Protein AF-A0A8K9VDL7-F1 (afdb_monomer_lite)

Structure (mmCIF, N/CA/C/O backbone):
data_AF-A0A8K9VDL7-F1
#
_entry.id   AF-A0A8K9VDL7-F1
#
loop_
_atom_site.group_PDB
_atom_site.id
_atom_site.type_symbol
_atom_site.label_atom_id
_atom_site.label_alt_id
_atom_site.label_comp_id
_atom_site.label_asym_id
_atom_site.label_entity_id
_atom_site.label_seq_id
_atom_site.pdbx_PDB_ins_code
_atom_site.Cartn_x
_atom_site.Cartn_y
_atom_site.Cartn_z
_atom_site.occupancy
_atom_site.B_iso_or_equiv
_atom_site.auth_seq_id
_atom_site.auth_comp_id
_atom_site.auth_asym_id
_atom_site.auth_atom_id
_atom_site.pdbx_PDB_model_num
ATOM 1 N N . MET A 1 1 ? -10.601 -31.334 68.165 1.00 35.31 1 MET A N 1
ATOM 2 C CA . MET A 1 1 ? -10.504 -31.748 66.748 1.00 35.31 1 MET A CA 1
ATOM 3 C C . MET A 1 1 ? -11.841 -31.488 66.079 1.00 35.31 1 MET A C 1
ATOM 5 O O . MET A 1 1 ? -12.853 -32.011 66.522 1.00 35.31 1 MET A O 1
ATOM 9 N N . ALA A 1 2 ? -11.844 -30.576 65.110 1.00 28.94 2 ALA A N 1
ATOM 10 C CA . ALA A 1 2 ? -13.032 -30.062 64.445 1.00 28.94 2 ALA A CA 1
ATOM 11 C C . ALA A 1 2 ? -13.560 -31.034 63.379 1.00 28.94 2 ALA A C 1
ATOM 13 O O . ALA A 1 2 ? -12.791 -31.589 62.601 1.00 28.94 2 ALA A O 1
ATOM 14 N N . SER A 1 3 ? -14.883 -31.164 63.301 1.00 28.08 3 SER A N 1
ATOM 15 C CA . SER A 1 3 ? -15.603 -31.732 62.159 1.00 28.08 3 SER A CA 1
ATOM 16 C C . SER A 1 3 ? -16.891 -30.924 61.968 1.00 28.08 3 SER A C 1
ATOM 18 O O . SER A 1 3 ? -17.983 -31.345 62.348 1.00 28.08 3 SER A O 1
ATOM 20 N N . LEU A 1 4 ? -16.765 -29.727 61.394 1.00 25.14 4 LEU A N 1
ATOM 21 C CA . LEU A 1 4 ? -17.905 -28.954 60.901 1.00 25.14 4 LEU A CA 1
ATOM 22 C C . LEU A 1 4 ? -18.059 -29.229 59.403 1.00 25.14 4 LEU A C 1
ATOM 24 O O . LEU A 1 4 ? -17.442 -28.581 58.561 1.00 25.14 4 LEU A O 1
ATOM 28 N N . ARG A 1 5 ? -18.898 -30.218 59.070 1.00 26.23 5 ARG A N 1
ATOM 29 C CA . ARG A 1 5 ? -19.457 -30.382 57.721 1.00 26.23 5 ARG A CA 1
ATOM 30 C C . ARG A 1 5 ? -20.366 -29.191 57.429 1.00 26.23 5 ARG A C 1
ATOM 32 O O . ARG A 1 5 ? -21.538 -29.194 57.799 1.00 26.23 5 ARG A O 1
ATOM 39 N N . VAL A 1 6 ? -19.849 -28.191 56.727 1.00 26.09 6 VAL A N 1
ATOM 40 C CA . VAL A 1 6 ? -20.674 -27.137 56.130 1.00 26.09 6 VAL A CA 1
ATOM 41 C C . VAL A 1 6 ? -21.150 -27.639 54.766 1.00 26.09 6 VAL A C 1
ATOM 43 O O . VAL A 1 6 ? -20.385 -27.685 53.806 1.00 26.09 6 VAL A O 1
ATOM 46 N N . ARG A 1 7 ? -22.417 -28.065 54.675 1.00 22.73 7 ARG A N 1
ATOM 47 C CA . ARG A 1 7 ? -23.083 -28.281 53.379 1.00 22.73 7 ARG A CA 1
ATOM 48 C C . ARG A 1 7 ? -23.329 -26.912 52.721 1.00 22.73 7 ARG A C 1
ATOM 50 O O . ARG A 1 7 ? -23.839 -26.024 53.407 1.00 22.73 7 ARG A O 1
ATOM 57 N N . PRO A 1 8 ? -23.041 -26.716 51.423 1.00 26.83 8 PRO A N 1
ATOM 58 C CA . PRO A 1 8 ? -23.346 -25.459 50.753 1.00 26.83 8 PRO A CA 1
ATOM 59 C C . PRO A 1 8 ? -24.863 -25.341 50.546 1.00 26.83 8 PRO A C 1
ATOM 61 O O . PRO A 1 8 ? -25.478 -26.151 49.850 1.00 26.83 8 PRO A O 1
ATOM 64 N N . LYS A 1 9 ? -25.481 -24.331 51.169 1.00 23.38 9 LYS A N 1
ATOM 65 C CA . LYS A 1 9 ? -26.851 -23.912 50.854 1.00 23.38 9 LYS A CA 1
ATOM 66 C C . LYS A 1 9 ? -26.832 -23.172 49.516 1.00 23.38 9 LYS A C 1
ATOM 68 O O . LYS A 1 9 ? -26.337 -22.052 49.426 1.00 23.38 9 LYS A O 1
ATOM 73 N N . TRP A 1 10 ? -27.380 -23.805 48.484 1.00 26.56 10 TRP A N 1
ATOM 74 C CA . TRP A 1 10 ? -27.717 -23.156 47.221 1.00 26.56 10 TRP A CA 1
ATOM 75 C C . TRP A 1 10 ? -28.886 -22.197 47.464 1.00 26.56 10 TRP A C 1
ATOM 77 O O . TRP A 1 10 ? -30.035 -22.622 47.556 1.00 26.56 10 TRP A O 1
ATOM 87 N N . HIS A 1 11 ? -28.605 -20.904 47.613 1.00 25.98 11 HIS A N 1
ATOM 88 C CA . HIS A 1 11 ? -29.648 -19.882 47.680 1.00 25.98 11 HIS A CA 1
ATOM 89 C C . HIS A 1 11 ? -30.057 -19.464 46.260 1.00 25.98 11 HIS A C 1
ATOM 91 O O . HIS A 1 11 ? -29.475 -18.557 45.673 1.00 25.98 11 HIS A O 1
ATOM 97 N N . LEU A 1 12 ? -31.071 -20.143 45.714 1.00 38.31 12 LEU A N 1
ATOM 98 C CA . LEU A 1 12 ? -31.943 -19.595 44.671 1.00 38.31 12 LEU A CA 1
ATOM 99 C C . LEU A 1 12 ? -32.964 -18.660 45.335 1.00 38.31 12 LEU A C 1
ATOM 101 O O . LEU A 1 12 ? -33.855 -19.155 46.017 1.00 38.31 12 LEU A O 1
ATOM 105 N N . ILE A 1 13 ? -32.872 -17.341 45.138 1.00 33.12 13 ILE A N 1
ATOM 106 C CA . ILE A 1 13 ? -33.943 -16.378 45.476 1.00 33.12 13 ILE A CA 1
ATOM 107 C C . ILE A 1 13 ? -33.793 -15.128 44.566 1.00 33.12 13 ILE A C 1
ATOM 109 O O . ILE A 1 13 ? -32.660 -14.780 44.242 1.00 33.12 13 ILE A O 1
ATOM 113 N N . PRO A 1 14 ? -34.857 -14.378 44.206 1.00 40.97 14 PRO A N 1
ATOM 114 C CA . PRO A 1 14 ? -35.963 -14.750 43.323 1.00 40.97 14 PRO A CA 1
ATOM 115 C C . PRO A 1 14 ? -36.131 -13.762 42.139 1.00 40.97 14 PRO A C 1
ATOM 117 O O . PRO A 1 14 ? -35.506 -12.705 42.060 1.00 40.97 14 PRO A O 1
ATOM 120 N N . PHE A 1 15 ? -37.042 -14.117 41.232 1.00 36.31 15 PHE A N 1
ATOM 121 C CA . PHE A 1 15 ? -37.687 -13.255 40.234 1.00 36.31 15 PHE A CA 1
ATOM 122 C C . PHE A 1 15 ? -37.855 -11.786 40.683 1.00 36.31 15 PHE A C 1
ATOM 124 O O . PHE A 1 15 ? -38.530 -11.504 41.671 1.00 36.31 15 PHE A O 1
ATOM 131 N N . ILE A 1 16 ? -37.309 -10.840 39.911 1.00 37.03 16 ILE A N 1
ATOM 132 C CA . ILE A 1 16 ? -37.623 -9.409 40.043 1.00 37.03 16 ILE A CA 1
ATOM 133 C C . ILE A 1 16 ? -38.795 -9.100 39.105 1.00 37.03 16 ILE A C 1
ATOM 135 O O . ILE A 1 16 ? -38.641 -9.137 37.883 1.00 37.03 16 ILE A O 1
ATOM 139 N N . GLU A 1 17 ? -39.965 -8.791 39.669 1.00 27.09 17 GLU A N 1
ATOM 140 C CA . GLU A 1 17 ? -41.149 -8.379 38.908 1.00 27.09 17 GLU A CA 1
ATOM 141 C C . GLU A 1 17 ? -40.928 -7.064 38.120 1.00 27.09 17 GLU A C 1
ATOM 143 O O . GLU A 1 17 ? -40.254 -6.147 38.607 1.00 27.09 17 GLU A O 1
ATOM 148 N N . PRO A 1 18 ? -41.528 -6.893 36.920 1.00 34.75 18 PRO A N 1
ATOM 149 C CA . PRO A 1 18 ? -41.184 -5.786 36.017 1.00 34.75 18 PRO A CA 1
ATOM 150 C C . PRO A 1 18 ? -41.666 -4.386 36.449 1.00 34.75 18 PRO A C 1
ATOM 152 O O . PRO A 1 18 ? -41.206 -3.389 35.888 1.00 34.75 18 PRO A O 1
ATOM 155 N N . TRP A 1 19 ? -42.587 -4.268 37.413 1.00 29.39 19 TRP A N 1
ATOM 156 C CA . TRP A 1 19 ? -43.355 -3.029 37.625 1.00 29.39 19 TRP A CA 1
ATOM 157 C C . TRP A 1 19 ? -42.826 -2.118 38.752 1.00 29.39 19 TRP A C 1
ATOM 159 O O . TRP A 1 19 ? -43.081 -0.914 38.738 1.00 29.39 19 TRP A O 1
ATOM 169 N N . ALA A 1 20 ? -41.988 -2.617 39.668 1.00 30.41 20 ALA A N 1
ATOM 170 C CA . ALA A 1 20 ? -41.536 -1.850 40.843 1.00 30.41 20 ALA A CA 1
ATOM 171 C C . ALA A 1 20 ? -40.337 -0.900 40.598 1.00 30.41 20 ALA A C 1
ATOM 173 O O . ALA A 1 20 ? -39.925 -0.140 41.476 1.00 30.41 20 ALA A O 1
ATOM 174 N N . LEU A 1 21 ? -39.744 -0.890 39.402 1.00 47.03 21 LEU A N 1
ATOM 175 C CA . LEU A 1 21 ? -38.435 -0.262 39.177 1.00 47.03 21 LEU A CA 1
ATOM 176 C C . LEU A 1 21 ? -38.479 1.189 38.660 1.00 47.03 21 LEU A C 1
ATOM 178 O O . LEU A 1 21 ? -37.427 1.787 38.427 1.00 47.03 21 LEU A O 1
ATOM 182 N N . VAL A 1 22 ? -39.648 1.812 38.500 1.00 41.66 22 VAL A N 1
ATOM 183 C CA . VAL A 1 22 ? -39.815 3.077 37.748 1.00 41.66 22 VAL A CA 1
ATOM 184 C C . VAL A 1 22 ? -39.088 4.303 38.355 1.00 41.66 22 VAL A C 1
ATOM 186 O O . VAL A 1 22 ? -38.769 5.235 37.619 1.00 41.66 22 VAL A O 1
ATOM 189 N N . ARG A 1 23 ? -38.712 4.324 39.648 1.00 41.44 23 ARG A N 1
ATOM 190 C CA . ARG A 1 23 ? -38.213 5.560 40.312 1.00 41.44 23 ARG A CA 1
ATOM 191 C C . ARG A 1 23 ? -36.702 5.706 40.570 1.00 41.44 23 ARG A C 1
ATOM 193 O O . ARG A 1 23 ? -36.255 6.827 40.812 1.00 41.44 23 ARG A O 1
ATOM 200 N N . ARG A 1 24 ? -35.868 4.660 40.496 1.00 52.28 24 ARG A N 1
ATOM 201 C CA . ARG A 1 24 ? -34.428 4.803 40.840 1.00 52.28 24 ARG A CA 1
ATOM 202 C C . ARG A 1 24 ? -33.588 5.405 39.700 1.00 52.28 24 ARG A C 1
ATOM 204 O O . ARG A 1 24 ? -33.511 4.861 38.602 1.00 52.28 24 ARG A O 1
ATOM 211 N N . ARG A 1 25 ? -32.919 6.543 39.939 1.00 59.47 25 ARG A N 1
ATOM 212 C CA . ARG A 1 25 ? -32.091 7.234 38.919 1.00 59.47 25 ARG A CA 1
ATOM 213 C C . ARG A 1 25 ? -30.841 6.436 38.507 1.00 59.47 25 ARG A C 1
ATOM 215 O O . ARG A 1 25 ? -30.402 6.574 37.361 1.00 59.47 25 ARG A O 1
ATOM 222 N N . ALA A 1 26 ? -30.301 5.615 39.405 1.00 62.06 26 ALA A N 1
ATOM 223 C CA . ALA A 1 26 ? -29.184 4.703 39.172 1.00 62.06 26 ALA A CA 1
ATOM 224 C C . ALA A 1 26 ? -29.476 3.332 39.804 1.00 62.06 26 ALA A C 1
ATOM 226 O O . ALA A 1 26 ? -30.195 3.262 40.801 1.00 62.06 26 ALA A O 1
ATOM 227 N N . LEU A 1 27 ? -28.945 2.269 39.201 1.00 67.00 27 LEU A N 1
ATOM 228 C CA . LEU A 1 27 ? -29.062 0.888 39.674 1.00 67.00 27 LEU A CA 1
ATOM 229 C C . LEU A 1 27 ? -27.664 0.302 39.861 1.00 67.00 27 LEU A C 1
ATOM 231 O O . LEU A 1 27 ? -26.813 0.476 38.987 1.00 67.00 27 LEU A O 1
ATOM 235 N N . TYR A 1 28 ? -27.468 -0.369 40.992 1.00 65.31 28 TYR A N 1
ATOM 236 C CA . TYR A 1 28 ? -26.228 -1.027 41.386 1.00 65.31 28 TYR A CA 1
ATOM 237 C C . TYR A 1 28 ? -26.555 -2.474 41.754 1.00 65.31 28 TYR A C 1
ATOM 239 O O . TYR A 1 28 ? -27.450 -2.690 42.570 1.00 65.31 28 TYR A O 1
ATOM 247 N N . SER A 1 29 ? -25.852 -3.431 41.156 1.00 66.81 29 SER A N 1
ATOM 248 C CA . SER A 1 29 ? -25.889 -4.847 41.535 1.00 66.81 29 SER A CA 1
ATOM 249 C C . SER A 1 29 ? -24.461 -5.336 41.772 1.00 66.81 29 SER A C 1
ATOM 251 O O . SER A 1 29 ? -23.594 -5.136 40.915 1.00 66.81 29 SER A O 1
ATOM 253 N N . VAL A 1 30 ? -24.221 -5.949 42.932 1.00 61.97 30 VAL A N 1
ATOM 254 C CA . VAL A 1 30 ? -22.937 -6.562 43.298 1.00 61.97 30 VAL A CA 1
ATOM 255 C C . VAL A 1 30 ? -23.219 -7.973 43.788 1.00 61.97 30 VAL A C 1
ATOM 257 O O . VAL A 1 30 ? -23.744 -8.137 44.884 1.00 61.97 30 VAL A O 1
ATOM 260 N N . GLU A 1 31 ? -22.922 -8.980 42.969 1.00 66.00 31 GLU A N 1
ATOM 261 C CA . GLU A 1 31 ? -23.288 -10.374 43.257 1.00 66.00 31 GLU A CA 1
ATOM 262 C C . GLU A 1 31 ? -22.201 -11.355 42.793 1.00 66.00 31 GLU A C 1
ATOM 264 O O . GLU A 1 31 ? -21.462 -11.095 41.843 1.00 66.00 31 GLU A O 1
ATOM 269 N N . ILE A 1 32 ? -22.088 -12.504 43.468 1.00 56.69 32 ILE A N 1
ATOM 270 C CA . ILE A 1 32 ? -21.133 -13.563 43.093 1.00 56.69 32 ILE A CA 1
ATOM 271 C C . ILE A 1 32 ? -21.619 -14.289 41.827 1.00 56.69 32 ILE A C 1
ATOM 273 O O . ILE A 1 32 ? -20.841 -14.470 40.889 1.00 56.69 32 ILE A O 1
ATOM 277 N N . TYR A 1 33 ? -22.908 -14.639 41.778 1.00 58.03 33 TYR A N 1
ATOM 278 C CA . TYR A 1 33 ? -23.587 -15.241 40.631 1.00 58.03 33 TYR A CA 1
ATOM 279 C C . TYR A 1 33 ? -24.871 -14.477 40.352 1.00 58.03 33 TYR A C 1
ATOM 281 O O . TYR A 1 33 ? -25.661 -14.277 41.267 1.00 58.03 33 TYR A O 1
ATOM 289 N N . HIS A 1 34 ? -25.107 -14.117 39.095 1.00 66.25 34 HIS A N 1
ATOM 290 C CA . HIS A 1 34 ? -26.336 -13.443 38.702 1.00 66.25 34 HIS A CA 1
ATOM 291 C C . HIS A 1 34 ? -26.844 -14.010 37.374 1.00 66.25 34 HIS A C 1
ATOM 293 O O . HIS A 1 34 ? -26.178 -13.904 36.339 1.00 66.25 34 HIS A O 1
ATOM 299 N N . LEU A 1 35 ? -28.051 -14.582 37.409 1.00 70.31 35 LEU A N 1
ATOM 300 C CA . LEU A 1 35 ? -28.768 -15.106 36.246 1.00 70.31 35 LEU A CA 1
ATOM 301 C C . LEU A 1 35 ? -30.006 -14.249 35.977 1.00 70.31 35 LEU A C 1
ATOM 303 O O . LEU A 1 35 ? -30.884 -14.144 36.828 1.00 70.31 35 LEU A O 1
ATOM 307 N N . LEU A 1 36 ? -30.092 -13.642 34.795 1.00 69.00 36 LEU A N 1
ATOM 308 C CA . LEU A 1 36 ? -31.263 -12.873 34.368 1.00 69.00 36 LEU A CA 1
ATOM 309 C C . LEU A 1 36 ? -31.686 -13.271 32.961 1.00 69.00 36 LEU A C 1
ATOM 311 O O . LEU A 1 36 ? -30.904 -13.202 32.011 1.00 69.00 36 LEU A O 1
ATOM 315 N N . TYR A 1 37 ? -32.963 -13.613 32.818 1.00 70.56 37 TYR A N 1
ATOM 316 C CA . TYR A 1 37 ? -33.530 -13.972 31.523 1.00 70.56 37 TYR A CA 1
ATOM 317 C C . TYR A 1 37 ? -33.913 -12.745 30.693 1.00 70.56 37 TYR A C 1
ATOM 319 O O . TYR A 1 37 ? -33.455 -12.601 29.561 1.00 70.56 37 TYR A O 1
ATOM 327 N N . HIS A 1 38 ? -34.705 -11.823 31.243 1.00 72.06 38 HIS A N 1
ATOM 328 C CA . HIS A 1 38 ? -35.146 -10.643 30.504 1.00 72.06 38 HIS A CA 1
ATOM 329 C C . HIS A 1 38 ? -35.212 -9.411 31.404 1.00 72.06 38 HIS A C 1
ATOM 331 O O . HIS A 1 38 ? -35.872 -9.420 32.440 1.00 72.06 38 HIS A O 1
ATOM 337 N N . LEU A 1 39 ? -34.559 -8.325 30.989 1.00 77.00 39 LEU A N 1
ATOM 338 C CA . LEU A 1 39 ? -34.608 -7.041 31.679 1.00 77.00 39 LEU A CA 1
ATOM 339 C C . LEU A 1 39 ? -34.751 -5.898 30.669 1.00 77.00 39 LEU A C 1
ATOM 341 O O . LEU A 1 39 ? -33.925 -5.716 29.772 1.00 77.00 39 LEU A O 1
ATOM 345 N N . SER A 1 40 ? -35.793 -5.088 30.840 1.00 77.88 40 SER A N 1
ATOM 346 C CA . SER A 1 40 ? -36.034 -3.885 30.042 1.00 77.88 40 SER A CA 1
ATOM 347 C C . SER A 1 40 ? -36.094 -2.654 30.935 1.00 77.88 40 SER A C 1
ATOM 349 O O . SER A 1 40 ? -36.932 -2.578 31.831 1.00 77.88 40 SER A O 1
ATOM 351 N N . LEU A 1 41 ? -35.229 -1.666 30.691 1.00 76.50 41 LEU A N 1
ATOM 352 C CA . LEU A 1 41 ? -35.211 -0.425 31.469 1.00 76.50 41 LEU A CA 1
ATOM 353 C C . LEU A 1 41 ? -35.289 0.805 30.565 1.00 76.50 41 LEU A C 1
ATOM 355 O O . LEU A 1 41 ? -34.595 0.935 29.553 1.00 76.50 41 LEU A O 1
ATOM 359 N N . VAL A 1 42 ? -36.099 1.769 30.994 1.00 75.81 42 VAL A N 1
ATOM 360 C CA . VAL A 1 42 ? -36.323 3.032 30.291 1.00 75.81 42 VAL A CA 1
ATOM 361 C C . VAL A 1 42 ? -35.864 4.193 31.174 1.00 75.81 42 VAL A C 1
ATOM 363 O O . VAL A 1 42 ? -36.151 4.227 32.365 1.00 75.81 42 VAL A O 1
ATOM 366 N N . ARG A 1 43 ? -35.148 5.160 30.582 1.00 72.69 43 ARG A N 1
ATOM 367 C CA . ARG A 1 43 ? -34.658 6.399 31.224 1.00 72.69 43 ARG A CA 1
ATOM 368 C C . ARG A 1 43 ? -33.834 6.152 32.495 1.00 72.69 43 ARG A C 1
ATOM 370 O O . ARG A 1 43 ? -34.229 6.533 33.593 1.00 72.69 43 ARG A O 1
ATOM 377 N N . ARG A 1 44 ? -32.621 5.618 32.335 1.00 70.19 44 ARG A N 1
ATOM 378 C CA . ARG A 1 44 ? -31.655 5.469 33.441 1.00 70.19 44 ARG A CA 1
ATOM 379 C C . ARG A 1 44 ? -30.475 6.419 33.307 1.00 70.19 44 ARG A C 1
ATOM 381 O O . ARG A 1 44 ? -29.965 6.660 32.210 1.00 70.19 44 ARG A O 1
ATOM 388 N N . ARG A 1 45 ? -30.006 6.956 34.436 1.00 71.31 45 ARG A N 1
ATOM 389 C CA . ARG A 1 45 ? -28.777 7.758 34.457 1.00 71.31 45 ARG A CA 1
ATOM 390 C C . ARG A 1 45 ? -27.553 6.847 34.419 1.00 71.31 45 ARG A C 1
ATOM 392 O O . ARG A 1 45 ? -26.657 7.099 33.618 1.00 71.31 45 ARG A O 1
ATOM 399 N N . ALA A 1 46 ? -27.531 5.801 35.237 1.00 70.69 46 ALA A N 1
ATOM 400 C CA . ALA A 1 46 ? -26.441 4.839 35.247 1.00 70.69 46 ALA A CA 1
ATOM 401 C C . ALA A 1 46 ? -26.909 3.442 35.672 1.00 70.69 46 ALA A C 1
ATOM 403 O O . ALA A 1 46 ? -27.822 3.319 36.491 1.00 70.69 46 ALA A O 1
ATOM 404 N N . LEU A 1 47 ? -26.274 2.421 35.106 1.00 73.50 47 LEU A N 1
ATOM 405 C CA . LEU A 1 47 ? -26.362 1.024 35.521 1.00 73.50 47 LEU A CA 1
ATOM 406 C C . LEU A 1 47 ? -24.949 0.535 35.810 1.00 73.50 47 LEU A C 1
ATOM 408 O O . LEU A 1 47 ? -24.086 0.669 34.942 1.00 73.50 47 LEU A O 1
ATOM 412 N N . TYR A 1 48 ? -24.745 0.008 37.011 1.00 72.62 48 TYR A N 1
ATOM 413 C CA . TYR A 1 48 ? -23.496 -0.591 37.456 1.00 72.62 48 TYR A CA 1
ATOM 414 C C . TYR A 1 48 ? -23.764 -2.045 37.831 1.00 72.62 48 TYR A C 1
ATOM 416 O O . TYR A 1 48 ? -24.529 -2.302 38.760 1.00 72.62 48 TYR A O 1
ATOM 424 N N . SER A 1 49 ? -23.143 -2.975 37.112 1.00 72.25 49 SER A N 1
ATOM 425 C CA . SER A 1 49 ? -23.158 -4.399 37.443 1.00 72.25 49 SER A CA 1
ATOM 426 C C . SER A 1 49 ? -21.731 -4.881 37.671 1.00 72.25 49 SER A C 1
ATOM 428 O O . SER A 1 49 ? -20.897 -4.800 36.764 1.00 72.25 49 SER A O 1
ATOM 430 N N . MET A 1 50 ? -21.462 -5.355 38.885 1.00 66.31 50 MET A N 1
ATOM 431 C CA . MET A 1 50 ? -20.185 -5.936 39.283 1.00 66.31 50 MET A CA 1
ATOM 432 C C . MET A 1 50 ? -20.432 -7.365 39.765 1.00 66.31 50 MET A C 1
ATOM 434 O O . MET A 1 50 ? -21.265 -7.572 40.643 1.00 66.31 50 MET A O 1
ATOM 438 N N . GLY A 1 51 ? -19.705 -8.345 39.238 1.00 65.25 51 GLY A N 1
ATOM 439 C CA . GLY A 1 51 ? -19.857 -9.719 39.716 1.00 65.25 51 GLY A CA 1
ATOM 440 C C . GLY A 1 51 ? -18.809 -10.689 39.195 1.00 65.25 51 GLY A C 1
ATOM 441 O O . GLY A 1 51 ? -18.052 -10.370 38.278 1.00 65.25 51 GLY A O 1
ATOM 442 N N . ILE A 1 52 ? -18.745 -11.880 39.795 1.00 59.50 52 ILE A N 1
ATOM 443 C CA . ILE A 1 52 ? -17.797 -12.924 39.375 1.00 59.50 52 ILE A CA 1
ATOM 444 C C . ILE A 1 52 ? -18.359 -13.676 38.163 1.00 59.50 52 ILE A C 1
ATOM 446 O O . ILE A 1 52 ? -17.652 -13.781 37.162 1.00 59.50 52 ILE A O 1
ATOM 450 N N . TYR A 1 53 ? -19.628 -14.101 38.216 1.00 62.31 53 TYR A N 1
ATOM 451 C CA . TYR A 1 53 ? -20.345 -14.747 37.111 1.00 62.31 53 TYR A CA 1
ATOM 452 C C . TYR A 1 53 ? -21.654 -14.022 36.784 1.00 62.31 53 TYR A C 1
ATOM 454 O O . TYR A 1 53 ? -22.609 -14.046 37.561 1.00 62.31 53 TYR A O 1
ATOM 462 N N . HIS A 1 54 ? -21.725 -13.427 35.596 1.00 69.69 54 HIS A N 1
ATOM 463 C CA . HIS A 1 54 ? -22.942 -12.820 35.061 1.00 69.69 54 HIS A CA 1
ATOM 464 C C . HIS A 1 54 ? -23.421 -13.577 33.823 1.00 69.69 54 HIS A C 1
ATOM 466 O O . HIS A 1 54 ? -22.701 -13.640 32.826 1.00 69.69 54 HIS A O 1
ATOM 472 N N . LEU A 1 55 ? -24.656 -14.088 33.870 1.00 72.31 55 LEU A N 1
ATOM 473 C CA . LEU A 1 55 ? -25.359 -14.641 32.715 1.00 72.31 55 LEU A CA 1
ATOM 474 C C . LEU A 1 55 ? -26.649 -13.851 32.462 1.00 72.31 55 LEU A C 1
ATOM 476 O O . LEU A 1 55 ? -27.605 -13.918 33.236 1.00 72.31 55 LEU A O 1
ATOM 480 N N . LEU A 1 56 ? -26.673 -13.097 31.365 1.00 74.25 56 LEU A N 1
ATOM 481 C CA . LEU A 1 56 ? -27.809 -12.271 30.950 1.00 74.25 56 LEU A CA 1
ATOM 482 C C . LEU A 1 56 ? -28.268 -12.669 29.547 1.00 74.25 56 LEU A C 1
ATOM 484 O O . LEU A 1 56 ? -27.527 -12.512 28.576 1.00 74.25 56 LEU A O 1
ATOM 488 N N . TYR A 1 57 ? -29.508 -13.137 29.414 1.00 76.06 57 TYR A N 1
ATOM 489 C CA . TYR A 1 57 ? -30.042 -13.511 28.103 1.00 76.06 57 TYR A CA 1
ATOM 490 C C . TYR A 1 57 ? -30.470 -12.284 27.293 1.00 76.06 57 TYR A C 1
ATOM 492 O O . TYR A 1 57 ? -29.909 -12.027 26.229 1.00 76.06 57 TYR A O 1
ATOM 500 N N . HIS A 1 58 ? -31.402 -11.478 27.807 1.00 75.88 58 HIS A N 1
ATOM 501 C CA . HIS A 1 58 ? -31.889 -10.277 27.129 1.00 75.88 58 HIS A CA 1
ATOM 502 C C . HIS A 1 58 ? -31.832 -9.040 28.024 1.00 75.88 58 HIS A C 1
ATOM 504 O O . HIS A 1 58 ? -32.516 -8.951 29.043 1.00 75.88 58 HIS A O 1
ATOM 510 N N . LEU A 1 59 ? -31.069 -8.035 27.588 1.00 80.25 59 LEU A N 1
ATOM 511 C CA . LEU A 1 59 ? -31.035 -6.711 28.201 1.00 80.25 59 LEU A CA 1
ATOM 512 C C . LEU A 1 59 ? -31.381 -5.638 27.165 1.00 80.25 59 LEU A C 1
ATOM 514 O O . LEU A 1 59 ? -30.695 -5.476 26.152 1.00 80.25 59 LEU A O 1
ATOM 518 N N . SER A 1 60 ? -32.432 -4.864 27.433 1.00 81.50 60 SER A N 1
ATOM 519 C CA . SER A 1 60 ? -32.825 -3.717 26.611 1.00 81.50 60 SER A CA 1
ATOM 520 C C . SER A 1 60 ? -32.812 -2.423 27.420 1.00 81.50 60 SER A C 1
ATOM 522 O O . SER A 1 60 ? -33.472 -2.303 28.452 1.00 81.50 60 SER A O 1
ATOM 524 N N . LEU A 1 61 ? -32.051 -1.423 26.958 1.00 78.75 61 LEU A N 1
ATOM 525 C CA . LEU A 1 61 ? -31.995 -0.103 27.592 1.00 78.75 61 LEU A CA 1
ATOM 526 C C . LEU A 1 61 ? -32.345 1.008 26.612 1.00 78.75 61 LEU A C 1
ATOM 528 O O . LEU A 1 61 ? -31.700 1.199 25.576 1.00 78.75 61 LEU A O 1
ATOM 532 N N . VAL A 1 62 ? -33.319 1.826 27.004 1.00 79.75 62 VAL A N 1
ATOM 533 C CA . VAL A 1 62 ? -33.748 2.999 26.241 1.00 79.75 62 VAL A CA 1
ATOM 534 C C . VAL A 1 62 ? -33.427 4.267 27.023 1.00 79.75 62 VAL A C 1
ATOM 536 O O . VAL A 1 62 ? -33.912 4.470 28.133 1.00 79.75 62 VAL A O 1
ATOM 539 N N . ARG A 1 63 ? -32.646 5.171 26.416 1.00 79.19 63 ARG A N 1
ATOM 540 C CA . ARG A 1 63 ? -32.153 6.423 27.022 1.00 79.19 63 ARG A CA 1
ATOM 541 C C . ARG A 1 63 ? -31.346 6.169 28.301 1.00 79.19 63 ARG A C 1
ATOM 543 O O . ARG A 1 63 ? -31.725 6.623 29.380 1.00 79.19 63 ARG A O 1
ATOM 550 N N . CYS A 1 64 ? -30.217 5.480 28.161 1.00 75.75 64 CYS A N 1
ATOM 551 C CA . CYS A 1 64 ? -29.252 5.311 29.244 1.00 75.75 64 CYS A CA 1
ATOM 552 C C . CYS A 1 64 ? -28.095 6.317 29.115 1.00 75.75 64 CYS A C 1
ATOM 554 O O . CYS A 1 64 ? -27.549 6.517 28.028 1.00 75.75 64 CYS A O 1
ATOM 556 N N . ARG A 1 65 ? -27.681 6.978 30.201 1.00 80.94 65 ARG A N 1
ATOM 557 C CA . ARG A 1 65 ? -26.482 7.834 30.142 1.00 80.94 65 ARG A CA 1
ATOM 558 C C . ARG A 1 65 ? -25.193 7.012 30.261 1.00 80.94 65 ARG A C 1
ATOM 560 O O . ARG A 1 65 ? -24.274 7.282 29.489 1.00 80.94 65 ARG A O 1
ATOM 567 N N . ALA A 1 66 ? -25.123 6.013 31.131 1.00 79.19 66 ALA A N 1
ATOM 568 C CA . ALA A 1 66 ? -23.967 5.125 31.201 1.00 79.19 66 ALA A CA 1
ATOM 569 C C . ALA A 1 66 ? -24.351 3.703 31.625 1.00 79.19 66 ALA A C 1
ATOM 571 O O . ALA A 1 66 ? -25.155 3.533 32.537 1.00 79.19 66 ALA A O 1
ATOM 572 N N . LEU A 1 67 ? -23.755 2.704 30.981 1.00 79.56 67 LEU A N 1
ATOM 573 C CA . LEU A 1 67 ? -23.735 1.330 31.476 1.00 79.56 67 LEU A CA 1
ATOM 574 C C . LEU A 1 67 ? -22.288 0.945 31.771 1.00 79.56 67 LEU A C 1
ATOM 576 O O . LEU A 1 67 ? -21.436 1.108 30.898 1.00 79.56 67 LEU A O 1
ATOM 580 N N . TYR A 1 68 ? -22.053 0.467 32.985 1.00 78.38 68 TYR A N 1
ATOM 581 C CA . TYR A 1 68 ? -20.795 -0.087 33.451 1.00 78.38 68 TYR A CA 1
ATOM 582 C C . TYR A 1 68 ? -21.042 -1.538 33.851 1.00 78.38 68 TYR A C 1
ATOM 584 O O . TYR A 1 68 ? -21.766 -1.789 34.813 1.00 78.38 68 TYR A O 1
ATOM 592 N N . SER A 1 69 ? -20.462 -2.473 33.106 1.00 75.19 69 SER A N 1
ATOM 593 C CA . SER A 1 69 ? -20.441 -3.886 33.470 1.00 75.19 69 SER A CA 1
ATOM 594 C C . SER A 1 69 ? -18.997 -4.338 33.629 1.00 75.19 69 SER A C 1
ATOM 596 O O . SER A 1 69 ? -18.201 -4.230 32.694 1.00 75.19 69 SER A O 1
ATOM 598 N N . MET A 1 70 ? -18.655 -4.813 34.825 1.00 71.81 70 MET A N 1
ATOM 599 C CA . MET A 1 70 ? -17.352 -5.411 35.089 1.00 71.81 70 MET A CA 1
ATOM 600 C C . MET A 1 70 ? -17.533 -6.774 35.740 1.00 71.81 70 MET A C 1
ATOM 602 O O . MET A 1 70 ? -18.338 -6.931 36.655 1.00 71.81 70 MET A O 1
ATOM 606 N N . GLY A 1 71 ? -16.758 -7.754 35.299 1.00 67.75 71 GLY A N 1
ATOM 607 C CA . GLY A 1 71 ? -16.750 -9.055 35.950 1.00 67.75 71 GLY A CA 1
ATOM 608 C C . GLY A 1 71 ? -15.622 -9.955 35.488 1.00 67.75 71 GLY A C 1
ATOM 609 O O . GLY A 1 71 ? -14.898 -9.628 34.548 1.00 67.75 71 GLY A O 1
ATOM 610 N N . ILE A 1 72 ? -15.461 -11.090 36.165 1.00 64.88 72 ILE A N 1
ATOM 611 C CA . ILE A 1 72 ? -14.463 -12.096 35.784 1.00 64.88 72 ILE A CA 1
ATOM 612 C C . ILE A 1 72 ? -15.003 -12.917 34.607 1.00 64.88 72 ILE A C 1
ATOM 614 O O . ILE A 1 72 ? -14.355 -12.954 33.565 1.00 64.88 72 ILE A O 1
ATOM 618 N N . TYR A 1 73 ? -16.217 -13.460 34.733 1.00 66.88 73 TYR A N 1
ATOM 619 C CA . TYR A 1 73 ? -16.959 -14.157 33.682 1.00 66.88 73 TYR A CA 1
ATOM 620 C C . TYR A 1 73 ? -18.274 -13.436 33.406 1.00 66.88 73 TYR A C 1
ATOM 622 O O . TYR A 1 73 ? -19.159 -13.368 34.260 1.00 66.88 73 TYR A O 1
ATOM 630 N N . HIS A 1 74 ? -18.422 -12.891 32.205 1.00 70.44 74 HIS A N 1
ATOM 631 C CA . HIS A 1 74 ? -19.616 -12.139 31.843 1.00 70.44 74 HIS A CA 1
ATOM 632 C C . HIS A 1 74 ? -20.110 -12.574 30.469 1.00 70.44 74 HIS A C 1
ATOM 634 O O . HIS A 1 74 ? -19.504 -12.231 29.457 1.00 70.44 74 HIS A O 1
ATOM 640 N N . LEU A 1 75 ? -21.232 -13.292 30.433 1.00 73.88 75 LEU A N 1
ATOM 641 C CA . LEU A 1 75 ? -21.878 -13.761 29.213 1.00 73.88 75 LEU A CA 1
ATOM 642 C C . LEU A 1 75 ? -23.211 -13.035 29.022 1.00 73.88 75 LEU A C 1
ATOM 644 O O . LEU A 1 75 ? -24.126 -13.147 29.840 1.00 73.88 75 LEU A O 1
ATOM 648 N N . LEU A 1 76 ? -23.325 -12.286 27.927 1.00 74.81 76 LEU A N 1
ATOM 649 C CA . LEU A 1 76 ? -24.550 -11.590 27.553 1.00 74.81 76 LEU A CA 1
ATOM 650 C C . LEU A 1 76 ? -24.974 -12.011 26.144 1.00 74.81 76 LEU A C 1
ATOM 652 O O . LEU A 1 76 ? -24.269 -11.738 25.173 1.00 74.81 76 LEU A O 1
ATOM 656 N N . TYR A 1 77 ? -26.135 -12.650 26.010 1.00 78.56 77 TYR A N 1
ATOM 657 C CA . TYR A 1 77 ? -26.603 -13.107 24.701 1.00 78.56 77 TYR A CA 1
ATOM 658 C C . TYR A 1 77 ? -27.071 -11.947 23.816 1.00 78.56 77 TYR A C 1
ATOM 660 O O . TYR A 1 77 ? -26.512 -11.722 22.744 1.00 78.56 77 TYR A O 1
ATOM 668 N N . HIS A 1 78 ? -28.045 -11.159 24.271 1.00 79.75 78 HIS A N 1
ATOM 669 C CA . HIS A 1 78 ? -28.606 -10.042 23.514 1.00 79.75 78 HIS A CA 1
ATOM 670 C C . HIS A 1 78 ? -28.639 -8.743 24.319 1.00 79.75 78 HIS A C 1
ATOM 672 O O . HIS A 1 78 ? -29.431 -8.575 25.247 1.00 79.75 78 HIS A O 1
ATOM 678 N N . LEU A 1 79 ? -27.829 -7.772 23.893 1.00 81.19 79 LEU A N 1
ATOM 679 C CA . LEU A 1 79 ? -27.831 -6.414 24.425 1.00 81.19 79 LEU A CA 1
ATOM 680 C C . LEU A 1 79 ? -28.350 -5.439 23.368 1.00 81.19 79 LEU A C 1
ATOM 682 O O . LEU A 1 79 ? -27.755 -5.276 22.302 1.00 81.19 79 LEU A O 1
ATOM 686 N N . SER A 1 80 ? -29.442 -4.743 23.677 1.00 83.69 80 SER A N 1
ATOM 687 C CA . SER A 1 80 ? -29.988 -3.677 22.836 1.00 83.69 80 SER A CA 1
ATOM 688 C C . SER A 1 80 ? -29.974 -2.335 23.557 1.00 83.69 80 SER A C 1
ATOM 690 O O . SER A 1 80 ? -30.464 -2.185 24.674 1.00 83.69 80 SER A O 1
ATOM 692 N N . LEU A 1 81 ? -29.382 -1.330 22.915 1.00 79.81 81 LEU A N 1
ATOM 693 C CA . LEU A 1 81 ? -29.180 -0.009 23.501 1.00 79.81 81 LEU A CA 1
ATOM 694 C C . LEU A 1 81 ? -29.616 1.082 22.535 1.00 79.81 81 LEU A C 1
ATOM 696 O O . LEU A 1 81 ? -29.027 1.286 21.467 1.00 79.81 81 LEU A O 1
ATOM 700 N N . VAL A 1 82 ? -30.612 1.855 22.955 1.00 82.31 82 VAL A N 1
ATOM 701 C CA . VAL A 1 82 ? -31.161 2.963 22.176 1.00 82.31 82 VAL A CA 1
ATOM 702 C C . VAL A 1 82 ? -30.884 4.277 22.896 1.00 82.31 82 VAL A C 1
ATOM 704 O O . VAL A 1 82 ? -31.362 4.513 24.003 1.00 82.31 82 VAL A O 1
ATOM 707 N N . ARG A 1 83 ? -30.163 5.190 22.232 1.00 81.44 83 ARG A N 1
ATOM 708 C CA . ARG A 1 83 ? -29.737 6.497 22.769 1.00 81.44 83 ARG A CA 1
ATOM 709 C C . ARG A 1 83 ? -28.884 6.374 24.040 1.00 81.44 83 ARG A C 1
ATOM 711 O O . ARG A 1 83 ? -29.230 6.952 25.070 1.00 81.44 83 ARG A O 1
ATOM 718 N N . CYS A 1 84 ? -27.755 5.673 23.944 1.00 77.50 84 CYS A N 1
ATOM 719 C CA . CYS A 1 84 ? -26.823 5.515 25.064 1.00 77.50 84 CYS A CA 1
ATOM 720 C C . CYS A 1 84 ? -25.625 6.467 24.985 1.00 77.50 84 CYS A C 1
ATOM 722 O O . CYS A 1 84 ? -24.950 6.539 23.962 1.00 77.50 84 CYS A O 1
ATOM 724 N N . ARG A 1 85 ? -25.309 7.219 26.045 1.00 82.56 85 ARG A N 1
ATOM 725 C CA . ARG A 1 85 ? -24.140 8.121 25.976 1.00 82.56 85 ARG A CA 1
ATOM 726 C C . ARG A 1 85 ? -22.824 7.343 26.080 1.00 82.56 85 ARG A C 1
ATOM 728 O O . ARG A 1 85 ? -21.941 7.588 25.260 1.00 82.56 85 ARG A O 1
ATOM 735 N N . ALA A 1 86 ? -22.698 6.409 27.009 1.00 81.62 86 ALA A N 1
ATOM 736 C CA . ALA A 1 86 ? -21.520 5.558 27.098 1.00 81.62 86 ALA A CA 1
ATOM 737 C C . ALA A 1 86 ? -21.886 4.130 27.502 1.00 81.62 86 ALA A C 1
ATOM 739 O O . ALA A 1 86 ? -22.819 3.929 28.278 1.00 81.62 86 ALA A O 1
ATOM 740 N N . LEU A 1 87 ? -21.140 3.167 26.971 1.00 80.19 87 LEU A N 1
ATOM 741 C CA . LEU A 1 87 ? -21.085 1.809 27.491 1.00 80.19 87 LEU A CA 1
ATOM 742 C C . LEU A 1 87 ? -19.628 1.454 27.763 1.00 80.19 87 LEU A C 1
ATOM 744 O O . LEU A 1 87 ? -18.781 1.680 26.897 1.00 80.19 87 LEU A O 1
ATOM 748 N N . TYR A 1 88 ? -19.393 0.921 28.953 1.00 79.38 88 TYR A N 1
ATOM 749 C CA . TYR A 1 88 ? -18.134 0.376 29.426 1.00 79.38 88 TYR A CA 1
ATOM 750 C C . TYR A 1 88 ? -18.404 -1.057 29.878 1.00 79.38 88 TYR A C 1
ATOM 752 O O . TYR A 1 88 ? -19.079 -1.256 30.884 1.00 79.38 88 TYR A O 1
ATOM 760 N N . SER A 1 89 ? -17.929 -2.037 29.115 1.00 76.00 89 SER A N 1
ATOM 761 C CA . SER A 1 89 ? -18.077 -3.453 29.451 1.00 76.00 89 SER A CA 1
ATOM 762 C C . SER A 1 89 ? -16.729 -4.157 29.383 1.00 76.00 89 SER A C 1
ATOM 764 O O . SER A 1 89 ? -16.203 -4.393 28.292 1.00 76.00 89 SER A O 1
ATOM 766 N N . MET A 1 90 ? -16.155 -4.469 30.539 1.00 72.44 90 MET A N 1
ATOM 767 C CA . MET A 1 90 ? -14.837 -5.094 30.617 1.00 72.44 90 MET A CA 1
ATOM 768 C C . MET A 1 90 ? -14.899 -6.336 31.496 1.00 72.44 90 MET A C 1
ATOM 770 O O . MET A 1 90 ? -15.667 -6.415 32.447 1.00 72.44 90 MET A O 1
ATOM 774 N N . GLY A 1 91 ? -14.049 -7.303 31.199 1.00 68.06 91 GLY A N 1
ATOM 775 C CA . GLY A 1 91 ? -13.876 -8.475 32.038 1.00 68.06 91 GLY A CA 1
ATOM 776 C C . GLY A 1 91 ? -12.726 -9.328 31.541 1.00 68.06 91 GLY A C 1
ATOM 777 O O . GLY A 1 91 ? -12.181 -9.054 30.470 1.00 68.06 91 GLY A O 1
ATOM 778 N N . ILE A 1 92 ? -12.359 -10.332 32.334 1.00 64.50 92 ILE A N 1
ATOM 779 C CA . ILE A 1 92 ? -11.287 -11.274 31.985 1.00 64.50 92 ILE A CA 1
ATOM 780 C C . ILE A 1 92 ? -11.796 -12.228 30.893 1.00 64.50 92 ILE A C 1
ATOM 782 O O . ILE A 1 92 ? -11.196 -12.318 29.827 1.00 64.50 92 ILE A O 1
ATOM 786 N N . TYR A 1 93 ? -12.968 -12.829 31.114 1.00 65.94 93 TYR A N 1
ATOM 787 C CA . TYR A 1 93 ? -13.720 -13.640 30.157 1.00 65.94 93 TYR A CA 1
ATOM 788 C C . TYR A 1 93 ? -15.070 -12.977 29.882 1.00 65.94 93 TYR A C 1
ATOM 790 O O . TYR A 1 93 ? -16.113 -13.346 30.428 1.00 65.94 93 TYR A O 1
ATOM 798 N N . HIS A 1 94 ? -15.032 -11.923 29.073 1.00 68.69 94 HIS A N 1
ATOM 799 C CA . HIS A 1 94 ? -16.211 -11.140 28.732 1.00 68.69 94 HIS A CA 1
ATOM 800 C C . HIS A 1 94 ? -16.677 -11.461 27.318 1.00 68.69 94 HIS A C 1
ATOM 802 O O . HIS A 1 94 ? -15.892 -11.380 26.373 1.00 68.69 94 HIS A O 1
ATOM 808 N N . LEU A 1 95 ? -17.964 -11.772 27.176 1.00 72.25 95 LEU A N 1
ATOM 809 C CA . LEU A 1 95 ? -18.557 -12.102 25.901 1.00 72.25 95 LEU A CA 1
ATOM 810 C C . LEU A 1 95 ? -19.967 -11.536 25.734 1.00 72.25 95 LEU A C 1
ATOM 812 O O . LEU A 1 95 ? -20.884 -11.861 26.488 1.00 72.25 95 LEU A O 1
ATOM 816 N N . ILE A 1 96 ? -20.151 -10.731 24.688 1.00 74.38 96 ILE A N 1
ATOM 817 C CA . ILE A 1 96 ? -21.472 -10.337 24.192 1.00 74.38 96 ILE A CA 1
ATOM 818 C C . ILE A 1 96 ? -21.707 -11.012 22.843 1.00 74.38 96 ILE A C 1
ATOM 820 O O . ILE A 1 96 ? -21.004 -10.705 21.877 1.00 74.38 96 ILE A O 1
ATOM 824 N N . TYR A 1 97 ? -22.713 -11.882 22.744 1.00 72.94 97 TYR A N 1
ATOM 825 C CA . TYR A 1 97 ? -23.035 -12.536 21.474 1.00 72.94 97 TYR A CA 1
ATOM 826 C C . TYR A 1 97 ? -23.589 -11.540 20.463 1.00 72.94 97 TYR A C 1
ATOM 828 O O . TYR A 1 97 ? -22.996 -11.365 19.406 1.00 72.94 97 TYR A O 1
ATOM 836 N N . HIS A 1 98 ? -24.673 -10.839 20.794 1.00 76.69 98 HIS A N 1
ATOM 837 C CA . HIS A 1 98 ? -25.315 -9.859 19.924 1.00 76.69 98 HIS A CA 1
ATOM 838 C C . HIS A 1 98 ? -25.479 -8.513 20.623 1.00 76.69 98 HIS A C 1
ATOM 840 O O . HIS A 1 98 ? -26.323 -8.332 21.501 1.00 76.69 98 HIS A O 1
ATOM 846 N N . LEU A 1 99 ? -24.721 -7.522 20.158 1.00 77.44 99 LEU A N 1
ATOM 847 C CA . LEU A 1 99 ? -24.855 -6.132 20.573 1.00 77.44 99 LEU A CA 1
ATOM 848 C C . LEU A 1 99 ? -25.514 -5.309 19.461 1.00 77.44 99 LEU A C 1
ATOM 850 O O . LEU A 1 99 ? -24.989 -5.195 18.352 1.00 77.44 99 LEU A O 1
ATOM 854 N N . SER A 1 100 ? -26.654 -4.691 19.766 1.00 81.88 100 SER A N 1
ATOM 855 C CA . SER A 1 100 ? -27.316 -3.713 18.900 1.00 81.88 100 SER A CA 1
ATOM 856 C C . SER A 1 100 ? -27.296 -2.322 19.531 1.00 81.88 100 SER A C 1
ATOM 858 O O . SER A 1 100 ? -27.758 -2.090 20.649 1.00 81.88 100 SER A O 1
ATOM 860 N N . LEU A 1 101 ? -26.721 -1.363 18.808 1.00 76.06 101 LEU A N 1
ATOM 861 C CA . LEU A 1 101 ? -26.507 0.002 19.282 1.00 76.06 101 LEU A CA 1
ATOM 862 C C . LEU A 1 101 ? -27.120 1.009 18.310 1.00 76.06 101 LEU A C 1
ATOM 864 O O . LEU A 1 101 ? -26.640 1.186 17.188 1.00 76.06 101 LEU A O 1
ATOM 868 N N . VAL A 1 102 ? -28.118 1.761 18.769 1.00 78.62 102 VAL A N 1
ATOM 869 C CA . VAL A 1 102 ? -28.733 2.849 17.999 1.00 78.62 102 VAL A CA 1
ATOM 870 C C . VAL A 1 102 ? -28.466 4.178 18.695 1.00 78.62 102 VAL A C 1
ATOM 872 O O . VAL A 1 102 ? -28.953 4.430 19.795 1.00 78.62 102 VAL A O 1
ATOM 875 N N . ARG A 1 103 ? -27.735 5.087 18.035 1.00 78.44 103 ARG A N 1
ATOM 876 C CA . ARG A 1 103 ? -27.380 6.418 18.571 1.00 78.44 103 ARG A CA 1
ATOM 877 C C . ARG A 1 103 ? -26.611 6.352 19.887 1.00 78.44 103 ARG A C 1
ATOM 879 O O . ARG A 1 103 ? -27.028 6.971 20.865 1.00 78.44 103 ARG A O 1
ATOM 886 N N . CYS A 1 104 ? -25.477 5.661 19.909 1.00 74.19 104 CYS A N 1
ATOM 887 C CA . CYS A 1 104 ? -24.571 5.756 21.050 1.00 74.19 104 CYS A CA 1
ATOM 888 C C . CYS A 1 104 ? -23.548 6.905 20.878 1.00 74.19 104 CYS A C 1
ATOM 890 O O . CYS A 1 104 ? -23.401 7.458 19.782 1.00 74.19 104 CYS A O 1
ATOM 892 N N . ARG A 1 105 ? -22.868 7.365 21.933 1.00 79.25 105 ARG A N 1
ATOM 893 C CA . ARG A 1 105 ? -21.744 8.316 21.782 1.00 79.25 105 ARG A CA 1
ATOM 894 C C . ARG A 1 105 ? -20.398 7.603 21.880 1.00 79.25 105 ARG A C 1
ATOM 896 O O . ARG A 1 105 ? -19.597 7.790 20.963 1.00 79.25 105 ARG A O 1
ATOM 903 N N . ALA A 1 106 ? -20.174 6.776 22.891 1.00 78.31 106 ALA A N 1
ATOM 904 C CA . ALA A 1 106 ? -18.954 5.986 23.023 1.00 78.31 106 ALA A CA 1
ATOM 905 C C . ALA A 1 106 ? -19.255 4.544 23.451 1.00 78.31 106 ALA A C 1
ATOM 907 O O . ALA A 1 106 ? -20.151 4.312 24.261 1.00 78.31 106 ALA A O 1
ATOM 908 N N . LEU A 1 107 ? -18.498 3.608 22.881 1.00 76.81 107 LEU A N 1
ATOM 909 C CA . LEU A 1 107 ? -18.475 2.197 23.248 1.00 76.81 107 LEU A CA 1
ATOM 910 C C . LEU A 1 107 ? -17.038 1.846 23.627 1.00 76.81 107 LEU A C 1
ATOM 912 O O . LEU A 1 107 ? -16.145 2.086 22.810 1.00 76.81 107 LEU A O 1
ATOM 916 N N . TYR A 1 108 ? -16.866 1.298 24.824 1.00 76.50 108 TYR A N 1
ATOM 917 C CA . TYR A 1 108 ? -15.644 0.685 25.323 1.00 76.50 108 TYR A CA 1
ATOM 918 C C . TYR A 1 108 ? -16.001 -0.727 25.768 1.00 76.50 108 TYR A C 1
ATOM 920 O O . TYR A 1 108 ? -16.766 -0.894 26.718 1.00 76.50 108 TYR A O 1
ATOM 928 N N . SER A 1 109 ? -15.530 -1.728 25.037 1.00 73.19 109 SER A N 1
ATOM 929 C CA . SER A 1 109 ? -15.941 -3.110 25.273 1.00 73.19 109 SER A CA 1
ATOM 930 C C . SER A 1 109 ? -14.867 -4.104 24.863 1.00 73.19 109 SER A C 1
ATOM 932 O O . SER A 1 109 ? -14.245 -3.913 23.816 1.00 73.19 109 SER A O 1
ATOM 934 N N . MET A 1 110 ? -14.741 -5.181 25.638 1.00 70.31 110 MET A N 1
ATOM 935 C CA . MET A 1 110 ? -13.965 -6.377 25.293 1.00 70.31 110 MET A CA 1
ATOM 936 C C . MET A 1 110 ? -14.909 -7.503 24.845 1.00 70.31 110 MET A C 1
ATOM 938 O O . MET A 1 110 ? -16.001 -7.629 25.398 1.00 70.31 110 MET A O 1
ATOM 942 N N . GLY A 1 111 ? -14.488 -8.326 23.881 1.00 66.38 111 GLY A N 1
ATOM 943 C CA . GLY A 1 111 ? -15.145 -9.598 23.548 1.00 66.38 111 GLY A CA 1
ATOM 944 C C . GLY A 1 111 ? -16.595 -9.459 23.075 1.00 66.38 111 GLY A C 1
ATOM 945 O O . GLY A 1 111 ? -17.541 -9.765 23.799 1.00 66.38 111 GLY A O 1
ATOM 946 N N . ILE A 1 112 ? -16.787 -8.994 21.839 1.00 69.06 112 ILE A N 1
ATOM 947 C CA . ILE A 1 112 ? -18.101 -8.989 21.180 1.00 69.06 112 ILE A CA 1
ATOM 948 C C . ILE A 1 112 ? -18.038 -9.906 19.964 1.00 69.06 112 ILE A C 1
ATOM 950 O O . ILE A 1 112 ? -17.162 -9.721 19.129 1.00 69.06 112 ILE A O 1
ATOM 954 N N . TYR A 1 113 ? -18.993 -10.823 19.804 1.00 65.31 113 TYR A N 1
ATOM 955 C CA . TYR A 1 113 ? -19.053 -11.683 18.617 1.00 65.31 113 TYR A CA 1
ATOM 956 C C . TYR A 1 113 ? -19.770 -11.019 17.434 1.00 65.31 113 TYR A C 1
ATOM 958 O O . TYR A 1 113 ? -19.197 -10.890 16.348 1.00 65.31 113 TYR A O 1
ATOM 966 N N . HIS A 1 114 ? -20.998 -10.541 17.639 1.00 67.38 114 HIS A N 1
ATOM 967 C CA . HIS A 1 114 ? -21.778 -9.817 16.639 1.00 67.38 114 HIS A CA 1
ATOM 968 C C . HIS A 1 114 ? -22.140 -8.420 17.124 1.00 67.38 114 HIS A C 1
ATOM 970 O O . HIS A 1 114 ? -22.814 -8.232 18.138 1.00 67.38 114 HIS A O 1
ATOM 976 N N . LEU A 1 115 ? -21.763 -7.415 16.335 1.00 72.12 115 LEU A N 1
ATOM 977 C CA . LEU A 1 115 ? -22.067 -6.021 16.624 1.00 72.12 115 LEU A CA 1
ATOM 978 C C . LEU A 1 115 ? -22.791 -5.369 15.443 1.00 72.12 115 LEU A C 1
ATOM 980 O O . LEU A 1 115 ? -22.267 -5.241 14.336 1.00 72.12 115 LEU A O 1
ATOM 984 N N . SER A 1 116 ? -24.005 -4.897 15.702 1.00 75.12 116 SER A N 1
ATOM 985 C CA . SER A 1 116 ? -24.785 -4.073 14.781 1.00 75.12 116 SER A CA 1
ATOM 986 C C . SER A 1 116 ? -24.906 -2.665 15.342 1.00 75.12 116 SER A C 1
ATOM 988 O O . SER A 1 116 ? -25.270 -2.447 16.502 1.00 75.12 116 SER A O 1
ATOM 990 N N . LEU A 1 117 ? -24.535 -1.667 14.542 1.00 69.69 117 LEU A N 1
ATOM 991 C CA . LEU A 1 117 ? -24.385 -0.327 15.082 1.00 69.69 117 LEU A CA 1
ATOM 992 C C . LEU A 1 117 ? -24.819 0.757 14.092 1.00 69.69 117 LEU A C 1
ATOM 994 O O . LEU A 1 117 ? -24.221 1.001 13.041 1.00 69.69 117 LEU A O 1
ATOM 998 N N . VAL A 1 118 ? -25.848 1.498 14.496 1.00 68.81 118 VAL A N 1
ATOM 999 C CA . VAL A 1 118 ? -26.453 2.586 13.731 1.00 68.81 118 VAL A CA 1
ATOM 1000 C C . VAL A 1 118 ? -26.173 3.913 14.428 1.00 68.81 118 VAL A C 1
ATOM 1002 O O . VAL A 1 118 ? -26.795 4.262 15.431 1.00 68.81 118 VAL A O 1
ATOM 1005 N N . ARG A 1 119 ? -25.261 4.703 13.848 1.00 68.19 119 ARG A N 1
ATOM 1006 C CA . ARG A 1 119 ? -24.786 6.000 14.359 1.00 68.19 119 ARG A CA 1
ATOM 1007 C C . ARG A 1 119 ? -24.207 5.918 15.780 1.00 68.19 119 ARG A C 1
ATOM 1009 O O . ARG A 1 119 ? -24.930 6.150 16.737 1.00 68.19 119 ARG A O 1
ATOM 1016 N N . CYS A 1 120 ? -22.891 5.805 15.940 1.00 67.56 120 CYS A N 1
ATOM 1017 C CA . CYS A 1 120 ? -22.257 6.366 17.146 1.00 67.56 120 CYS A CA 1
ATOM 1018 C C . CYS A 1 120 ? -21.106 7.320 16.810 1.00 67.56 120 CYS A C 1
ATOM 1020 O O . CYS A 1 120 ? -20.777 7.555 15.642 1.00 67.56 120 CYS A O 1
ATOM 1022 N N . ARG A 1 121 ? -20.489 7.921 17.827 1.00 69.50 121 ARG A N 1
ATOM 1023 C CA . ARG A 1 121 ? -19.393 8.875 17.615 1.00 69.50 121 ARG A CA 1
ATOM 1024 C C . ARG A 1 121 ? -18.020 8.207 17.654 1.00 69.50 121 ARG A C 1
ATOM 1026 O O . ARG A 1 121 ? -17.291 8.364 16.678 1.00 69.50 121 ARG A O 1
ATOM 1033 N N . ALA A 1 122 ? -17.736 7.429 18.692 1.00 68.06 122 ALA A N 1
ATOM 1034 C CA . ALA A 1 122 ? -16.503 6.660 18.855 1.00 68.06 122 ALA A CA 1
ATOM 1035 C C . ALA A 1 122 ? -16.811 5.182 19.150 1.00 68.06 122 ALA A C 1
ATOM 1037 O O . ALA A 1 122 ? -17.933 4.856 19.551 1.00 68.06 122 ALA A O 1
ATOM 1038 N N . LEU A 1 123 ? -15.860 4.307 18.852 1.00 70.88 123 LEU A N 1
ATOM 1039 C CA . LEU A 1 123 ? -15.819 2.907 19.260 1.00 70.88 123 LEU A CA 1
ATOM 1040 C C . LEU A 1 123 ? -14.357 2.595 19.549 1.00 70.88 123 LEU A C 1
ATOM 1042 O O . LEU A 1 123 ? -13.508 2.901 18.707 1.00 70.88 123 LEU A O 1
ATOM 1046 N N . TYR A 1 124 ? -14.117 2.045 20.730 1.00 68.69 124 TYR A N 1
ATOM 1047 C CA . TYR A 1 124 ? -12.830 1.554 21.178 1.00 68.69 124 TYR A CA 1
ATOM 1048 C C . TYR A 1 124 ? -13.036 0.103 21.603 1.00 68.69 124 TYR A C 1
ATOM 1050 O O . TYR A 1 124 ? -13.668 -0.156 22.627 1.00 68.69 124 TYR A O 1
ATOM 1058 N N . SER A 1 125 ? -12.550 -0.826 20.786 1.00 63.75 125 SER A N 1
ATOM 1059 C CA . SER A 1 125 ? -12.384 -2.221 21.185 1.00 63.75 125 SER A CA 1
ATOM 1060 C C . SER A 1 125 ? -10.889 -2.505 21.273 1.00 63.75 125 SER A C 1
ATOM 1062 O O . SER A 1 125 ? -10.138 -2.293 20.317 1.00 63.75 125 SER A O 1
ATOM 1064 N N . VAL A 1 126 ? -10.457 -2.908 22.462 1.00 57.72 126 VAL A N 1
ATOM 1065 C CA . VAL A 1 126 ? -9.143 -3.505 22.696 1.00 57.72 126 VAL A CA 1
ATOM 1066 C C . VAL A 1 126 ? -9.442 -4.991 22.821 1.00 57.72 126 VAL A C 1
ATOM 1068 O O . VAL A 1 126 ? -10.399 -5.350 23.487 1.00 57.72 126 VAL A O 1
ATOM 1071 N N . GLU A 1 127 ? -8.734 -5.868 22.129 1.00 54.69 127 GLU A N 1
ATOM 1072 C CA . GLU A 1 127 ? -8.994 -7.308 22.218 1.00 54.69 127 GLU A CA 1
ATOM 1073 C C . GLU A 1 127 ? -7.643 -8.008 22.330 1.00 54.69 127 GLU A C 1
ATOM 1075 O O . GLU A 1 127 ? -6.718 -7.668 21.598 1.00 54.69 127 GLU A O 1
ATOM 1080 N N . ILE A 1 128 ? -7.517 -8.913 23.307 1.00 39.28 128 ILE A N 1
ATOM 1081 C CA . ILE A 1 128 ? -6.310 -9.727 23.524 1.00 39.28 128 ILE A CA 1
ATOM 1082 C C . ILE A 1 128 ? -6.550 -11.160 23.007 1.00 39.28 128 ILE A C 1
ATOM 1084 O O . ILE A 1 128 ? -5.641 -11.744 22.431 1.00 39.28 128 ILE A O 1
ATOM 1088 N N . TYR A 1 129 ? -7.778 -11.701 23.125 1.00 35.16 129 TYR A N 1
ATOM 1089 C CA . TYR A 1 129 ? -8.057 -13.124 22.841 1.00 35.16 129 TYR A CA 1
ATOM 1090 C C . TYR A 1 129 ? -9.384 -13.460 22.138 1.00 35.16 129 TYR A C 1
ATOM 1092 O O . TYR A 1 129 ? -9.708 -14.638 22.017 1.00 35.16 129 TYR A O 1
ATOM 1100 N N . HIS A 1 130 ? -10.154 -12.492 21.632 1.00 38.88 130 HIS A N 1
ATOM 1101 C CA . HIS A 1 130 ? -11.413 -12.814 20.949 1.00 38.88 130 HIS A CA 1
ATOM 1102 C C . HIS A 1 130 ? -11.504 -12.263 19.531 1.00 38.88 130 HIS A C 1
ATOM 1104 O O . HIS A 1 130 ? -10.841 -11.303 19.161 1.00 38.88 130 HIS A O 1
ATOM 1110 N N . LEU A 1 131 ? -12.287 -12.984 18.731 1.00 48.81 131 LEU A N 1
ATOM 1111 C CA . LEU A 1 131 ? -12.615 -12.690 17.350 1.00 48.81 131 LEU A CA 1
ATOM 1112 C C . LEU A 1 131 ? -13.950 -11.955 17.315 1.00 48.81 131 LEU A C 1
ATOM 1114 O O . LEU A 1 131 ? -14.995 -12.582 17.497 1.00 48.81 131 LEU A O 1
ATOM 1118 N N . LEU A 1 132 ? -13.956 -10.668 16.983 1.00 52.59 132 LEU A N 1
ATOM 1119 C CA . LEU A 1 132 ? -15.191 -10.063 16.501 1.00 52.59 132 LEU A CA 1
ATOM 1120 C C . LEU A 1 132 ? -15.512 -10.644 15.116 1.00 52.59 132 LEU A C 1
ATOM 1122 O O . LEU A 1 132 ? -14.843 -10.331 14.127 1.00 52.59 132 LEU A O 1
ATOM 1126 N N . TYR A 1 133 ? -16.541 -11.492 15.039 1.00 52.53 133 TYR A N 1
ATOM 1127 C CA . TYR A 1 133 ? -16.887 -12.220 13.818 1.00 52.53 133 TYR A CA 1
ATOM 1128 C C . TYR A 1 133 ? -17.549 -11.329 12.781 1.00 52.53 133 TYR A C 1
ATOM 1130 O O . TYR A 1 133 ? -17.116 -11.335 11.635 1.00 52.53 133 TYR A O 1
ATOM 1138 N N . HIS A 1 134 ? -18.570 -10.551 13.155 1.00 54.91 134 HIS A N 1
ATOM 1139 C CA . HIS A 1 134 ? -19.276 -9.711 12.188 1.00 54.91 134 HIS A CA 1
ATOM 1140 C C . HIS A 1 134 ? -19.710 -8.367 12.773 1.00 54.91 134 HIS A C 1
ATOM 1142 O O . HIS A 1 134 ? -20.554 -8.283 13.671 1.00 54.91 134 HIS A O 1
ATOM 1148 N N . LEU A 1 135 ? -19.193 -7.292 12.179 1.00 63.38 135 LEU A N 1
ATOM 1149 C CA . LEU A 1 135 ? -19.559 -5.916 12.495 1.00 63.38 135 LEU A CA 1
ATOM 1150 C C . LEU A 1 135 ? -20.232 -5.251 11.294 1.00 63.38 135 LEU A C 1
ATOM 1152 O O . LEU A 1 135 ? -19.647 -5.155 10.215 1.00 63.38 135 LEU A O 1
ATOM 1156 N N . SER A 1 136 ? -21.450 -4.746 11.497 1.00 59.44 136 SER A N 1
ATOM 1157 C CA . SER A 1 136 ? -22.154 -3.900 10.526 1.00 59.44 136 SER A CA 1
ATOM 1158 C C . SER A 1 136 ? -22.394 -2.501 11.088 1.00 59.44 136 SER A C 1
ATOM 1160 O O . SER A 1 136 ? -22.877 -2.316 12.209 1.00 59.44 136 SER A O 1
ATOM 1162 N N . LEU A 1 137 ? -22.010 -1.481 10.319 1.00 61.12 137 LEU A N 1
ATOM 1163 C CA . LEU A 1 137 ? -21.932 -0.108 10.816 1.00 61.12 137 LEU A CA 1
ATOM 1164 C C . LEU A 1 137 ? -22.472 0.915 9.822 1.00 61.12 137 LEU A C 1
ATOM 1166 O O . LEU A 1 137 ? -22.013 1.004 8.686 1.00 61.12 137 LEU A O 1
ATOM 1170 N N . VAL A 1 138 ? -23.368 1.788 10.292 1.00 59.25 138 VAL A N 1
ATOM 1171 C CA . VAL A 1 138 ? -23.934 2.878 9.483 1.00 59.25 138 VAL A CA 1
ATOM 1172 C C . VAL A 1 138 ? -23.649 4.243 10.117 1.00 59.25 138 VAL A C 1
ATOM 1174 O O . VAL A 1 138 ? -24.190 4.595 11.167 1.00 59.25 138 VAL A O 1
ATOM 1177 N N . ARG A 1 139 ? -22.855 5.058 9.408 1.00 57.28 139 ARG A N 1
ATOM 1178 C CA . ARG A 1 139 ? -22.538 6.479 9.654 1.00 57.28 139 ARG A CA 1
ATOM 1179 C C . ARG A 1 139 ? -21.701 6.750 10.913 1.00 57.28 139 ARG A C 1
ATOM 1181 O O . ARG A 1 139 ? -22.243 6.879 12.011 1.00 57.28 139 ARG A O 1
ATOM 1188 N N . ARG A 1 140 ? -20.388 6.967 10.740 1.00 63.16 140 ARG A N 1
ATOM 1189 C CA . ARG A 1 140 ? -19.420 7.179 11.839 1.00 63.16 140 ARG A CA 1
ATOM 1190 C C . ARG A 1 140 ? -18.395 8.297 11.623 1.00 63.16 140 ARG A C 1
ATOM 1192 O O . ARG A 1 140 ? -18.103 8.686 10.491 1.00 63.16 140 ARG A O 1
ATOM 1199 N N . ARG A 1 141 ? -17.835 8.788 12.745 1.00 58.22 141 ARG A N 1
ATOM 1200 C CA . ARG A 1 141 ? -16.723 9.760 12.783 1.00 58.22 141 ARG A CA 1
ATOM 1201 C C . ARG A 1 141 ? -15.340 9.108 12.940 1.00 58.22 141 ARG A C 1
ATOM 1203 O O . ARG A 1 141 ? -14.467 9.468 12.161 1.00 58.22 141 ARG A O 1
ATOM 1210 N N . ALA A 1 142 ? -15.145 8.193 13.889 1.00 62.03 142 ALA A N 1
ATOM 1211 C CA . ALA A 1 142 ? -13.872 7.492 14.089 1.00 62.03 142 ALA A CA 1
ATOM 1212 C C . ALA A 1 142 ? -14.098 6.086 14.676 1.00 62.03 142 ALA A C 1
ATOM 1214 O O . ALA A 1 142 ? -15.030 5.913 15.472 1.00 62.03 142 ALA A O 1
ATOM 1215 N N . LEU A 1 143 ? -13.273 5.118 14.273 1.00 68.62 143 LEU A N 1
ATOM 1216 C CA . LEU A 1 143 ? -13.219 3.759 14.819 1.00 68.62 143 LEU A CA 1
ATOM 1217 C C . LEU A 1 143 ? -11.758 3.370 15.059 1.00 68.62 143 LEU A C 1
ATOM 1219 O O . LEU A 1 143 ? -10.942 3.537 14.151 1.00 68.62 143 LEU A O 1
ATOM 1223 N N . TYR A 1 144 ? -11.483 2.870 16.261 1.00 67.56 144 TYR A N 1
ATOM 1224 C CA . TYR A 1 144 ? -10.226 2.237 16.644 1.00 67.56 144 TYR A CA 1
ATOM 1225 C C . TYR A 1 144 ? -10.541 0.788 17.002 1.00 67.56 144 TYR A C 1
ATOM 1227 O O . TYR A 1 144 ? -11.371 0.551 17.882 1.00 67.56 144 TYR A O 1
ATOM 1235 N N . SER A 1 145 ? -9.937 -0.155 16.288 1.00 64.12 145 SER A N 1
ATOM 1236 C CA . SER A 1 145 ? -10.163 -1.582 16.522 1.00 64.12 145 SER A CA 1
ATOM 1237 C C . SER A 1 145 ? -8.889 -2.390 16.369 1.00 64.12 145 SER A C 1
ATOM 1239 O O . SER A 1 145 ? -8.140 -2.179 15.410 1.00 64.12 145 SER A O 1
ATOM 1241 N N . MET A 1 146 ? -8.737 -3.371 17.252 1.00 60.72 146 MET A N 1
ATOM 1242 C CA . MET A 1 146 ? -7.747 -4.442 17.185 1.00 60.72 146 MET A CA 1
ATOM 1243 C C . MET A 1 146 ? -8.509 -5.753 16.899 1.00 60.72 146 MET A C 1
ATOM 1245 O O . MET A 1 146 ? -9.474 -6.021 17.601 1.00 60.72 146 MET A O 1
ATOM 1249 N N . GLY A 1 147 ? -8.137 -6.522 15.866 1.00 58.81 147 GLY A N 1
ATOM 1250 C CA . GLY A 1 147 ? -8.622 -7.905 15.651 1.00 58.81 147 GLY A CA 1
ATOM 1251 C C . GLY A 1 147 ? -10.095 -8.099 15.262 1.00 58.81 147 GLY A C 1
ATOM 1252 O O . GLY A 1 147 ? -10.902 -8.499 16.084 1.00 58.81 147 GLY A O 1
ATOM 1253 N N . ILE A 1 148 ? -10.458 -7.914 13.983 1.00 63.34 148 ILE A N 1
ATOM 1254 C CA . ILE A 1 148 ? -11.829 -8.177 13.486 1.00 63.34 148 ILE A CA 1
ATOM 1255 C C . ILE A 1 148 ? -11.791 -9.153 12.310 1.00 63.34 148 ILE A C 1
ATOM 1257 O O . ILE A 1 148 ? -11.065 -8.902 11.358 1.00 63.34 148 ILE A O 1
ATOM 1261 N N . TYR A 1 149 ? -12.626 -10.192 12.298 1.00 61.69 149 TYR A N 1
ATOM 1262 C CA . TYR A 1 149 ? -12.690 -11.140 11.178 1.00 61.69 149 TYR A CA 1
ATOM 1263 C C . TYR A 1 149 ? -13.477 -10.590 9.981 1.00 61.69 149 TYR A C 1
ATOM 1265 O O . TYR A 1 149 ? -12.895 -10.420 8.907 1.00 61.69 149 TYR A O 1
ATOM 1273 N N . HIS A 1 150 ? -14.759 -10.237 10.152 1.00 66.50 150 HIS A N 1
ATOM 1274 C CA . HIS A 1 150 ? -15.546 -9.542 9.125 1.00 66.50 150 HIS A CA 1
ATOM 1275 C C . HIS A 1 150 ? -16.039 -8.172 9.590 1.00 66.50 150 HIS A C 1
ATOM 1277 O O . HIS A 1 150 ? -16.746 -8.017 10.589 1.00 66.50 150 HIS A O 1
ATOM 1283 N N . LEU A 1 151 ? -15.731 -7.154 8.788 1.00 72.12 151 LEU A N 1
ATOM 1284 C CA . LEU A 1 151 ? -16.144 -5.779 9.020 1.00 72.12 151 LEU A CA 1
ATOM 1285 C C . LEU A 1 151 ? -16.823 -5.198 7.780 1.00 72.12 151 LEU A C 1
ATOM 1287 O O . LEU A 1 151 ? -16.237 -5.137 6.702 1.00 72.12 151 LEU A O 1
ATOM 1291 N N . SER A 1 152 ? -18.044 -4.695 7.950 1.00 75.25 152 SER A N 1
ATOM 1292 C CA . SER A 1 152 ? -18.780 -3.938 6.937 1.00 75.25 152 SER A CA 1
ATOM 1293 C C . SER A 1 152 ? -19.134 -2.538 7.454 1.00 75.25 152 SER A C 1
ATOM 1295 O O . SER A 1 152 ? -19.856 -2.375 8.440 1.00 75.25 152 SER A O 1
ATOM 1297 N N . LEU A 1 153 ? -18.623 -1.484 6.802 1.00 73.44 153 LEU A N 1
ATOM 1298 C CA . LEU A 1 153 ? -18.975 -0.096 7.143 1.00 73.44 153 LEU A CA 1
ATOM 1299 C C . LEU A 1 153 ? -19.602 0.651 5.972 1.00 73.44 153 LEU A C 1
ATOM 1301 O O . LEU A 1 153 ? -19.078 0.690 4.859 1.00 73.44 153 LEU A O 1
ATOM 1305 N N . VAL A 1 154 ? -20.641 1.418 6.285 1.00 73.12 154 VAL A N 1
ATOM 1306 C CA . VAL A 1 154 ? -21.251 2.404 5.399 1.00 73.12 154 VAL A CA 1
ATOM 1307 C C . VAL A 1 154 ? -21.073 3.798 5.999 1.00 73.12 154 VAL A C 1
ATOM 1309 O O . VAL A 1 154 ? -21.562 4.101 7.087 1.00 73.12 154 VAL A O 1
ATOM 1312 N N . ARG A 1 155 ? -20.422 4.697 5.253 1.00 75.19 155 ARG A N 1
ATOM 1313 C CA . ARG A 1 155 ? -20.098 6.088 5.623 1.00 75.19 155 ARG A CA 1
ATOM 1314 C C . ARG A 1 155 ? -19.209 6.185 6.866 1.00 75.19 155 ARG A C 1
ATOM 1316 O O . ARG A 1 155 ? -19.672 6.549 7.950 1.00 75.19 155 ARG A O 1
ATOM 1323 N N . CYS A 1 156 ? -17.915 5.955 6.677 1.00 73.00 156 CYS A N 1
ATOM 1324 C CA . CYS A 1 156 ? -16.895 6.160 7.702 1.00 73.00 156 CYS A CA 1
ATOM 1325 C C . CYS A 1 156 ? -16.057 7.414 7.404 1.00 73.00 156 CYS A C 1
ATOM 1327 O O . CYS A 1 156 ? -15.648 7.647 6.264 1.00 73.00 156 CYS A O 1
ATOM 1329 N N . ARG A 1 157 ? -15.797 8.254 8.413 1.00 78.31 157 ARG A N 1
ATOM 1330 C CA . ARG A 1 157 ? -14.870 9.389 8.259 1.00 78.31 157 ARG A CA 1
ATOM 1331 C C . ARG A 1 157 ? -13.414 8.970 8.483 1.00 78.31 157 ARG A C 1
ATOM 1333 O O . ARG A 1 157 ? -12.574 9.382 7.690 1.00 78.31 157 ARG A O 1
ATOM 1340 N N . ALA A 1 158 ? -13.125 8.185 9.512 1.00 77.44 158 ALA A N 1
ATOM 1341 C CA . ALA A 1 158 ? -11.788 7.668 9.774 1.00 77.44 158 ALA A CA 1
ATOM 1342 C C . ALA A 1 158 ? -11.870 6.275 10.407 1.00 77.44 158 ALA A C 1
ATOM 1344 O O . ALA A 1 158 ? -12.666 6.072 11.327 1.00 77.44 158 ALA A O 1
ATOM 1345 N N . LEU A 1 159 ? -11.057 5.344 9.917 1.00 76.44 159 LEU A N 1
ATOM 1346 C CA . LEU A 1 159 ? -10.816 4.048 10.545 1.00 76.44 159 LEU A CA 1
ATOM 1347 C C . LEU A 1 159 ? -9.323 3.899 10.810 1.00 76.44 159 LEU A C 1
ATOM 1349 O O . LEU A 1 159 ? -8.528 4.136 9.902 1.00 76.44 159 LEU A O 1
ATOM 1353 N N . TYR A 1 160 ? -8.989 3.502 12.032 1.00 73.94 160 TYR A N 1
ATOM 1354 C CA . TYR A 1 160 ? -7.648 3.148 12.462 1.00 73.94 160 TYR A CA 1
ATOM 1355 C C . TYR A 1 160 ? -7.677 1.698 12.944 1.00 73.94 160 TYR A C 1
ATOM 1357 O O . TYR A 1 160 ? -8.310 1.393 13.954 1.00 73.94 160 TYR A O 1
ATOM 1365 N N . SER A 1 161 ? -7.017 0.809 12.208 1.00 71.12 161 SER A N 1
ATOM 1366 C CA . SER A 1 161 ? -6.762 -0.564 12.640 1.00 71.12 161 SER A CA 1
ATOM 1367 C C . SER A 1 161 ? -5.258 -0.755 12.785 1.00 71.12 161 SER A C 1
ATOM 1369 O O . SER A 1 161 ? -4.513 -0.738 11.804 1.00 71.12 161 SER A O 1
ATOM 1371 N N . ILE A 1 162 ? -4.810 -0.877 14.026 1.00 62.25 162 ILE A N 1
ATOM 1372 C CA . ILE A 1 162 ? -3.411 -1.113 14.379 1.00 62.25 162 ILE A CA 1
ATOM 1373 C C . ILE A 1 162 ? -3.389 -2.505 15.009 1.00 62.25 162 ILE A C 1
ATOM 1375 O O . ILE A 1 162 ? -4.346 -2.893 15.660 1.00 62.25 162 ILE A O 1
ATOM 1379 N N . GLY A 1 163 ? -2.371 -3.312 14.759 1.00 53.66 163 GLY A N 1
ATOM 1380 C CA . GLY A 1 163 ? -2.313 -4.665 15.300 1.00 53.66 163 GLY A CA 1
ATOM 1381 C C . GLY A 1 163 ? -1.034 -5.341 14.854 1.00 53.66 163 GLY A C 1
ATOM 1382 O O . GLY A 1 163 ? -0.728 -5.332 13.668 1.00 53.66 163 GLY A O 1
ATOM 1383 N N . ILE A 1 164 ? -0.279 -5.875 15.813 1.00 41.28 164 ILE A N 1
ATOM 1384 C CA . ILE A 1 164 ? 0.994 -6.563 15.554 1.00 41.28 164 ILE A CA 1
ATOM 1385 C C . ILE A 1 164 ? 0.725 -8.006 15.077 1.00 41.28 164 ILE A C 1
ATOM 1387 O O . ILE A 1 164 ? 1.419 -8.484 14.190 1.00 41.28 164 ILE A O 1
ATOM 1391 N N . TYR A 1 165 ? -0.350 -8.641 15.571 1.00 41.69 165 TYR A N 1
ATOM 1392 C CA . TYR A 1 165 ? -0.767 -10.015 15.220 1.00 41.69 165 TYR A CA 1
ATOM 1393 C C . TYR A 1 165 ? -2.224 -10.135 14.749 1.00 41.69 165 TYR A C 1
ATOM 1395 O O . TYR A 1 165 ? -2.742 -11.231 14.552 1.00 41.69 165 TYR A O 1
ATOM 1403 N N . HIS A 1 166 ? -2.914 -9.010 14.573 1.00 51.03 166 HIS A N 1
ATOM 1404 C CA . HIS A 1 166 ? -4.339 -9.013 14.270 1.00 51.03 166 HIS A CA 1
ATOM 1405 C C . HIS A 1 166 ? -4.595 -8.755 12.794 1.00 51.03 166 HIS A C 1
ATOM 1407 O O . HIS A 1 166 ? -4.421 -7.645 12.296 1.00 51.03 166 HIS A O 1
ATOM 1413 N N . LEU A 1 167 ? -5.048 -9.804 12.119 1.00 57.28 167 LEU A N 1
ATOM 1414 C CA . LEU A 1 167 ? -5.430 -9.783 10.720 1.00 57.28 167 LEU A CA 1
ATOM 1415 C C . LEU A 1 167 ? -6.913 -9.418 10.606 1.00 57.28 167 LEU A C 1
ATOM 1417 O O . LEU A 1 167 ? -7.756 -10.092 11.200 1.00 57.28 167 LEU A O 1
ATOM 1421 N N . ILE A 1 168 ? -7.249 -8.389 9.821 1.00 65.38 168 ILE A N 1
ATOM 1422 C CA . ILE A 1 168 ? -8.628 -8.272 9.336 1.00 65.38 168 ILE A CA 1
ATOM 1423 C C . ILE A 1 168 ? -8.787 -9.184 8.129 1.00 65.38 168 ILE A C 1
ATOM 1425 O O . ILE A 1 168 ? -8.182 -8.921 7.088 1.00 65.38 168 ILE A O 1
ATOM 1429 N N . TYR A 1 169 ? -9.596 -10.237 8.249 1.00 67.88 169 TYR A N 1
ATOM 1430 C CA . TYR A 1 169 ? -9.794 -11.182 7.150 1.00 67.88 169 TYR A CA 1
ATOM 1431 C C . TYR A 1 169 ? -10.585 -10.552 6.010 1.00 67.88 169 TYR A C 1
ATOM 1433 O O . TYR A 1 169 ? -10.110 -10.537 4.879 1.00 67.88 169 TYR A O 1
ATOM 1441 N N . HIS A 1 170 ? -11.740 -9.955 6.303 1.00 72.06 170 HIS A N 1
ATOM 1442 C CA . HIS A 1 170 ? -12.586 -9.311 5.304 1.00 72.06 170 HIS A CA 1
ATOM 1443 C C . HIS A 1 170 ? -13.080 -7.945 5.772 1.00 72.06 170 HIS A C 1
ATOM 1445 O O . HIS A 1 170 ? -13.890 -7.815 6.689 1.00 72.06 170 HIS A O 1
ATOM 1451 N N . LEU A 1 171 ? -12.653 -6.905 5.061 1.00 77.94 171 LEU A N 1
ATOM 1452 C CA . LEU A 1 171 ? -13.106 -5.537 5.258 1.00 77.94 171 LEU A CA 1
ATOM 1453 C C . LEU A 1 171 ? -13.859 -5.046 4.022 1.00 77.94 171 LEU A C 1
ATOM 1455 O O . LEU A 1 171 ? -13.297 -4.970 2.931 1.00 77.94 171 LEU A O 1
ATOM 1459 N N . SER A 1 172 ? -15.122 -4.665 4.192 1.00 81.69 172 SER A N 1
ATOM 1460 C CA . SER A 1 172 ? -15.948 -4.032 3.164 1.00 81.69 172 SER A CA 1
ATOM 1461 C C . SER A 1 172 ? -16.374 -2.631 3.592 1.00 81.69 172 SER A C 1
ATOM 1463 O O . SER A 1 172 ? -16.899 -2.402 4.681 1.00 81.69 172 SER A O 1
ATOM 1465 N N . LEU A 1 173 ? -16.106 -1.640 2.744 1.00 80.44 173 LEU A N 1
ATOM 1466 C CA . LEU A 1 173 ? -16.282 -0.233 3.093 1.00 80.44 173 LEU A CA 1
ATOM 1467 C C . LEU A 1 173 ? -16.940 0.556 1.969 1.00 80.44 173 LEU A C 1
ATOM 1469 O O . LEU A 1 173 ? -16.397 0.689 0.875 1.00 80.44 173 LEU A O 1
ATOM 1473 N N . VAL A 1 174 ? -18.068 1.193 2.271 1.00 82.00 174 VAL A N 1
ATOM 1474 C CA . VAL A 1 174 ? -18.787 2.073 1.347 1.00 82.00 174 VAL A CA 1
ATOM 1475 C C . VAL A 1 174 ? -18.713 3.511 1.849 1.00 82.00 174 VAL A C 1
ATOM 1477 O O . VAL A 1 174 ? -19.312 3.861 2.861 1.00 82.00 174 VAL A O 1
ATOM 1480 N N . ARG A 1 175 ? -18.040 4.387 1.097 1.00 81.50 175 ARG A N 1
ATOM 1481 C CA . ARG A 1 175 ? -17.751 5.795 1.422 1.00 81.50 175 ARG A CA 1
ATOM 1482 C C . ARG A 1 175 ? -16.888 5.941 2.677 1.00 81.50 175 ARG A C 1
ATOM 1484 O O . ARG A 1 175 ? -17.396 6.233 3.759 1.00 81.50 175 ARG A O 1
ATOM 1491 N N . CYS A 1 176 ? -15.578 5.828 2.497 1.00 81.56 176 CYS A N 1
ATOM 1492 C CA . CYS A 1 176 ? -14.589 6.131 3.526 1.00 81.56 176 CYS A CA 1
ATOM 1493 C C . CYS A 1 176 ? -13.834 7.430 3.196 1.00 81.56 176 CYS A C 1
ATOM 1495 O O . CYS A 1 176 ? -13.457 7.660 2.042 1.00 81.56 176 CYS A O 1
ATOM 1497 N N . ARG A 1 177 ? -13.611 8.312 4.180 1.00 86.06 177 ARG A N 1
ATOM 1498 C CA . ARG A 1 177 ? -12.738 9.484 3.973 1.00 86.06 177 ARG A CA 1
ATOM 1499 C C . ARG A 1 177 ? -11.266 9.136 4.202 1.00 86.06 177 ARG A C 1
ATOM 1501 O O . ARG A 1 177 ? -10.456 9.521 3.363 1.00 86.06 177 ARG A O 1
ATOM 1508 N N . ALA A 1 178 ? -10.934 8.437 5.279 1.00 85.38 178 ALA A N 1
ATOM 1509 C CA . ALA A 1 178 ? -9.573 7.996 5.558 1.00 85.38 178 ALA A CA 1
ATOM 1510 C C . ALA A 1 178 ? -9.575 6.607 6.205 1.00 85.38 178 ALA A C 1
ATOM 1512 O O . ALA A 1 178 ? -10.370 6.353 7.110 1.00 85.38 178 ALA A O 1
ATOM 1513 N N . LEU A 1 179 ? -8.687 5.731 5.748 1.00 85.12 179 LEU A N 1
ATOM 1514 C CA . LEU A 1 179 ? -8.414 4.443 6.374 1.00 85.12 179 LEU A CA 1
ATOM 1515 C C . LEU A 1 179 ? -6.917 4.323 6.633 1.00 85.12 179 LEU A C 1
ATOM 1517 O O . LEU A 1 179 ? -6.133 4.543 5.713 1.00 85.12 179 LEU A O 1
ATOM 1521 N N . TYR A 1 180 ? -6.567 3.978 7.864 1.00 83.00 180 TYR A N 1
ATOM 1522 C CA . TYR A 1 180 ? -5.223 3.653 8.311 1.00 83.00 180 TYR A CA 1
ATOM 1523 C C . TYR A 1 180 ? -5.249 2.220 8.818 1.00 83.00 180 TYR A C 1
ATOM 1525 O O . TYR A 1 180 ? -5.976 1.929 9.768 1.00 83.00 180 TYR A O 1
ATOM 1533 N N . SER A 1 181 ? -4.508 1.331 8.164 1.00 78.19 181 SER A N 1
ATOM 1534 C CA . SER A 1 181 ? -4.523 -0.085 8.516 1.00 78.19 181 SER A CA 1
ATOM 1535 C C . SER A 1 181 ? -3.151 -0.736 8.479 1.00 78.19 181 SER A C 1
ATOM 1537 O O . SER A 1 181 ? -2.423 -0.601 7.495 1.00 78.19 181 SER A O 1
ATOM 1539 N N . MET A 1 182 ? -2.872 -1.535 9.498 1.00 77.38 182 MET A N 1
ATOM 1540 C CA . MET A 1 182 ? -1.779 -2.501 9.532 1.00 77.38 182 MET A CA 1
ATOM 1541 C C . MET A 1 182 ? -2.391 -3.903 9.400 1.00 77.38 182 MET A C 1
ATOM 1543 O O . MET A 1 182 ? -3.235 -4.249 10.219 1.00 77.38 182 MET A O 1
ATOM 1547 N N . GLY A 1 183 ? -2.029 -4.672 8.369 1.00 72.75 183 GLY A N 1
ATOM 1548 C CA . GLY A 1 183 ? -2.408 -6.086 8.226 1.00 72.75 183 GLY A CA 1
ATOM 1549 C C . GLY A 1 183 ? -3.878 -6.356 7.864 1.00 72.75 183 GLY A C 1
ATOM 1550 O O . GLY A 1 183 ? -4.704 -6.643 8.728 1.00 72.75 183 GLY A O 1
ATOM 1551 N N . ILE A 1 184 ? -4.215 -6.339 6.569 1.00 74.62 184 ILE A N 1
ATOM 1552 C CA . ILE A 1 184 ? -5.535 -6.774 6.065 1.00 74.62 184 ILE A CA 1
ATOM 1553 C C . ILE A 1 184 ? -5.364 -7.885 5.029 1.00 74.62 184 ILE A C 1
ATOM 1555 O O . ILE A 1 184 ? -4.587 -7.747 4.086 1.00 74.62 184 ILE A O 1
ATOM 1559 N N . TYR A 1 185 ? -6.140 -8.959 5.144 1.00 76.88 185 TYR A N 1
ATOM 1560 C CA . TYR A 1 185 ? -6.132 -10.029 4.155 1.00 76.88 185 TYR A CA 1
ATOM 1561 C C . TYR A 1 185 ? -6.953 -9.655 2.915 1.00 76.88 185 TYR A C 1
ATOM 1563 O O . TYR A 1 185 ? -6.377 -9.431 1.853 1.00 76.88 185 TYR A O 1
ATOM 1571 N N . HIS A 1 186 ? -8.269 -9.457 3.051 1.00 80.94 186 HIS A N 1
ATOM 1572 C CA . HIS A 1 186 ? -9.141 -8.967 1.981 1.00 80.94 186 HIS A CA 1
ATOM 1573 C C . HIS A 1 186 ? -9.744 -7.602 2.305 1.00 80.94 186 HIS A C 1
ATOM 1575 O O . HIS A 1 186 ? -10.500 -7.429 3.261 1.00 80.94 186 HIS A O 1
ATOM 1581 N N . LEU A 1 187 ? -9.490 -6.631 1.429 1.00 84.88 187 LEU A N 1
ATOM 1582 C CA . LEU A 1 187 ? -10.083 -5.302 1.486 1.00 84.88 187 LEU A CA 1
ATOM 1583 C C . LEU A 1 187 ? -10.901 -5.002 0.228 1.00 84.88 187 LEU A C 1
ATOM 1585 O O . LEU A 1 187 ? -10.388 -5.025 -0.890 1.00 84.88 187 LEU A O 1
ATOM 1589 N N . SER A 1 188 ? -12.166 -4.639 0.421 1.00 87.75 188 SER A N 1
ATOM 1590 C CA . SER A 1 188 ? -13.054 -4.100 -0.607 1.00 87.75 188 SER A CA 1
ATOM 1591 C C . SER A 1 188 ? -13.534 -2.696 -0.228 1.00 87.75 188 SER A C 1
ATOM 1593 O O . SER A 1 188 ? -14.094 -2.455 0.842 1.00 87.75 188 SER A O 1
ATOM 1595 N N . LEU A 1 189 ? -13.290 -1.721 -1.105 1.00 86.00 189 LEU A N 1
ATOM 1596 C CA . LEU A 1 189 ? -13.577 -0.310 -0.841 1.00 86.00 189 LEU A CA 1
ATOM 1597 C C . LEU A 1 189 ? -14.297 0.355 -2.013 1.00 86.00 189 LEU A C 1
ATOM 1599 O O . LEU A 1 189 ? -13.780 0.451 -3.124 1.00 86.00 189 LEU A O 1
ATOM 1603 N N . VAL A 1 190 ? -15.463 0.934 -1.740 1.00 87.19 190 VAL A N 1
ATOM 1604 C CA . VAL A 1 190 ? -16.247 1.715 -2.700 1.00 87.19 190 VAL A CA 1
ATOM 1605 C C . VAL A 1 190 ? -16.281 3.171 -2.256 1.00 87.19 190 VAL A C 1
ATOM 1607 O O . VAL A 1 190 ? -16.954 3.530 -1.294 1.00 87.19 190 VAL A O 1
ATOM 1610 N N . ARG A 1 191 ? -15.615 4.043 -3.016 1.00 87.12 191 ARG A N 1
ATOM 1611 C CA . ARG A 1 191 ? -15.373 5.467 -2.735 1.00 87.12 191 ARG A CA 1
ATOM 1612 C C . ARG A 1 191 ? -14.515 5.676 -1.489 1.00 87.12 191 ARG A C 1
ATOM 1614 O O . ARG A 1 191 ? -15.035 5.838 -0.386 1.00 87.12 191 ARG A O 1
ATOM 1621 N N . CYS A 1 192 ? -13.210 5.782 -1.701 1.00 86.94 192 CYS A N 1
ATOM 1622 C CA . CYS A 1 192 ? -12.255 6.191 -0.679 1.00 86.94 192 CYS A CA 1
ATOM 1623 C C . CYS A 1 192 ? -11.598 7.525 -1.054 1.00 86.94 192 CYS A C 1
ATOM 1625 O O . CYS A 1 192 ? -11.263 7.753 -2.221 1.00 86.94 192 CYS A O 1
ATOM 1627 N N . ARG A 1 193 ? -11.405 8.430 -0.087 1.00 89.94 193 ARG A N 1
ATOM 1628 C CA . ARG A 1 193 ? -10.572 9.622 -0.320 1.00 89.94 193 ARG A CA 1
ATOM 1629 C C . ARG A 1 193 ? -9.095 9.312 -0.085 1.00 89.94 193 ARG A C 1
ATOM 1631 O O . ARG A 1 193 ? -8.309 9.619 -0.973 1.00 89.94 193 ARG A O 1
ATOM 1638 N N . ALA A 1 194 ? -8.730 8.713 1.039 1.00 89.38 194 ALA A N 1
ATOM 1639 C CA . ALA A 1 194 ? -7.351 8.331 1.313 1.00 89.38 194 ALA A CA 1
ATOM 1640 C C . ALA A 1 194 ? -7.285 6.964 1.996 1.00 89.38 194 ALA A C 1
ATOM 1642 O O . ALA A 1 194 ? -8.046 6.701 2.928 1.00 89.38 194 ALA A O 1
ATOM 1643 N N . LEU A 1 195 ? -6.372 6.117 1.534 1.00 88.88 195 LEU A N 1
ATOM 1644 C CA . LEU A 1 195 ? -6.034 4.854 2.174 1.00 88.88 195 LEU A CA 1
ATOM 1645 C C . LEU A 1 195 ? -4.538 4.825 2.461 1.00 88.88 195 LEU A C 1
ATOM 1647 O O . LEU A 1 195 ? -3.752 5.038 1.544 1.00 88.88 195 LEU A O 1
ATOM 1651 N N . TYR A 1 196 ? -4.185 4.551 3.708 1.00 86.88 196 TYR A N 1
ATOM 1652 C CA . TYR A 1 196 ? -2.828 4.351 4.189 1.00 86.88 196 TYR A CA 1
ATOM 1653 C C . TYR A 1 196 ? -2.749 2.941 4.749 1.00 86.88 196 TYR A C 1
ATOM 1655 O O . TYR A 1 196 ? -3.484 2.608 5.680 1.00 86.88 196 TYR A O 1
ATOM 1663 N N . SER A 1 197 ? -1.901 2.104 4.166 1.00 83.56 197 SER A N 1
ATOM 1664 C CA . SER A 1 197 ? -1.830 0.711 4.590 1.00 83.56 197 SER A CA 1
ATOM 1665 C C . SER A 1 197 ? -0.433 0.132 4.573 1.00 83.56 197 SER A C 1
ATOM 1667 O O . SER A 1 197 ? 0.330 0.378 3.636 1.00 83.56 197 SER A O 1
ATOM 1669 N N . ILE A 1 198 ? -0.174 -0.734 5.547 1.00 78.56 198 ILE A N 1
ATOM 1670 C CA . ILE A 1 198 ? 1.021 -1.568 5.640 1.00 78.56 198 ILE A CA 1
ATOM 1671 C C . ILE A 1 198 ? 0.543 -3.023 5.677 1.00 78.56 198 ILE A C 1
ATOM 1673 O O . ILE A 1 198 ? -0.219 -3.386 6.567 1.00 78.56 198 ILE A O 1
ATOM 1677 N N . GLY A 1 199 ? 0.917 -3.829 4.676 1.00 75.44 199 GLY A N 1
ATOM 1678 C CA . GLY A 1 199 ? 0.498 -5.235 4.562 1.00 75.44 199 GLY A CA 1
ATOM 1679 C C . GLY A 1 199 ? -0.973 -5.431 4.163 1.00 75.44 199 GLY A C 1
ATOM 1680 O O . GLY A 1 199 ? -1.845 -5.543 5.021 1.00 75.44 199 GLY A O 1
ATOM 1681 N N . ILE A 1 200 ? -1.248 -5.498 2.852 1.00 79.19 200 ILE A N 1
ATOM 1682 C CA . ILE A 1 200 ? -2.544 -5.944 2.309 1.00 79.19 200 ILE A CA 1
ATOM 1683 C C . ILE A 1 200 ? -2.318 -7.024 1.251 1.00 79.19 200 ILE A C 1
ATOM 1685 O O . ILE A 1 200 ? -1.616 -6.753 0.270 1.00 79.19 200 ILE A O 1
ATOM 1689 N N . TYR A 1 201 ? -2.969 -8.180 1.416 1.00 82.75 201 TYR A N 1
ATOM 1690 C CA . TYR A 1 201 ? -2.845 -9.330 0.510 1.00 82.75 201 TYR A CA 1
ATOM 1691 C C . TYR A 1 201 ? -3.746 -9.213 -0.726 1.00 82.75 201 TYR A C 1
ATOM 1693 O O . TYR A 1 201 ? -3.270 -9.336 -1.856 1.00 82.75 201 TYR A O 1
ATOM 1701 N N . HIS A 1 202 ? -5.029 -8.905 -0.534 1.00 84.50 202 HIS A N 1
ATOM 1702 C CA . HIS A 1 202 ? -6.011 -8.712 -1.597 1.00 84.50 202 HIS A CA 1
ATOM 1703 C C . HIS A 1 202 ? -6.736 -7.379 -1.433 1.00 84.50 202 HIS A C 1
ATOM 1705 O O . HIS A 1 202 ? -7.351 -7.098 -0.403 1.00 84.50 202 HIS A O 1
ATOM 1711 N N . LEU A 1 203 ? -6.723 -6.564 -2.484 1.00 88.56 203 LEU A N 1
ATOM 1712 C CA . LEU A 1 203 ? -7.352 -5.252 -2.482 1.00 88.56 203 LEU A CA 1
ATOM 1713 C C . LEU A 1 203 ? -8.178 -5.027 -3.748 1.00 88.56 203 LEU A C 1
ATOM 1715 O O . LEU A 1 203 ? -7.654 -4.994 -4.859 1.00 88.56 203 LEU A O 1
ATOM 1719 N N . SER A 1 204 ? -9.466 -4.759 -3.558 1.00 91.62 204 SER A N 1
ATOM 1720 C CA . SER A 1 204 ? -10.365 -4.240 -4.585 1.00 91.62 204 SER A CA 1
ATOM 1721 C C . SER A 1 204 ? -10.847 -2.841 -4.200 1.00 91.62 204 SER A C 1
ATOM 1723 O O . SER A 1 204 ? -11.382 -2.614 -3.113 1.00 91.62 204 SER A O 1
ATOM 1725 N N . LEU A 1 205 ? -10.644 -1.856 -5.076 1.00 90.19 205 LEU A N 1
ATOM 1726 C CA . LEU A 1 205 ? -11.032 -0.478 -4.785 1.00 90.19 205 LEU A CA 1
ATOM 1727 C C . LEU A 1 205 ? -11.663 0.212 -5.992 1.00 90.19 205 LEU A C 1
ATOM 1729 O O . LEU A 1 205 ? -11.064 0.371 -7.056 1.00 90.19 205 LEU A O 1
ATOM 1733 N N . VAL A 1 206 ? -12.878 0.712 -5.790 1.00 90.75 206 VAL A N 1
ATOM 1734 C CA . VAL A 1 206 ? -13.638 1.480 -6.773 1.00 90.75 206 VAL A CA 1
ATOM 1735 C C . VAL A 1 206 ? -13.705 2.941 -6.341 1.00 90.75 206 VAL A C 1
ATOM 1737 O O . VAL A 1 206 ? -14.331 3.278 -5.340 1.00 90.75 206 VAL A O 1
ATOM 1740 N N . ARG A 1 207 ? -13.128 3.836 -7.145 1.00 89.75 207 ARG A N 1
ATOM 1741 C CA . ARG A 1 207 ? -12.991 5.284 -6.912 1.00 89.75 207 ARG A CA 1
ATOM 1742 C C . ARG A 1 207 ? -12.135 5.611 -5.682 1.00 89.75 207 ARG A C 1
ATOM 1744 O O . ARG A 1 207 ? -12.675 5.886 -4.610 1.00 89.75 207 ARG A O 1
ATOM 1751 N N . CYS A 1 208 ? -10.818 5.684 -5.871 1.00 89.44 208 CYS A N 1
ATOM 1752 C CA . CYS A 1 208 ? -9.896 6.259 -4.884 1.00 89.44 208 CYS A CA 1
ATOM 1753 C C . CYS A 1 208 ? -9.401 7.633 -5.327 1.00 89.44 208 CYS A C 1
ATOM 1755 O O . CYS A 1 208 ? -9.097 7.821 -6.510 1.00 89.44 208 CYS A O 1
ATOM 1757 N N . ARG A 1 209 ? -9.221 8.574 -4.392 1.00 91.56 209 ARG A N 1
ATOM 1758 C CA . ARG A 1 209 ? -8.378 9.746 -4.685 1.00 91.56 209 ARG A CA 1
ATOM 1759 C C . ARG A 1 209 ? -6.897 9.441 -4.467 1.00 91.56 209 ARG A C 1
ATOM 1761 O O . ARG A 1 209 ? -6.117 9.732 -5.365 1.00 91.56 209 ARG A O 1
ATOM 1768 N N . ALA A 1 210 ? -6.521 8.865 -3.332 1.00 90.44 210 ALA A N 1
ATOM 1769 C CA . ALA A 1 210 ? -5.129 8.544 -3.048 1.00 90.44 210 ALA A CA 1
ATOM 1770 C C . ALA A 1 210 ? -5.004 7.236 -2.265 1.00 90.44 210 ALA A C 1
ATOM 1772 O O . ALA A 1 210 ? -5.759 6.997 -1.321 1.00 90.44 210 ALA A O 1
ATOM 1773 N N . LEU A 1 211 ? -4.047 6.409 -2.667 1.00 90.06 211 LEU A N 1
ATOM 1774 C CA . LEU A 1 211 ? -3.664 5.190 -1.975 1.00 90.06 211 LEU A CA 1
ATOM 1775 C C . LEU A 1 211 ? -2.164 5.235 -1.695 1.00 90.06 211 LEU A C 1
ATOM 1777 O O . LEU A 1 211 ? -1.387 5.395 -2.630 1.00 90.06 211 LEU A O 1
ATOM 1781 N N . TYR A 1 212 ? -1.796 5.101 -0.427 1.00 88.75 212 TYR A N 1
ATOM 1782 C CA . TYR A 1 212 ? -0.428 5.112 0.069 1.00 88.75 212 TYR A CA 1
ATOM 1783 C C . TYR A 1 212 ? -0.125 3.768 0.721 1.00 88.75 212 TYR A C 1
ATOM 1785 O O . TYR A 1 212 ? -0.812 3.348 1.656 1.00 88.75 212 TYR A O 1
ATOM 1793 N N . ARG A 1 213 ? 0.910 3.098 0.225 1.00 85.19 213 ARG A N 1
ATOM 1794 C CA . ARG A 1 213 ? 1.425 1.850 0.781 1.00 85.19 213 ARG A CA 1
ATOM 1795 C C . ARG A 1 213 ? 2.877 2.033 1.153 1.00 85.19 213 ARG A C 1
ATOM 1797 O O . ARG A 1 213 ? 3.672 2.394 0.294 1.00 85.19 213 ARG A O 1
ATOM 1804 N N . MET A 1 214 ? 3.185 1.787 2.419 1.00 82.19 214 MET A N 1
ATOM 1805 C CA . MET A 1 214 ? 4.517 1.972 2.991 1.00 82.19 214 MET A CA 1
ATOM 1806 C C . MET A 1 214 ? 4.878 0.740 3.810 1.00 82.19 214 MET A C 1
ATOM 1808 O O . MET A 1 214 ? 3.990 0.135 4.400 1.00 82.19 214 MET A O 1
ATOM 1812 N N . GLY A 1 215 ? 6.140 0.317 3.820 1.00 75.00 215 GLY A N 1
ATOM 1813 C CA . GLY A 1 215 ? 6.584 -0.823 4.634 1.00 75.00 215 GLY A CA 1
ATOM 1814 C C . GLY A 1 215 ? 7.826 -1.518 4.085 1.00 75.00 215 GLY A C 1
ATOM 1815 O O . GLY A 1 215 ? 8.173 -1.342 2.922 1.00 75.00 215 GLY A O 1
ATOM 1816 N N . ILE A 1 216 ? 8.490 -2.295 4.938 1.00 75.88 216 ILE A N 1
ATOM 1817 C CA . ILE A 1 216 ? 9.747 -2.982 4.609 1.00 75.88 216 ILE A CA 1
ATOM 1818 C C . ILE A 1 216 ? 9.482 -4.138 3.639 1.00 75.88 216 ILE A C 1
ATOM 1820 O O . ILE A 1 216 ? 10.094 -4.188 2.575 1.00 75.88 216 ILE A O 1
ATOM 1824 N N . TYR A 1 217 ? 8.515 -4.997 3.971 1.00 70.75 217 TYR A N 1
ATOM 1825 C CA . TYR A 1 217 ? 8.079 -6.123 3.148 1.00 70.75 217 TYR A CA 1
ATOM 1826 C C . TYR A 1 217 ? 6.617 -5.945 2.742 1.00 70.75 217 TYR A C 1
ATOM 1828 O O . TYR A 1 217 ? 5.733 -5.829 3.594 1.00 70.75 217 TYR A O 1
ATOM 1836 N N . HIS A 1 218 ? 6.350 -5.946 1.437 1.00 72.38 218 HIS A N 1
ATOM 1837 C CA . HIS A 1 218 ? 4.995 -6.004 0.895 1.00 72.38 218 HIS A CA 1
ATOM 1838 C C . HIS A 1 218 ? 4.833 -7.223 0.018 1.00 72.38 218 HIS A C 1
ATOM 1840 O O . HIS A 1 218 ? 5.431 -7.305 -1.052 1.00 72.38 218 HIS A O 1
ATOM 1846 N N . LEU A 1 219 ? 3.927 -8.102 0.430 1.00 78.50 219 LEU A N 1
ATOM 1847 C CA . LEU A 1 219 ? 3.348 -9.101 -0.447 1.00 78.50 219 LEU A CA 1
ATOM 1848 C C . LEU A 1 219 ? 1.914 -8.689 -0.763 1.00 78.50 219 LEU A C 1
ATOM 1850 O O . LEU A 1 219 ? 1.103 -8.453 0.133 1.00 78.50 219 LEU A O 1
ATOM 1854 N N . LEU A 1 220 ? 1.612 -8.559 -2.049 1.00 81.38 220 LEU A N 1
ATOM 1855 C CA . LEU A 1 220 ? 0.251 -8.428 -2.537 1.00 81.38 220 LEU A CA 1
ATOM 1856 C C . LEU A 1 220 ? 0.007 -9.473 -3.619 1.00 81.38 220 LEU A C 1
ATOM 1858 O O . LEU A 1 220 ? 0.732 -9.562 -4.609 1.00 81.38 220 LEU A O 1
ATOM 1862 N N . TYR A 1 221 ? -1.072 -10.219 -3.444 1.00 85.19 221 TYR A N 1
ATOM 1863 C CA . TYR A 1 221 ? -1.480 -11.229 -4.396 1.00 85.19 221 TYR A CA 1
ATOM 1864 C C . TYR A 1 221 ? -2.359 -10.621 -5.499 1.00 85.19 221 TYR A C 1
ATOM 1866 O O . TYR A 1 221 ? -1.995 -10.646 -6.674 1.00 85.19 221 TYR A O 1
ATOM 1874 N N . HIS A 1 222 ? -3.459 -9.950 -5.134 1.00 87.62 222 HIS A N 1
ATOM 1875 C CA . HIS A 1 222 ? -4.328 -9.269 -6.105 1.00 87.62 222 HIS A CA 1
ATOM 1876 C C . HIS A 1 222 ? -4.629 -7.819 -5.729 1.00 87.62 222 HIS A C 1
ATOM 1878 O O . HIS A 1 222 ? -5.095 -7.519 -4.631 1.00 87.62 222 HIS A O 1
ATOM 1884 N N . LEU A 1 223 ? -4.442 -6.917 -6.694 1.00 89.06 223 LEU A N 1
ATOM 1885 C CA . LEU A 1 223 ? -4.813 -5.510 -6.607 1.00 89.06 223 LEU A CA 1
ATOM 1886 C C . LEU A 1 223 ? -5.645 -5.132 -7.826 1.00 89.06 223 LEU A C 1
ATOM 1888 O O . LEU A 1 223 ? -5.149 -5.129 -8.951 1.00 89.06 223 LEU A O 1
ATOM 1892 N N . ALA A 1 224 ? -6.899 -4.761 -7.594 1.00 92.62 224 ALA A N 1
ATOM 1893 C CA . ALA A 1 224 ? -7.803 -4.256 -8.614 1.00 92.62 224 ALA A CA 1
ATOM 1894 C C . ALA A 1 224 ? -8.267 -2.843 -8.256 1.00 92.62 224 ALA A C 1
ATOM 1896 O O . ALA A 1 224 ? -8.984 -2.640 -7.274 1.00 92.62 224 ALA A O 1
ATOM 1897 N N . LEU A 1 225 ? -7.877 -1.847 -9.058 1.00 90.88 225 LEU A N 1
ATOM 1898 C CA . LEU A 1 225 ? -8.285 -0.454 -8.857 1.00 90.88 225 LEU A CA 1
ATOM 1899 C C . LEU A 1 225 ? -9.049 0.081 -10.063 1.00 90.88 225 LEU A C 1
ATOM 1901 O O . LEU A 1 225 ? -8.550 0.117 -11.187 1.00 90.88 225 LEU A O 1
ATOM 1905 N N . VAL A 1 226 ? -10.241 0.612 -9.806 1.00 92.06 226 VAL A N 1
ATOM 1906 C CA . VAL A 1 226 ? -11.075 1.269 -10.814 1.00 92.06 226 VAL A CA 1
ATOM 1907 C C . VAL A 1 226 ? -11.223 2.742 -10.462 1.00 92.06 226 VAL A C 1
ATOM 1909 O O . VAL A 1 226 ? -11.744 3.085 -9.405 1.00 92.06 226 VAL A O 1
ATOM 1912 N N . ARG A 1 227 ? -10.840 3.640 -11.375 1.00 91.94 227 ARG A N 1
ATOM 1913 C CA . ARG A 1 227 ? -10.872 5.103 -11.199 1.00 91.94 227 ARG A CA 1
ATOM 1914 C C . ARG A 1 227 ? -10.045 5.561 -9.991 1.00 91.94 227 ARG A C 1
ATOM 1916 O O . ARG A 1 227 ? -10.586 6.152 -9.055 1.00 91.94 227 ARG A O 1
ATOM 1923 N N . CYS A 1 228 ? -8.741 5.309 -10.019 1.00 90.12 228 CYS A N 1
ATOM 1924 C CA . CYS A 1 228 ? -7.812 5.839 -9.022 1.00 90.12 228 CYS A CA 1
ATOM 1925 C C . CYS A 1 228 ? -7.145 7.127 -9.526 1.00 90.12 228 CYS A C 1
ATOM 1927 O O . CYS A 1 228 ? -6.682 7.195 -10.667 1.00 90.12 228 CYS A O 1
ATOM 1929 N N . ARG A 1 229 ? -7.080 8.173 -8.695 1.00 92.19 229 ARG A N 1
ATOM 1930 C CA . ARG A 1 229 ? -6.334 9.386 -9.064 1.00 92.19 229 ARG A CA 1
ATOM 1931 C C . ARG A 1 229 ? -4.832 9.227 -8.814 1.00 92.19 229 ARG A C 1
ATOM 1933 O O . ARG A 1 229 ? -4.066 9.617 -9.689 1.00 92.19 229 ARG A O 1
ATOM 1940 N N . ALA A 1 230 ? -4.416 8.662 -7.688 1.00 90.75 230 ALA A N 1
ATOM 1941 C CA . ALA A 1 230 ? -3.005 8.422 -7.414 1.00 90.75 230 ALA A CA 1
ATOM 1942 C C . ALA A 1 230 ? -2.796 7.166 -6.561 1.00 90.75 230 ALA A C 1
ATOM 1944 O O . ALA A 1 230 ? -3.509 6.959 -5.576 1.00 90.75 230 ALA A O 1
ATOM 1945 N N . LEU A 1 231 ? -1.806 6.365 -6.945 1.00 90.00 231 LEU A N 1
ATOM 1946 C CA . LEU A 1 231 ? -1.253 5.283 -6.141 1.00 90.00 231 LEU A CA 1
ATOM 1947 C C . LEU A 1 231 ? 0.218 5.577 -5.870 1.00 90.00 231 LEU A C 1
ATOM 1949 O O . LEU A 1 231 ? 0.957 5.846 -6.812 1.00 90.00 231 LEU A O 1
ATOM 1953 N N . TYR A 1 232 ? 0.604 5.490 -4.605 1.00 89.50 232 TYR A N 1
ATOM 1954 C CA . TYR A 1 232 ? 1.975 5.578 -4.133 1.00 89.50 232 TYR A CA 1
ATOM 1955 C C . TYR A 1 232 ? 2.282 4.304 -3.353 1.00 89.50 232 TYR A C 1
ATOM 1957 O O . TYR A 1 232 ? 1.625 4.024 -2.349 1.00 89.50 232 TYR A O 1
ATOM 1965 N N . SER A 1 233 ? 3.250 3.527 -3.818 1.00 86.56 233 SER A N 1
ATOM 1966 C CA . SER A 1 233 ? 3.780 2.375 -3.096 1.00 86.56 233 SER A CA 1
ATOM 1967 C C . SER A 1 233 ? 5.283 2.527 -2.933 1.00 86.56 233 SER A C 1
ATOM 1969 O O . SER A 1 233 ? 6.001 2.663 -3.922 1.00 86.56 233 SER A O 1
ATOM 1971 N N . VAL A 1 234 ? 5.743 2.517 -1.687 1.00 85.38 234 VAL A N 1
ATOM 1972 C CA . VAL A 1 234 ? 7.161 2.592 -1.343 1.00 85.38 234 VAL A CA 1
ATOM 1973 C C . VAL A 1 234 ? 7.483 1.474 -0.364 1.00 85.38 234 VAL A C 1
ATOM 1975 O O . VAL A 1 234 ? 6.794 1.299 0.644 1.00 85.38 234 VAL A O 1
ATOM 1978 N N . GLY A 1 235 ? 8.532 0.716 -0.652 1.00 82.12 235 GLY A N 1
ATOM 1979 C CA . GLY A 1 235 ? 9.024 -0.306 0.262 1.00 82.12 235 GLY A CA 1
ATOM 1980 C C . GLY A 1 235 ? 10.390 -0.835 -0.130 1.00 82.12 235 GLY A C 1
ATOM 1981 O O . GLY A 1 235 ? 10.874 -0.551 -1.220 1.00 82.12 235 GLY A O 1
ATOM 1982 N N . ILE A 1 236 ? 11.023 -1.591 0.762 1.00 83.12 236 ILE A N 1
ATOM 1983 C CA . ILE A 1 236 ? 12.335 -2.186 0.480 1.00 83.12 236 ILE A CA 1
ATOM 1984 C C . ILE A 1 236 ? 12.146 -3.391 -0.445 1.00 83.12 236 ILE A C 1
ATOM 1986 O O . ILE A 1 236 ? 12.728 -3.422 -1.527 1.00 83.12 236 ILE A O 1
ATOM 1990 N N . TYR A 1 237 ? 11.259 -4.310 -0.061 1.00 81.12 237 TYR A N 1
ATOM 1991 C CA . TYR A 1 237 ? 10.874 -5.485 -0.835 1.00 81.12 237 TYR A CA 1
ATOM 1992 C C . TYR A 1 237 ? 9.401 -5.402 -1.212 1.00 81.12 237 TYR A C 1
ATOM 1994 O O . TYR A 1 237 ? 8.519 -5.385 -0.348 1.00 81.12 237 TYR A O 1
ATOM 2002 N N . HIS A 1 238 ? 9.126 -5.360 -2.510 1.00 81.00 238 HIS A N 1
ATOM 2003 C CA . HIS A 1 238 ? 7.775 -5.259 -3.028 1.00 81.00 238 HIS A CA 1
ATOM 2004 C C . HIS A 1 238 ? 7.498 -6.387 -4.020 1.00 81.00 238 HIS A C 1
ATOM 2006 O O . HIS A 1 238 ? 8.072 -6.425 -5.105 1.00 81.00 238 HIS A O 1
ATOM 2012 N N . LEU A 1 239 ? 6.568 -7.271 -3.660 1.00 84.94 239 LEU A N 1
ATOM 2013 C CA . LEU A 1 239 ? 6.086 -8.356 -4.505 1.00 84.94 239 LEU A CA 1
ATOM 2014 C C . LEU A 1 239 ? 4.608 -8.150 -4.833 1.00 84.94 239 LEU A C 1
ATOM 2016 O O . LEU A 1 239 ? 3.764 -8.074 -3.936 1.00 84.94 239 LEU A O 1
ATOM 2020 N N . ILE A 1 240 ? 4.289 -8.056 -6.122 1.00 87.31 240 ILE A N 1
ATOM 2021 C CA . ILE A 1 240 ? 2.914 -7.999 -6.621 1.00 87.31 240 ILE A CA 1
ATOM 2022 C C . ILE A 1 240 ? 2.705 -9.106 -7.650 1.00 87.31 240 ILE A C 1
ATOM 2024 O O . ILE A 1 240 ? 3.312 -9.086 -8.719 1.00 87.31 240 ILE A O 1
ATOM 2028 N N . TYR A 1 241 ? 1.786 -10.029 -7.374 1.00 88.56 241 TYR A N 1
ATOM 2029 C CA . TYR A 1 241 ? 1.428 -11.057 -8.352 1.00 88.56 241 TYR A CA 1
ATOM 2030 C C . TYR A 1 241 ? 0.562 -10.483 -9.473 1.00 88.56 241 TYR A C 1
ATOM 2032 O O . TYR A 1 241 ? 0.954 -10.485 -10.636 1.00 88.56 241 TYR A O 1
ATOM 2040 N N . HIS A 1 242 ? -0.588 -9.905 -9.132 1.00 89.94 242 HIS A N 1
ATOM 2041 C CA . HIS A 1 242 ? -1.507 -9.362 -10.126 1.00 89.94 242 HIS A CA 1
ATOM 2042 C C . HIS A 1 242 ? -1.951 -7.947 -9.779 1.00 89.94 242 HIS A C 1
ATOM 2044 O O . HIS A 1 242 ? -2.612 -7.695 -8.767 1.00 89.94 242 HIS A O 1
ATOM 2050 N N . LEU A 1 243 ? -1.660 -7.026 -10.691 1.00 90.56 243 LEU A N 1
ATOM 2051 C CA . LEU A 1 243 ? -2.070 -5.635 -10.636 1.00 90.56 243 LEU A CA 1
ATOM 2052 C C . LEU A 1 243 ? -2.947 -5.305 -11.842 1.00 90.56 243 LEU A C 1
ATOM 2054 O O . LEU A 1 243 ? -2.502 -5.356 -12.987 1.00 90.56 243 LEU A O 1
ATOM 2058 N N . SER A 1 244 ? -4.197 -4.928 -11.585 1.00 93.19 244 SER A N 1
ATOM 2059 C CA . SER A 1 244 ? -5.138 -4.459 -12.601 1.00 93.19 244 SER A CA 1
ATOM 2060 C C . SER A 1 244 ? -5.619 -3.047 -12.287 1.00 93.19 244 SER A C 1
ATOM 2062 O O . SER A 1 244 ? -6.177 -2.764 -11.225 1.00 93.19 244 SER A O 1
ATOM 2064 N N . LEU A 1 245 ? -5.388 -2.125 -13.221 1.00 91.00 245 LEU A N 1
ATOM 2065 C CA . LEU A 1 245 ? -5.756 -0.721 -13.072 1.00 91.00 245 LEU A CA 1
ATOM 2066 C C . LEU A 1 245 ? -6.606 -0.252 -14.245 1.00 91.00 245 LEU A C 1
ATOM 2068 O O . LEU A 1 245 ? -6.179 -0.269 -15.399 1.00 91.00 245 LEU A O 1
ATOM 2072 N N . VAL A 1 246 ? -7.789 0.273 -13.941 1.00 92.44 246 VAL A N 1
ATOM 2073 C CA . VAL A 1 246 ? -8.706 0.834 -14.934 1.00 92.44 246 VAL A CA 1
ATOM 2074 C C . VAL A 1 246 ? -8.944 2.305 -14.631 1.00 92.44 246 VAL A C 1
ATOM 2076 O O . VAL A 1 246 ? -9.490 2.658 -13.588 1.00 92.44 246 VAL A O 1
ATOM 2079 N N . ARG A 1 247 ? -8.618 3.185 -15.582 1.00 92.19 247 ARG A N 1
ATOM 2080 C CA . ARG A 1 247 ? -8.719 4.649 -15.456 1.00 92.19 247 ARG A CA 1
ATOM 2081 C C . ARG A 1 247 ? -7.901 5.190 -14.280 1.00 92.19 247 ARG A C 1
ATOM 2083 O O . ARG A 1 247 ? -8.454 5.829 -13.383 1.00 92.19 247 ARG A O 1
ATOM 2090 N N . CYS A 1 248 ? -6.592 4.964 -14.306 1.00 90.00 248 CYS A N 1
ATOM 2091 C CA . CYS A 1 248 ? -5.670 5.536 -13.328 1.00 90.00 248 CYS A CA 1
ATOM 2092 C C . CYS A 1 248 ? -4.989 6.798 -13.852 1.00 90.00 248 CYS A C 1
ATOM 2094 O O . CYS A 1 248 ? -4.513 6.844 -14.987 1.00 90.00 248 CYS A O 1
ATOM 2096 N N . ARG A 1 249 ? -4.933 7.851 -13.032 1.00 91.88 249 ARG A N 1
ATOM 2097 C CA . ARG A 1 249 ? -4.233 9.079 -13.434 1.00 91.88 249 ARG A CA 1
ATOM 2098 C C . ARG A 1 249 ? -2.727 8.977 -13.184 1.00 91.88 249 ARG A C 1
ATOM 2100 O O . ARG A 1 249 ? -1.973 9.349 -14.075 1.00 91.88 249 ARG A O 1
ATOM 2107 N N . ALA A 1 250 ? -2.301 8.477 -12.033 1.00 89.56 250 ALA A N 1
ATOM 2108 C CA . ALA A 1 250 ? -0.888 8.275 -11.749 1.00 89.56 250 ALA A CA 1
ATOM 2109 C C . ALA A 1 250 ? -0.664 7.039 -10.873 1.00 89.56 250 ALA A C 1
ATOM 2111 O O . ALA A 1 250 ? -1.437 6.796 -9.941 1.00 89.56 250 ALA A O 1
ATOM 2112 N N . LEU A 1 251 ? 0.393 6.295 -11.178 1.00 89.12 251 LEU A N 1
ATOM 2113 C CA . LEU A 1 251 ? 0.961 5.264 -10.321 1.00 89.12 251 LEU A CA 1
ATOM 2114 C C . LEU A 1 251 ? 2.441 5.566 -10.113 1.00 89.12 251 LEU A C 1
ATOM 2116 O O . LEU A 1 251 ? 3.149 5.802 -11.089 1.00 89.12 251 LEU A O 1
ATOM 2120 N N . TYR A 1 252 ? 2.864 5.531 -8.858 1.00 89.00 252 TYR A N 1
ATOM 2121 C CA . TYR A 1 252 ? 4.246 5.638 -8.428 1.00 89.00 252 TYR A CA 1
ATOM 2122 C C . TYR A 1 252 ? 4.558 4.428 -7.559 1.00 89.00 252 TYR A C 1
ATOM 2124 O O . TYR A 1 252 ? 3.978 4.283 -6.482 1.00 89.00 252 TYR A O 1
ATOM 2132 N N . SER A 1 253 ? 5.443 3.563 -8.035 1.00 86.06 253 SER A N 1
ATOM 2133 C CA . SER A 1 253 ? 5.953 2.429 -7.278 1.00 86.06 253 SER A CA 1
ATOM 2134 C C . SER A 1 253 ? 7.472 2.494 -7.223 1.00 86.06 253 SER A C 1
ATOM 2136 O O . SER A 1 253 ? 8.134 2.477 -8.259 1.00 86.06 253 SER A O 1
ATOM 2138 N N . MET A 1 254 ? 8.004 2.602 -6.010 1.00 83.50 254 MET A N 1
ATOM 2139 C CA . MET A 1 254 ? 9.435 2.708 -5.749 1.00 83.50 254 MET A CA 1
ATOM 2140 C C . MET A 1 254 ? 9.840 1.627 -4.754 1.00 83.50 254 MET A C 1
ATOM 2142 O O . MET A 1 254 ? 9.165 1.432 -3.741 1.00 83.50 254 MET A O 1
ATOM 2146 N N . GLY A 1 255 ? 10.952 0.952 -5.006 1.00 81.38 255 GLY A N 1
ATOM 2147 C CA . GLY A 1 255 ? 11.548 0.077 -4.007 1.00 81.38 255 GLY A CA 1
ATOM 2148 C C . GLY A 1 255 ? 12.954 -0.365 -4.353 1.00 81.38 255 GLY A C 1
ATOM 2149 O O . GLY A 1 255 ? 13.423 -0.121 -5.458 1.00 81.38 255 GLY A O 1
ATOM 2150 N N . ILE A 1 256 ? 13.644 -0.996 -3.408 1.00 82.62 256 ILE A N 1
ATOM 2151 C CA . ILE A 1 256 ? 14.983 -1.537 -3.671 1.00 82.62 256 ILE A CA 1
ATOM 2152 C C . ILE A 1 256 ? 14.840 -2.795 -4.531 1.00 82.62 256 ILE A C 1
ATOM 2154 O O . ILE A 1 256 ? 15.390 -2.846 -5.629 1.00 82.62 256 ILE A O 1
ATOM 2158 N N . TYR A 1 257 ? 14.010 -3.739 -4.083 1.00 81.94 257 TYR A N 1
ATOM 2159 C CA . TYR A 1 257 ? 13.623 -4.943 -4.811 1.00 81.94 257 TYR A CA 1
ATOM 2160 C C . TYR A 1 257 ? 12.142 -4.871 -5.159 1.00 81.94 257 TYR A C 1
ATOM 2162 O O . TYR A 1 257 ? 11.282 -4.858 -4.275 1.00 81.94 257 TYR A O 1
ATOM 2170 N N . HIS A 1 258 ? 11.830 -4.808 -6.448 1.00 81.75 258 HIS A N 1
ATOM 2171 C CA . HIS A 1 258 ? 10.470 -4.598 -6.916 1.00 81.75 258 HIS A CA 1
ATOM 2172 C C .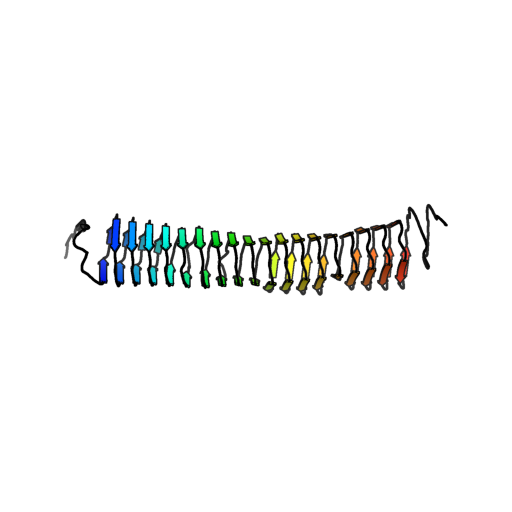 HIS A 1 258 ? 10.112 -5.585 -8.025 1.00 81.75 258 HIS A C 1
ATOM 2174 O O . HIS A 1 258 ? 10.572 -5.460 -9.159 1.00 81.75 258 HIS A O 1
ATOM 2180 N N . LEU A 1 259 ? 9.256 -6.550 -7.696 1.00 85.31 259 LEU A N 1
ATOM 2181 C CA . LEU A 1 259 ? 8.807 -7.596 -8.603 1.00 85.31 259 LEU A CA 1
ATOM 2182 C C . LEU A 1 259 ? 7.299 -7.485 -8.853 1.00 85.31 259 LEU A C 1
ATOM 2184 O O . LEU A 1 259 ? 6.493 -7.567 -7.922 1.00 85.31 259 LEU A O 1
ATOM 2188 N N . ILE A 1 260 ? 6.915 -7.330 -10.123 1.00 88.06 260 ILE A N 1
ATOM 2189 C CA . ILE A 1 260 ? 5.524 -7.456 -10.574 1.00 88.06 260 ILE A CA 1
ATOM 2190 C C . ILE A 1 260 ? 5.417 -8.599 -11.587 1.00 88.06 260 ILE A C 1
ATOM 2192 O O . ILE A 1 260 ? 6.011 -8.530 -12.663 1.00 88.06 260 ILE A O 1
ATOM 2196 N N . TYR A 1 261 ? 4.595 -9.609 -11.298 1.00 88.50 261 TYR A N 1
ATOM 2197 C CA . TYR A 1 261 ? 4.353 -10.697 -12.250 1.00 88.50 261 TYR A CA 1
ATOM 2198 C C . TYR A 1 261 ? 3.439 -10.260 -13.396 1.00 88.50 261 TYR A C 1
ATOM 2200 O O . TYR A 1 261 ? 3.839 -10.274 -14.557 1.00 88.50 261 TYR A O 1
ATOM 2208 N N . HIS A 1 262 ? 2.226 -9.806 -13.088 1.00 90.00 262 HIS A N 1
ATOM 2209 C CA . HIS A 1 262 ? 1.256 -9.386 -14.094 1.00 90.00 262 HIS A CA 1
ATOM 2210 C C . HIS A 1 262 ? 0.749 -7.975 -13.825 1.00 90.00 262 HIS A C 1
ATOM 2212 O O . HIS A 1 262 ? 0.086 -7.705 -12.821 1.00 90.00 262 HIS A O 1
ATOM 2218 N N . LEU A 1 263 ? 0.995 -7.080 -14.778 1.00 90.50 263 LEU A N 1
ATOM 2219 C CA . LEU A 1 263 ? 0.511 -5.710 -14.778 1.00 90.50 263 LEU A CA 1
ATOM 2220 C C . LEU A 1 263 ? -0.424 -5.474 -15.966 1.00 90.50 263 LEU A C 1
ATOM 2222 O O . LEU A 1 263 ? 0.004 -5.460 -17.117 1.00 90.50 263 LEU A O 1
ATOM 2226 N N . SER A 1 264 ? -1.702 -5.231 -15.679 1.00 92.56 264 SER A N 1
ATOM 2227 C CA . SER A 1 264 ? -2.716 -4.865 -16.669 1.00 92.56 264 SER A CA 1
ATOM 2228 C C . SER A 1 264 ? -3.226 -3.442 -16.440 1.00 92.56 264 SER A C 1
ATOM 2230 O O . SER A 1 264 ? -3.676 -3.073 -15.353 1.00 92.56 264 SER A O 1
ATOM 2232 N N . LEU A 1 265 ? -3.142 -2.603 -17.472 1.00 90.00 265 LEU A N 1
ATOM 2233 C CA . LEU A 1 265 ? -3.420 -1.170 -17.374 1.00 90.00 265 LEU A CA 1
ATOM 2234 C C . LEU A 1 265 ? -4.341 -0.711 -18.500 1.00 90.00 265 LEU A C 1
ATOM 2236 O O . LEU A 1 265 ? -3.994 -0.787 -19.676 1.00 90.00 265 LEU A O 1
ATOM 2240 N N . VAL A 1 266 ? -5.496 -0.146 -18.155 1.00 91.62 266 VAL A N 1
ATOM 2241 C CA . VAL A 1 266 ? -6.459 0.382 -19.128 1.00 91.62 266 VAL A CA 1
ATOM 2242 C C . VAL A 1 266 ? -6.714 1.856 -18.857 1.00 91.62 266 VAL A C 1
ATOM 2244 O O . VAL A 1 266 ? -7.251 2.222 -17.813 1.00 91.62 266 VAL A O 1
ATOM 2247 N N . ARG A 1 267 ? -6.423 2.720 -19.838 1.00 91.31 267 ARG A N 1
ATOM 2248 C CA . ARG A 1 267 ? -6.567 4.185 -19.734 1.00 91.31 267 ARG A CA 1
ATOM 2249 C C . ARG A 1 267 ? -5.762 4.762 -18.567 1.00 91.31 267 ARG A C 1
ATOM 2251 O O . ARG A 1 267 ? -6.331 5.360 -17.652 1.00 91.31 267 ARG A O 1
ATOM 2258 N N . CYS A 1 268 ? -4.446 4.612 -18.629 1.00 88.19 268 CYS A N 1
ATOM 2259 C CA . CYS A 1 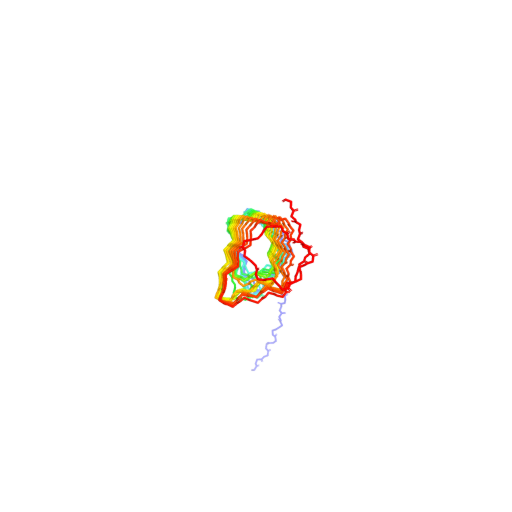268 ? -3.532 5.206 -17.657 1.00 88.19 268 CYS A CA 1
ATOM 2260 C C . CYS A 1 268 ? -2.925 6.505 -18.194 1.00 88.19 268 CYS A C 1
ATOM 2262 O O . CYS A 1 268 ? -2.599 6.611 -19.374 1.00 88.19 268 CYS A O 1
ATOM 2264 N N . ARG A 1 269 ? -2.788 7.535 -17.355 1.00 90.88 269 ARG A N 1
ATOM 2265 C CA . ARG A 1 269 ? -2.114 8.774 -17.785 1.00 90.88 269 ARG A CA 1
ATOM 2266 C C . ARG A 1 269 ? -0.609 8.710 -17.539 1.00 90.88 269 ARG A C 1
ATOM 2268 O O . ARG A 1 269 ? 0.136 9.066 -18.444 1.00 90.88 269 ARG A O 1
ATOM 2275 N N . ALA A 1 270 ? -0.179 8.273 -16.365 1.00 88.44 270 ALA A N 1
ATOM 2276 C CA . ALA A 1 270 ? 1.234 8.117 -16.058 1.00 88.44 270 ALA A CA 1
ATOM 2277 C C . ALA A 1 270 ? 1.464 6.899 -15.163 1.00 88.44 270 ALA A C 1
ATOM 2279 O O . ALA A 1 270 ? 0.668 6.640 -14.255 1.00 88.44 270 ALA A O 1
ATOM 2280 N N . LEU A 1 271 ? 2.553 6.186 -15.423 1.00 87.81 271 LEU A N 1
ATOM 2281 C CA . LEU A 1 271 ? 3.086 5.148 -14.555 1.00 87.81 271 LEU A CA 1
ATOM 2282 C C . LEU A 1 271 ? 4.583 5.369 -14.383 1.00 87.81 271 LEU A C 1
ATOM 2284 O O . LEU A 1 271 ? 5.278 5.565 -15.376 1.00 87.81 271 LEU A O 1
ATOM 2288 N N . TYR A 1 272 ? 5.032 5.307 -13.138 1.00 87.69 272 TYR A N 1
ATOM 2289 C CA . TYR A 1 272 ? 6.428 5.338 -12.737 1.00 87.69 272 TYR A CA 1
ATOM 2290 C C . TYR A 1 272 ? 6.676 4.132 -11.839 1.00 87.69 272 TYR A C 1
ATOM 2292 O O . TYR A 1 272 ? 6.134 4.079 -10.735 1.00 87.69 272 TYR A O 1
ATOM 2300 N N . SER A 1 273 ? 7.445 3.164 -12.325 1.00 85.31 273 SER A N 1
ATOM 2301 C CA . SER A 1 273 ? 7.838 1.980 -11.565 1.00 85.31 273 SER A CA 1
ATOM 2302 C C . SER A 1 273 ? 9.352 1.822 -11.598 1.00 85.31 273 SER A C 1
ATOM 2304 O O . SER A 1 273 ? 9.913 1.391 -12.607 1.00 85.31 273 SER A O 1
ATOM 2306 N N . MET A 1 274 ? 10.012 2.202 -10.509 1.00 80.56 274 MET A N 1
ATOM 2307 C CA . MET A 1 274 ? 11.468 2.188 -10.425 1.00 80.56 274 MET A CA 1
ATOM 2308 C C . MET A 1 274 ? 11.918 1.350 -9.238 1.00 80.56 274 MET A C 1
ATOM 2310 O O . MET A 1 274 ? 11.276 1.315 -8.188 1.00 80.56 274 MET A O 1
ATOM 2314 N N . GLY A 1 275 ? 13.064 0.714 -9.404 1.00 78.12 275 GLY A N 1
ATOM 2315 C CA . GLY A 1 275 ? 13.799 0.117 -8.310 1.00 78.12 275 GLY A CA 1
ATOM 2316 C C . GLY A 1 275 ? 15.225 -0.183 -8.716 1.00 78.12 275 GLY A C 1
ATOM 2317 O O . GLY A 1 275 ? 15.549 -0.097 -9.901 1.00 78.12 275 GLY A O 1
ATOM 2318 N N . ILE A 1 276 ? 16.059 -0.503 -7.730 1.00 76.50 276 ILE A N 1
ATOM 2319 C CA . ILE A 1 276 ? 17.448 -0.911 -7.978 1.00 76.50 276 ILE A CA 1
ATOM 2320 C C . ILE A 1 276 ? 17.429 -2.258 -8.708 1.00 76.50 276 ILE A C 1
ATOM 2322 O O . ILE A 1 276 ? 17.985 -2.393 -9.794 1.00 76.50 276 ILE A O 1
ATOM 2326 N N . TYR A 1 277 ? 16.665 -3.205 -8.164 1.00 76.06 277 TYR A N 1
ATOM 2327 C CA . TYR A 1 277 ? 16.350 -4.488 -8.775 1.00 76.06 277 TYR A CA 1
ATOM 2328 C C . TYR A 1 277 ? 14.863 -4.524 -9.096 1.00 76.06 277 TYR A C 1
ATOM 2330 O O . TYR A 1 277 ? 14.029 -4.875 -8.259 1.00 76.06 277 TYR A O 1
ATOM 2338 N N . HIS A 1 278 ? 14.517 -4.100 -10.307 1.00 77.06 278 HIS A N 1
ATOM 2339 C CA . HIS A 1 278 ? 13.135 -4.064 -10.759 1.00 77.06 278 HIS A CA 1
ATOM 2340 C C . HIS A 1 278 ? 12.910 -5.077 -11.873 1.00 77.06 278 HIS A C 1
ATOM 2342 O O . HIS A 1 278 ? 13.619 -5.066 -12.880 1.00 77.06 278 HIS A O 1
ATOM 2348 N N . LEU A 1 279 ? 11.882 -5.905 -11.711 1.00 8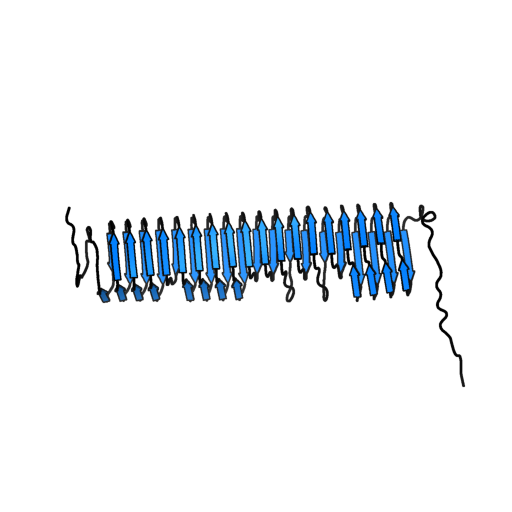1.56 279 LEU A N 1
ATOM 2349 C CA . LEU A 1 279 ? 11.498 -6.895 -12.699 1.00 81.56 279 LEU A CA 1
ATOM 2350 C C . LEU A 1 279 ? 9.984 -6.898 -12.900 1.00 81.56 279 LEU A C 1
ATOM 2352 O O . LEU A 1 279 ? 9.198 -6.972 -11.953 1.00 81.56 279 LEU A O 1
ATOM 2356 N N . LEU A 1 280 ? 9.578 -6.801 -14.161 1.00 85.25 280 LEU A N 1
ATOM 2357 C CA . LEU A 1 280 ? 8.193 -6.886 -14.589 1.00 85.25 280 LEU A CA 1
ATOM 2358 C C . LEU A 1 280 ? 8.061 -8.005 -15.622 1.00 85.25 280 LEU A C 1
ATOM 2360 O O . LEU A 1 280 ? 8.526 -7.860 -16.754 1.00 85.25 280 LEU A O 1
ATOM 2364 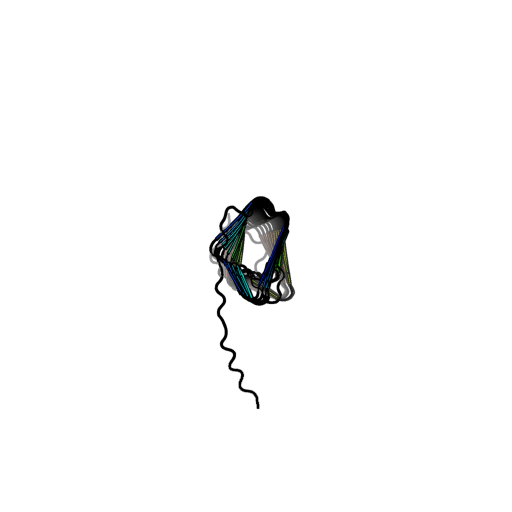N N . TYR A 1 281 ? 7.398 -9.101 -15.247 1.00 85.88 281 TYR A N 1
ATOM 2365 C CA . TYR A 1 281 ? 7.251 -10.258 -16.132 1.00 85.88 281 TYR A CA 1
ATOM 2366 C C . TYR A 1 281 ? 6.308 -9.981 -17.303 1.00 85.88 281 TYR A C 1
ATOM 2368 O O . TYR A 1 281 ? 6.742 -10.003 -18.448 1.00 85.88 281 TYR A O 1
ATOM 2376 N N . HIS A 1 282 ? 5.036 -9.675 -17.041 1.00 87.88 282 HIS A N 1
ATOM 2377 C CA . HIS A 1 282 ? 4.035 -9.403 -18.072 1.00 87.88 282 HIS A CA 1
ATOM 2378 C C . HIS A 1 282 ? 3.389 -8.032 -17.900 1.00 87.88 282 HIS A C 1
ATOM 2380 O O . HIS A 1 282 ? 2.639 -7.791 -16.952 1.00 87.88 282 HIS A O 1
ATOM 2386 N N . LEU A 1 283 ? 3.606 -7.154 -18.877 1.00 87.81 283 LEU A N 1
ATOM 2387 C CA . LEU A 1 283 ? 2.956 -5.853 -18.977 1.00 87.81 283 LEU A CA 1
ATOM 2388 C C . LEU A 1 283 ? 1.986 -5.834 -20.157 1.00 87.81 283 LEU A C 1
ATOM 2390 O O . LEU A 1 283 ? 2.402 -5.838 -21.313 1.00 87.81 283 LEU A O 1
ATOM 2394 N N . ALA A 1 284 ? 0.692 -5.732 -19.867 1.00 90.44 284 ALA A N 1
ATOM 2395 C CA . ALA A 1 284 ? -0.351 -5.493 -20.855 1.00 90.44 284 ALA A CA 1
ATOM 2396 C C . ALA A 1 284 ? -0.975 -4.116 -20.629 1.00 90.44 284 ALA A C 1
ATOM 2398 O O . ALA A 1 284 ? -1.517 -3.816 -19.563 1.00 90.44 284 A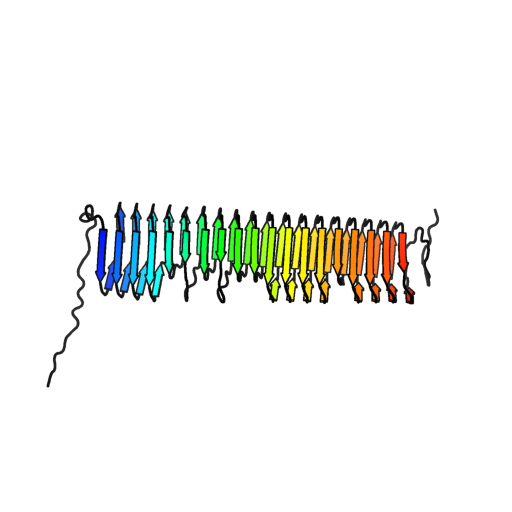LA A O 1
ATOM 2399 N N . LEU A 1 285 ? -0.929 -3.253 -21.639 1.00 87.44 285 LEU A N 1
ATOM 2400 C CA . LEU A 1 285 ? -1.394 -1.887 -21.479 1.00 87.44 285 LEU A CA 1
ATOM 2401 C C . LEU A 1 285 ? -2.180 -1.405 -22.699 1.00 87.44 285 LEU A C 1
ATOM 2403 O O . LEU A 1 285 ? -1.765 -1.517 -23.852 1.00 87.44 285 LEU A O 1
ATOM 2407 N N . VAL A 1 286 ? -3.328 -0.792 -22.416 1.00 89.75 286 VAL A N 1
ATOM 2408 C CA . VAL A 1 286 ? -4.256 -0.250 -23.405 1.00 89.75 286 VAL A CA 1
ATOM 2409 C C . VAL A 1 286 ? -4.503 1.223 -23.110 1.00 89.75 286 VAL A C 1
ATOM 2411 O O . VAL A 1 286 ? -5.094 1.581 -22.090 1.00 89.75 286 VAL A O 1
ATOM 2414 N N . ARG A 1 287 ? -4.123 2.091 -24.052 1.00 88.81 287 ARG A N 1
ATOM 2415 C CA . ARG A 1 287 ? -4.223 3.556 -23.957 1.00 88.81 287 ARG A CA 1
ATOM 2416 C C . ARG A 1 287 ? -3.465 4.112 -22.748 1.00 88.81 287 ARG A C 1
ATOM 2418 O O . ARG A 1 287 ? -4.085 4.471 -21.746 1.00 88.81 287 ARG A O 1
ATOM 2425 N N . CYS A 1 288 ? -2.147 4.260 -22.870 1.00 86.25 288 CYS A N 1
ATOM 2426 C CA . CYS A 1 288 ? -1.359 5.046 -21.918 1.00 86.25 288 CYS A CA 1
ATOM 2427 C C . CYS A 1 288 ? -0.750 6.288 -22.556 1.00 86.25 288 CYS A C 1
ATOM 2429 O O . CYS A 1 288 ? -0.380 6.295 -23.734 1.00 86.25 288 CYS A O 1
ATOM 2431 N N . ARG A 1 289 ? -0.646 7.356 -21.765 1.00 88.88 289 ARG A N 1
ATOM 2432 C CA . ARG A 1 289 ? 0.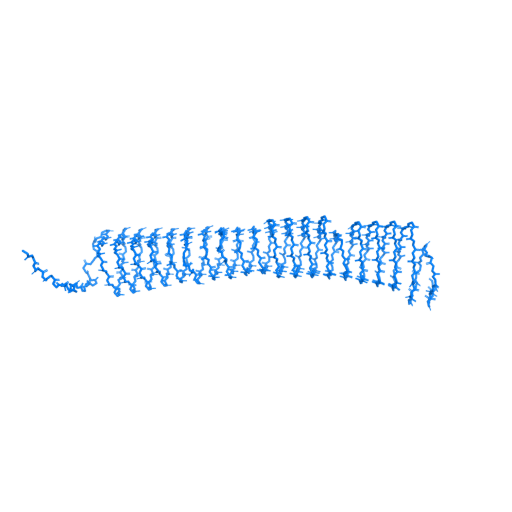048 8.572 -22.190 1.00 88.88 289 ARG A CA 1
ATOM 2433 C C . ARG A 1 289 ? 1.555 8.492 -21.928 1.00 88.88 289 ARG A C 1
ATOM 2435 O O . ARG A 1 289 ? 2.299 8.848 -22.835 1.00 88.88 289 ARG A O 1
ATOM 2442 N N . ALA A 1 290 ? 1.987 8.043 -20.756 1.00 86.88 290 ALA A N 1
ATOM 2443 C CA . ALA A 1 290 ? 3.403 7.900 -20.431 1.00 86.88 290 ALA A CA 1
ATOM 2444 C C . ALA A 1 290 ? 3.634 6.723 -19.478 1.00 86.88 290 ALA A C 1
ATOM 2446 O O . ALA A 1 290 ? 2.887 6.554 -18.511 1.00 86.88 290 ALA A O 1
ATOM 2447 N N . LEU A 1 291 ? 4.666 5.933 -19.750 1.00 85.56 291 LEU A N 1
ATOM 2448 C CA . LEU A 1 291 ? 5.121 4.853 -18.885 1.00 85.56 291 LEU A CA 1
ATOM 2449 C C . LEU A 1 291 ? 6.633 4.956 -18.707 1.00 85.56 291 LEU A C 1
ATOM 2451 O O . LEU A 1 291 ? 7.344 5.074 -19.699 1.00 85.56 291 LEU A O 1
ATOM 2455 N N . TYR A 1 292 ? 7.072 4.909 -17.455 1.00 85.88 292 TYR A N 1
ATOM 2456 C CA . TYR A 1 292 ? 8.465 4.878 -17.036 1.00 85.88 292 TYR A CA 1
ATOM 2457 C C . TYR A 1 292 ? 8.661 3.635 -16.179 1.00 85.88 292 TYR A C 1
ATOM 2459 O O . TYR A 1 292 ? 8.037 3.518 -15.122 1.00 85.88 292 TYR A O 1
ATOM 2467 N N . SER A 1 293 ? 9.475 2.699 -16.649 1.00 83.56 293 SER A N 1
ATOM 2468 C CA . SER A 1 293 ? 9.706 1.438 -15.946 1.00 83.56 293 SER A CA 1
ATOM 2469 C C . SER A 1 293 ? 11.101 0.895 -16.191 1.00 83.56 293 SER A C 1
ATOM 2471 O O . SER A 1 293 ? 11.616 1.020 -17.297 1.00 83.56 293 SER A O 1
ATOM 2473 N N . MET A 1 294 ? 11.657 0.195 -15.213 1.00 80.81 294 MET A N 1
ATOM 2474 C CA . MET A 1 294 ? 12.905 -0.552 -15.376 1.00 80.81 294 MET A CA 1
ATOM 2475 C C . MET A 1 294 ? 12.606 -2.043 -15.613 1.00 80.81 294 MET A C 1
ATOM 2477 O O . MET A 1 294 ? 11.594 -2.532 -15.121 1.00 80.81 294 MET A O 1
ATOM 2481 N N . GLY A 1 295 ? 13.446 -2.766 -16.359 1.00 72.94 295 GLY A N 1
ATOM 2482 C CA . GLY A 1 295 ? 13.429 -4.241 -16.439 1.00 72.94 295 GLY A CA 1
ATOM 2483 C C . GLY A 1 295 ? 12.071 -4.897 -16.759 1.00 72.94 295 GLY A C 1
ATOM 2484 O O . GLY A 1 295 ? 11.384 -5.384 -15.861 1.00 72.94 295 GLY A O 1
ATOM 2485 N N . ILE A 1 296 ? 11.690 -4.951 -18.042 1.00 79.19 296 ILE A N 1
ATOM 2486 C CA . ILE A 1 296 ? 10.463 -5.622 -18.518 1.00 79.19 296 ILE A CA 1
ATOM 2487 C C . ILE A 1 296 ? 10.820 -6.851 -19.362 1.00 79.19 296 ILE A C 1
ATOM 2489 O O . ILE A 1 296 ? 11.623 -6.712 -20.276 1.00 79.19 296 ILE A O 1
ATOM 2493 N N . TYR A 1 297 ? 10.154 -7.991 -19.132 1.00 80.31 297 TYR A N 1
ATOM 2494 C CA . TYR A 1 297 ? 10.357 -9.244 -19.883 1.00 80.31 297 TYR A CA 1
ATOM 2495 C C . TYR A 1 297 ? 9.374 -9.427 -21.045 1.00 80.31 297 TYR A C 1
ATOM 2497 O O . TYR A 1 297 ? 9.782 -9.659 -22.184 1.00 80.31 297 TYR A O 1
ATOM 2505 N N . HIS A 1 298 ? 8.072 -9.300 -20.789 1.00 81.94 298 HIS A N 1
ATOM 2506 C CA . HIS A 1 298 ? 7.025 -9.368 -21.806 1.00 81.94 298 HIS A CA 1
ATOM 2507 C C . HIS A 1 298 ? 6.189 -8.097 -21.802 1.00 81.94 298 HIS A C 1
ATOM 2509 O O . HIS A 1 298 ? 5.665 -7.665 -20.773 1.00 81.94 298 HIS A O 1
ATOM 2515 N N . LEU A 1 299 ? 6.019 -7.516 -22.985 1.00 83.94 299 LEU A N 1
ATOM 2516 C CA . LEU A 1 299 ? 5.376 -6.229 -23.163 1.00 83.94 299 LEU A CA 1
ATOM 2517 C C . LEU A 1 299 ? 4.386 -6.264 -24.327 1.00 83.94 299 LEU A C 1
ATOM 2519 O O . LEU A 1 299 ? 4.748 -6.497 -25.479 1.00 83.94 299 LEU A O 1
ATOM 2523 N N . ALA A 1 300 ? 3.129 -5.960 -24.025 1.00 87.19 300 ALA A N 1
ATOM 2524 C CA . ALA A 1 300 ? 2.063 -5.757 -24.992 1.00 87.19 300 ALA A CA 1
ATOM 2525 C C . ALA A 1 300 ? 1.443 -4.369 -24.804 1.00 87.19 300 ALA A C 1
ATOM 2527 O O . ALA A 1 300 ? 0.862 -4.055 -23.761 1.00 87.19 300 ALA A O 1
ATOM 2528 N N . LEU A 1 301 ? 1.556 -3.517 -25.823 1.00 84.88 301 LEU A N 1
ATOM 2529 C CA . LEU A 1 301 ? 1.097 -2.130 -25.776 1.00 84.88 301 LEU A CA 1
ATOM 2530 C C . LEU A 1 301 ? 0.180 -1.806 -26.943 1.00 84.88 301 LEU A C 1
ATOM 2532 O O . LEU A 1 301 ? 0.540 -1.936 -28.112 1.00 84.88 301 LEU A O 1
ATOM 2536 N N . VAL A 1 302 ? -0.987 -1.258 -26.617 1.00 87.38 302 VAL A N 1
ATOM 2537 C CA . VAL A 1 302 ? -1.957 -0.779 -27.597 1.00 87.38 302 VAL A CA 1
ATOM 2538 C C . VAL A 1 302 ? -2.237 0.697 -27.355 1.00 87.38 302 VAL A C 1
ATOM 2540 O O . VAL A 1 302 ? -2.773 1.083 -26.315 1.00 87.38 302 VAL A O 1
ATOM 2543 N N . ARG A 1 303 ? -1.962 1.534 -28.360 1.00 87.94 303 ARG A N 1
ATOM 2544 C CA . ARG A 1 303 ? -2.195 2.990 -28.339 1.00 87.94 303 ARG A CA 1
ATOM 2545 C C . ARG A 1 303 ? -1.451 3.702 -27.203 1.00 87.94 303 ARG A C 1
ATOM 2547 O O . ARG A 1 303 ? -2.065 4.427 -26.416 1.00 87.94 303 ARG A O 1
ATOM 2554 N N . CYS A 1 304 ? -0.135 3.531 -27.139 1.00 84.38 304 CYS A N 1
ATOM 2555 C CA . CYS A 1 304 ? 0.720 4.282 -26.218 1.00 84.38 304 CYS A CA 1
ATOM 2556 C C . CYS A 1 304 ? 1.309 5.526 -26.869 1.00 84.38 304 CYS A C 1
ATOM 2558 O O . CYS A 1 304 ? 1.738 5.498 -28.023 1.00 84.38 304 CYS A O 1
ATOM 2560 N N . ARG A 1 305 ? 1.349 6.634 -26.126 1.00 87.50 305 ARG A N 1
ATOM 2561 C CA . ARG A 1 305 ? 2.005 7.853 -26.611 1.00 87.50 305 ARG A CA 1
ATOM 2562 C C . ARG A 1 305 ? 3.513 7.819 -26.367 1.00 87.50 305 ARG A C 1
ATOM 2564 O O . ARG A 1 305 ? 4.245 8.081 -27.311 1.00 87.50 305 ARG A O 1
ATOM 2571 N N . ALA A 1 306 ? 3.952 7.499 -25.158 1.00 84.31 306 ALA A N 1
ATOM 2572 C CA . ALA A 1 306 ? 5.369 7.395 -24.836 1.00 84.31 306 ALA A CA 1
ATOM 2573 C C . ALA A 1 306 ? 5.620 6.242 -23.860 1.00 84.31 306 ALA A C 1
ATOM 2575 O O . ALA A 1 306 ? 4.856 6.067 -22.904 1.00 84.31 306 ALA A O 1
ATOM 2576 N N . LEU A 1 307 ? 6.685 5.488 -24.111 1.00 83.19 307 LEU A N 1
ATOM 2577 C CA . LEU A 1 307 ? 7.277 4.547 -23.170 1.00 83.19 307 LEU A CA 1
ATOM 2578 C C . LEU A 1 307 ? 8.755 4.880 -23.019 1.00 83.19 307 LEU A C 1
ATOM 2580 O O . LEU A 1 307 ? 9.426 5.096 -24.023 1.00 83.19 307 LEU A O 1
ATOM 2584 N N . TYR A 1 308 ? 9.218 4.882 -21.779 1.00 83.75 308 TYR A N 1
ATOM 2585 C CA . TYR A 1 308 ? 10.613 5.002 -21.403 1.00 83.75 308 TYR A CA 1
ATOM 2586 C C . TYR A 1 308 ? 10.965 3.789 -20.550 1.00 83.75 308 TYR A C 1
ATOM 2588 O O . TYR A 1 308 ? 10.423 3.629 -19.452 1.00 83.75 308 TYR A O 1
ATOM 2596 N N . SER A 1 309 ? 11.838 2.930 -21.063 1.00 81.00 309 SER A N 1
ATOM 2597 C CA . SER A 1 309 ? 12.450 1.875 -20.274 1.00 81.00 309 SER A CA 1
ATOM 2598 C C . SER A 1 309 ? 13.943 2.104 -20.139 1.00 81.00 309 SER A C 1
ATOM 2600 O O . SER A 1 309 ? 14.639 2.326 -21.123 1.00 81.00 309 SER A O 1
ATOM 2602 N N . MET A 1 310 ? 14.428 2.088 -18.902 1.00 78.50 310 MET A N 1
ATOM 2603 C CA . MET A 1 310 ? 15.847 2.264 -18.605 1.00 78.50 310 MET A CA 1
ATOM 2604 C C . MET A 1 310 ? 16.331 1.053 -17.797 1.00 78.50 310 MET A C 1
ATOM 2606 O O . MET A 1 310 ? 15.533 0.378 -17.146 1.00 78.50 310 MET A O 1
ATOM 2610 N N . GLY A 1 311 ? 17.620 0.740 -17.825 1.00 72.88 311 GLY A N 1
ATOM 2611 C CA . GLY A 1 311 ? 18.188 -0.299 -16.962 1.00 72.88 311 GLY A CA 1
ATOM 2612 C C . GLY A 1 311 ? 19.570 -0.746 -17.398 1.00 72.88 311 GLY A C 1
ATOM 2613 O O . GLY A 1 311 ? 19.934 -0.588 -18.552 1.00 72.88 311 GLY A O 1
ATOM 2614 N N . ILE A 1 312 ? 20.347 -1.314 -16.477 1.00 71.69 312 ILE A N 1
ATOM 2615 C CA . ILE A 1 312 ? 21.670 -1.871 -16.801 1.00 71.69 312 ILE A CA 1
ATOM 2616 C C . ILE A 1 312 ? 21.505 -3.054 -17.766 1.00 71.69 312 ILE A C 1
ATOM 2618 O O . ILE A 1 312 ? 22.114 -3.080 -18.835 1.00 71.69 312 ILE A O 1
ATOM 2622 N N . TYR A 1 313 ? 20.602 -3.973 -17.416 1.00 68.50 313 TYR A N 1
ATOM 2623 C CA . TYR A 1 313 ? 20.217 -5.120 -18.230 1.00 68.50 313 TYR A CA 1
ATOM 2624 C C . TYR A 1 313 ? 18.757 -4.985 -18.647 1.00 68.50 313 TYR A C 1
ATOM 2626 O O . TYR A 1 313 ? 17.866 -4.871 -17.802 1.00 68.50 313 TYR A O 1
ATOM 2634 N N . HIS A 1 314 ? 18.505 -5.016 -19.951 1.00 71.06 314 HIS A N 1
ATOM 2635 C CA . HIS A 1 314 ? 17.160 -4.998 -20.502 1.00 71.06 314 HIS A CA 1
ATOM 2636 C C . HIS A 1 314 ? 16.951 -6.226 -21.390 1.00 71.06 314 HIS A C 1
ATOM 2638 O O . HIS A 1 314 ? 17.351 -6.243 -22.552 1.00 71.06 314 HIS A O 1
ATOM 2644 N N . ILE A 1 315 ? 16.304 -7.256 -20.839 1.00 75.19 315 ILE A N 1
ATOM 2645 C CA . ILE A 1 315 ? 15.979 -8.496 -21.553 1.00 75.19 315 ILE A CA 1
ATOM 2646 C C . ILE A 1 315 ? 14.477 -8.516 -21.827 1.00 75.19 315 ILE A C 1
ATOM 2648 O O . ILE A 1 315 ? 13.681 -8.687 -20.911 1.00 75.19 315 ILE A O 1
ATOM 2652 N N . LEU A 1 316 ? 14.095 -8.355 -23.093 1.00 76.81 316 LEU A N 1
ATOM 2653 C CA . LEU A 1 316 ? 12.714 -8.433 -23.565 1.00 76.81 316 LEU A CA 1
ATOM 2654 C C . LEU A 1 316 ? 12.532 -9.672 -24.445 1.00 76.81 316 LEU A C 1
ATOM 2656 O O . LEU A 1 316 ? 13.053 -9.750 -25.558 1.00 76.81 316 LEU A O 1
ATOM 2660 N N . TYR A 1 317 ? 11.726 -10.621 -23.981 1.00 80.44 317 TYR A N 1
ATOM 2661 C CA . TYR A 1 317 ? 11.409 -11.827 -24.741 1.00 80.44 317 TYR A CA 1
ATOM 2662 C C . TYR A 1 317 ? 10.360 -11.571 -25.820 1.00 80.44 317 TYR A C 1
ATOM 2664 O O . TYR A 1 317 ? 10.589 -11.855 -26.993 1.00 80.44 317 TYR A O 1
ATOM 2672 N N . HIS A 1 318 ? 9.220 -10.987 -25.445 1.00 79.56 318 HIS A N 1
ATOM 2673 C CA . HIS A 1 318 ? 8.176 -10.622 -26.404 1.00 79.56 318 HIS A CA 1
ATOM 2674 C C . HIS A 1 318 ? 7.782 -9.162 -26.249 1.00 79.56 318 HIS A C 1
ATOM 2676 O O . HIS A 1 318 ? 7.318 -8.739 -25.191 1.00 79.56 318 HIS A O 1
ATOM 2682 N N . LEU A 1 319 ? 7.901 -8.415 -27.342 1.00 82.69 319 LEU A N 1
ATOM 2683 C CA . LEU A 1 319 ? 7.476 -7.032 -27.458 1.00 82.69 319 LEU A CA 1
ATOM 2684 C C . LEU A 1 319 ? 6.467 -6.909 -28.602 1.00 82.69 319 LEU A C 1
ATOM 2686 O O . LEU A 1 319 ? 6.815 -7.067 -29.770 1.00 82.69 319 LEU A O 1
ATOM 2690 N N . SER A 1 320 ? 5.216 -6.591 -28.273 1.00 85.50 320 SER A N 1
ATOM 2691 C CA . SER A 1 320 ? 4.160 -6.299 -29.245 1.00 85.50 320 SER A CA 1
ATOM 2692 C C . SER A 1 320 ? 3.643 -4.873 -29.062 1.00 85.50 320 SER A C 1
ATOM 2694 O O . SER A 1 320 ? 3.108 -4.507 -28.015 1.00 85.50 320 SER A O 1
ATOM 2696 N N . LEU A 1 321 ? 3.807 -4.033 -30.086 1.00 83.88 321 LEU A N 1
ATOM 2697 C CA . LEU A 1 321 ? 3.342 -2.645 -30.078 1.00 83.88 321 LEU A CA 1
ATOM 2698 C C . LEU A 1 321 ? 2.357 -2.404 -31.216 1.00 83.88 321 LEU A C 1
ATOM 2700 O O . LEU A 1 321 ? 2.660 -2.641 -32.385 1.00 83.88 321 LEU A O 1
ATOM 2704 N N . VAL A 1 322 ? 1.203 -1.829 -30.886 1.00 84.56 322 VAL A N 1
ATOM 2705 C CA . VAL A 1 322 ? 0.175 -1.463 -31.861 1.00 84.56 322 VAL A CA 1
ATOM 2706 C C . VAL A 1 322 ? -0.205 0.002 -31.698 1.00 84.56 322 VAL A C 1
ATOM 2708 O O . VAL A 1 322 ? -0.740 0.416 -30.666 1.00 84.56 322 VAL A O 1
ATOM 2711 N N . ARG A 1 323 ? -0.017 0.796 -32.758 1.00 85.56 323 ARG A N 1
ATOM 2712 C CA . ARG A 1 323 ? -0.349 2.233 -32.807 1.00 85.56 323 ARG A CA 1
ATOM 2713 C C . ARG A 1 323 ? 0.355 3.047 -31.711 1.00 85.56 323 ARG A C 1
ATOM 2715 O O . ARG A 1 323 ? -0.263 3.923 -31.097 1.00 85.56 323 ARG A O 1
ATOM 2722 N N . CYS A 1 324 ? 1.627 2.756 -31.456 1.00 82.62 324 CYS A N 1
ATOM 2723 C CA . CYS A 1 324 ? 2.442 3.493 -30.491 1.00 82.62 324 CYS A CA 1
ATOM 2724 C C . CYS A 1 324 ? 3.171 4.669 -31.160 1.00 82.62 324 CYS A C 1
ATOM 2726 O O . CYS A 1 324 ? 3.565 4.586 -32.323 1.00 82.62 324 CYS A O 1
ATOM 2728 N N . ARG A 1 325 ? 3.321 5.798 -30.456 1.00 83.38 325 ARG A N 1
ATOM 2729 C CA . ARG A 1 325 ? 4.002 6.976 -31.025 1.00 83.38 325 ARG A CA 1
ATOM 2730 C C . ARG A 1 325 ? 5.507 6.951 -30.790 1.00 83.38 325 ARG A C 1
ATOM 2732 O O . ARG A 1 325 ? 6.233 7.013 -31.770 1.00 83.38 325 ARG A O 1
ATOM 2739 N N . ALA A 1 326 ? 5.950 6.869 -29.543 1.00 79.75 326 ALA A N 1
ATOM 2740 C CA . ALA A 1 326 ? 7.367 6.852 -29.211 1.00 79.75 326 ALA A CA 1
ATOM 2741 C C . ALA A 1 326 ? 7.662 5.768 -28.174 1.00 79.75 326 ALA A C 1
ATOM 2743 O O . ALA A 1 326 ? 6.917 5.623 -27.198 1.00 79.75 326 ALA A O 1
ATOM 2744 N N . LEU A 1 327 ? 8.737 5.024 -28.397 1.00 78.81 327 LEU A N 1
ATOM 2745 C CA . LEU A 1 327 ? 9.331 4.120 -27.423 1.00 78.81 327 LEU A CA 1
ATOM 2746 C C . LEU A 1 327 ? 10.811 4.462 -27.307 1.00 78.81 327 LEU A C 1
ATOM 2748 O O . LEU A 1 327 ? 11.479 4.567 -28.329 1.00 78.81 327 LEU A O 1
ATOM 2752 N N . TYR A 1 328 ? 11.277 4.637 -26.081 1.00 80.69 328 TYR A N 1
ATOM 2753 C CA . TYR A 1 328 ? 12.668 4.870 -25.735 1.00 80.69 328 TYR A CA 1
ATOM 2754 C C . TYR A 1 328 ? 13.099 3.745 -24.806 1.00 80.69 328 TYR A C 1
ATOM 2756 O O . TYR A 1 328 ? 12.522 3.602 -23.728 1.00 80.69 328 TYR A O 1
ATOM 2764 N N . SER A 1 329 ? 14.070 2.948 -25.228 1.00 77.88 329 SER A N 1
ATOM 2765 C CA . SER A 1 329 ? 14.713 1.952 -24.384 1.00 77.88 329 SER A CA 1
ATOM 2766 C C . SER A 1 329 ? 16.209 2.227 -24.312 1.00 77.88 329 SER A C 1
ATOM 2768 O O . SER A 1 329 ? 16.875 2.365 -25.334 1.00 77.88 329 SER A O 1
ATOM 2770 N N . VAL A 1 330 ? 16.742 2.351 -23.101 1.00 78.69 330 VAL A N 1
ATOM 2771 C CA . VAL A 1 330 ? 18.167 2.613 -22.885 1.00 78.69 330 VAL A CA 1
ATOM 2772 C C . VAL A 1 330 ? 18.710 1.616 -21.879 1.00 78.69 330 VAL A C 1
ATOM 2774 O O . VAL A 1 330 ? 18.166 1.471 -20.783 1.00 78.69 330 VAL A O 1
ATOM 2777 N N . GLY A 1 331 ? 19.800 0.948 -22.228 1.00 74.94 331 GLY A N 1
ATOM 2778 C CA . GLY A 1 331 ? 20.511 0.103 -21.282 1.00 74.94 331 GLY A CA 1
ATOM 2779 C C . GLY A 1 331 ? 21.880 -0.320 -21.765 1.00 74.94 331 GLY A C 1
ATOM 2780 O O . GLY A 1 331 ? 22.176 -0.199 -22.942 1.00 74.94 331 GLY A O 1
ATOM 2781 N N . ILE A 1 332 ? 22.734 -0.804 -20.866 1.00 75.88 332 ILE A N 1
ATOM 2782 C CA . ILE A 1 332 ? 24.088 -1.241 -21.242 1.00 75.88 332 ILE A CA 1
ATOM 2783 C C . ILE A 1 332 ? 23.994 -2.489 -22.126 1.00 75.88 332 ILE A C 1
ATOM 2785 O O . ILE A 1 332 ? 24.585 -2.534 -23.205 1.00 75.88 332 ILE A O 1
ATOM 2789 N N . TYR A 1 333 ? 23.176 -3.451 -21.696 1.00 70.81 333 TYR A N 1
ATOM 2790 C CA . TYR A 1 333 ? 22.858 -4.663 -22.441 1.00 70.81 333 TYR A CA 1
ATOM 2791 C C . TYR A 1 333 ? 21.382 -4.665 -22.814 1.00 70.81 333 TYR A C 1
ATOM 2793 O O . TYR A 1 333 ? 20.512 -4.703 -21.940 1.00 70.81 333 TYR A O 1
ATOM 2801 N N . HIS A 1 334 ? 21.097 -4.646 -24.111 1.00 71.44 334 HIS A N 1
ATOM 2802 C CA . HIS A 1 334 ? 19.741 -4.646 -24.634 1.00 71.44 334 HIS A CA 1
ATOM 2803 C C . HIS A 1 334 ? 19.509 -5.872 -25.522 1.00 71.44 334 HIS A C 1
ATOM 2805 O O . HIS A 1 334 ? 20.010 -5.953 -26.643 1.00 71.44 334 HIS A O 1
ATOM 2811 N N . LEU A 1 335 ? 18.706 -6.816 -25.035 1.00 74.69 335 LEU A N 1
ATOM 2812 C CA . LEU A 1 335 ? 18.408 -8.075 -25.714 1.00 74.69 335 LEU A CA 1
ATOM 2813 C C . LEU A 1 335 ? 16.910 -8.177 -26.021 1.00 74.69 335 LEU A C 1
ATOM 2815 O O . LEU A 1 335 ? 16.072 -8.066 -25.126 1.00 74.69 335 LEU A O 1
ATOM 2819 N N . LEU A 1 336 ? 16.573 -8.382 -27.294 1.00 75.25 336 LEU A N 1
ATOM 2820 C CA . LEU A 1 336 ? 15.206 -8.494 -27.805 1.00 75.25 336 LEU A CA 1
ATOM 2821 C C . LEU A 1 336 ? 15.035 -9.794 -28.601 1.00 75.25 336 LEU A C 1
ATOM 2823 O O . LEU A 1 336 ? 15.564 -9.924 -29.705 1.00 75.25 336 LEU A O 1
ATOM 2827 N N . TYR A 1 337 ? 14.241 -10.738 -28.094 1.00 75.56 337 TYR A N 1
ATOM 2828 C CA . TYR A 1 337 ? 13.985 -11.987 -28.822 1.00 75.56 337 TYR A CA 1
ATOM 2829 C C . TYR A 1 337 ? 12.938 -11.823 -29.920 1.00 75.56 337 TYR A C 1
ATOM 2831 O O . TYR A 1 337 ? 13.224 -12.076 -31.085 1.00 75.56 337 TYR A O 1
ATOM 2839 N N . HIS A 1 338 ? 11.729 -11.376 -29.587 1.00 75.62 338 HIS A N 1
ATOM 2840 C CA . HIS A 1 338 ? 10.647 -11.215 -30.554 1.00 75.62 338 HIS A CA 1
ATOM 2841 C C . HIS A 1 338 ? 10.051 -9.815 -30.495 1.00 75.62 338 HIS A C 1
ATOM 2843 O O . HIS A 1 338 ? 9.435 -9.420 -29.504 1.00 75.62 338 HIS A O 1
ATOM 2849 N N . LEU A 1 339 ? 10.165 -9.095 -31.607 1.00 77.31 339 LEU A N 1
ATOM 2850 C CA . LEU A 1 339 ? 9.647 -7.750 -31.785 1.00 77.31 339 LEU A CA 1
ATOM 2851 C C . LEU A 1 339 ? 8.582 -7.716 -32.886 1.00 77.31 339 LEU A C 1
ATOM 2853 O O . LEU A 1 339 ? 8.849 -8.015 -34.050 1.00 77.31 339 LEU A O 1
ATOM 2857 N N . ALA A 1 340 ? 7.369 -7.306 -32.521 1.00 79.12 340 ALA A N 1
ATOM 2858 C CA . ALA A 1 340 ? 6.257 -7.070 -33.431 1.00 79.12 340 ALA A CA 1
ATOM 2859 C C . ALA A 1 340 ? 5.748 -5.632 -33.310 1.00 79.12 340 ALA A C 1
ATOM 2861 O O . ALA A 1 340 ? 5.225 -5.222 -32.272 1.00 79.12 340 ALA A O 1
ATOM 2862 N N . LEU A 1 341 ? 5.879 -4.855 -34.386 1.00 75.25 341 LEU A N 1
ATOM 2863 C CA . LEU A 1 341 ? 5.468 -3.453 -34.440 1.00 75.25 341 LEU A CA 1
ATOM 2864 C C . LEU A 1 341 ? 4.437 -3.233 -35.545 1.00 75.25 341 LEU A C 1
ATOM 2866 O O . LEU A 1 341 ? 4.695 -3.501 -36.717 1.00 75.25 341 LEU A O 1
ATOM 2870 N N . VAL A 1 342 ? 3.286 -2.668 -35.182 1.00 77.75 342 VAL A N 1
ATOM 2871 C CA . VAL A 1 342 ? 2.205 -2.348 -36.119 1.00 77.75 342 VAL A CA 1
ATOM 2872 C C . VAL A 1 342 ? 1.800 -0.887 -35.974 1.00 77.75 342 VAL A C 1
ATOM 2874 O O . VAL A 1 342 ? 1.275 -0.467 -34.939 1.00 77.75 342 VAL A O 1
ATOM 2877 N N . ARG A 1 343 ? 1.953 -0.103 -37.046 1.00 78.69 343 ARG A N 1
ATOM 2878 C CA . ARG A 1 343 ? 1.577 1.322 -37.104 1.00 78.69 343 ARG A CA 1
ATOM 2879 C C . ARG A 1 343 ? 2.272 2.172 -36.032 1.00 78.69 343 ARG A C 1
ATOM 2881 O O . ARG A 1 343 ? 1.644 3.054 -35.440 1.00 78.69 343 ARG A O 1
ATOM 2888 N N . CYS A 1 344 ? 3.545 1.893 -35.765 1.00 73.06 344 CYS A N 1
ATOM 2889 C CA . CYS A 1 344 ? 4.348 2.639 -34.797 1.00 73.06 344 CYS A CA 1
ATOM 2890 C C . CYS A 1 344 ? 5.104 3.793 -35.471 1.00 73.06 344 CYS A C 1
ATOM 2892 O O . CYS A 1 344 ? 5.550 3.664 -36.609 1.00 73.06 344 CYS A O 1
ATOM 2894 N N . ARG A 1 345 ? 5.227 4.945 -34.798 1.00 74.81 345 ARG A N 1
ATOM 2895 C CA . ARG A 1 345 ? 5.914 6.107 -35.394 1.00 74.81 345 ARG A CA 1
ATOM 2896 C C . ARG A 1 345 ? 7.422 6.072 -35.178 1.00 74.81 345 ARG A C 1
ATOM 2898 O O . ARG A 1 345 ? 8.133 6.110 -36.169 1.00 74.81 345 ARG A O 1
ATOM 2905 N N . ALA A 1 346 ? 7.878 6.007 -33.933 1.00 68.38 346 ALA A N 1
ATOM 2906 C CA . ALA A 1 346 ? 9.296 6.029 -33.609 1.00 68.38 346 ALA A CA 1
ATOM 2907 C C . ALA A 1 346 ? 9.629 5.021 -32.504 1.00 68.38 346 ALA A C 1
ATOM 2909 O O . ALA A 1 346 ? 8.925 4.946 -31.490 1.00 68.38 346 ALA A O 1
ATOM 2910 N N . LEU A 1 347 ? 10.703 4.267 -32.710 1.00 72.06 347 LEU A N 1
ATOM 2911 C CA . LEU A 1 347 ? 11.355 3.450 -31.694 1.00 72.06 347 LEU A CA 1
ATOM 2912 C C . LEU A 1 347 ? 12.815 3.882 -31.613 1.00 72.06 347 LEU A C 1
ATOM 2914 O O . LEU A 1 347 ? 13.475 3.956 -32.643 1.00 72.06 347 LEU A O 1
ATOM 2918 N N . TYR A 1 348 ? 13.277 4.170 -30.405 1.00 73.00 348 TYR A N 1
ATOM 2919 C CA . TYR A 1 348 ? 14.647 4.530 -30.083 1.00 73.00 348 TYR A CA 1
ATOM 2920 C C . TYR A 1 348 ? 15.166 3.508 -29.080 1.00 73.00 348 TYR A C 1
ATOM 2922 O O . TYR A 1 348 ? 14.650 3.442 -27.964 1.00 73.00 348 TYR A O 1
ATOM 2930 N N . SER A 1 349 ? 16.152 2.714 -29.475 1.00 72.25 349 SER A N 1
ATOM 2931 C CA . SER A 1 349 ? 16.874 1.814 -28.586 1.00 72.25 349 SER A CA 1
ATOM 2932 C C . SER A 1 349 ? 18.354 2.178 -28.572 1.00 72.25 349 SER A C 1
ATOM 2934 O O . SER A 1 349 ? 18.980 2.349 -29.615 1.00 72.25 349 SER A O 1
ATOM 2936 N N . VAL A 1 350 ? 18.916 2.343 -27.381 1.00 71.50 350 VAL A N 1
ATOM 2937 C CA . VAL A 1 350 ? 20.323 2.710 -27.200 1.00 71.50 350 VAL A CA 1
ATOM 2938 C C . VAL A 1 350 ? 20.947 1.750 -26.204 1.00 71.50 350 VAL A C 1
ATOM 2940 O O . VAL A 1 350 ? 20.428 1.581 -25.100 1.00 71.50 350 VAL A O 1
ATOM 2943 N N . GLY A 1 351 ? 22.062 1.134 -26.577 1.00 69.19 351 GLY A N 1
ATOM 2944 C CA . GLY A 1 351 ? 22.845 0.342 -25.644 1.00 69.19 351 GLY A CA 1
ATOM 2945 C C . GLY A 1 351 ? 24.202 -0.062 -26.170 1.00 69.19 351 GLY A C 1
ATOM 2946 O O . GLY A 1 351 ? 24.408 -0.081 -27.371 1.00 69.19 351 GLY A O 1
ATOM 2947 N N . ILE A 1 352 ? 25.140 -0.380 -25.279 1.00 66.06 352 ILE A N 1
ATOM 2948 C CA . ILE A 1 352 ? 26.501 -0.772 -25.676 1.00 66.06 352 ILE A CA 1
ATOM 2949 C C . ILE A 1 352 ? 26.450 -2.078 -26.476 1.00 66.06 352 ILE A C 1
ATOM 2951 O O . ILE A 1 352 ? 27.015 -2.165 -27.567 1.00 66.06 352 ILE A O 1
ATOM 2955 N N . TYR A 1 353 ? 25.694 -3.050 -25.966 1.00 65.00 353 TYR A N 1
ATOM 2956 C CA . TYR A 1 353 ? 25.413 -4.316 -26.630 1.00 65.00 353 TYR A CA 1
ATOM 2957 C C . TYR A 1 353 ? 23.936 -4.374 -26.996 1.00 65.00 353 TYR A C 1
ATOM 2959 O O . TYR A 1 353 ? 23.075 -4.327 -26.113 1.00 65.00 353 TYR A O 1
ATOM 2967 N N . HIS A 1 354 ? 23.637 -4.484 -28.289 1.00 66.44 354 HIS A N 1
ATOM 2968 C CA . HIS A 1 354 ? 22.266 -4.498 -28.779 1.00 66.44 354 HIS A CA 1
ATOM 2969 C C . HIS A 1 354 ? 22.014 -5.702 -29.694 1.00 66.44 354 HIS A C 1
ATOM 2971 O O . HIS A 1 354 ? 22.621 -5.831 -30.757 1.00 66.44 354 HIS A O 1
ATOM 2977 N N . LEU A 1 355 ? 21.075 -6.568 -29.303 1.00 70.06 355 LEU A N 1
ATOM 2978 C CA . LEU A 1 355 ? 20.746 -7.797 -30.028 1.00 70.06 355 LEU A CA 1
ATOM 2979 C C . LEU A 1 355 ? 19.244 -7.892 -30.316 1.00 70.06 355 LEU A C 1
ATOM 2981 O O . LEU A 1 355 ? 18.426 -7.790 -29.399 1.00 70.06 355 LEU A O 1
ATOM 2985 N N . ILE A 1 356 ? 18.886 -8.137 -31.583 1.00 70.75 356 ILE A N 1
ATOM 2986 C CA . ILE A 1 356 ? 17.516 -8.480 -32.000 1.00 70.75 356 ILE A CA 1
ATOM 2987 C C . ILE A 1 356 ? 17.534 -9.807 -32.767 1.00 70.75 356 ILE A C 1
ATOM 2989 O O . ILE A 1 356 ? 18.187 -9.909 -33.808 1.00 70.75 356 ILE A O 1
ATOM 2993 N N . TYR A 1 357 ? 16.749 -10.786 -32.308 1.00 67.50 357 TYR A N 1
ATOM 2994 C CA . TYR A 1 357 ? 16.552 -12.049 -33.028 1.00 67.50 357 TYR A CA 1
ATOM 2995 C C . TYR A 1 357 ? 15.443 -11.934 -34.083 1.00 67.50 357 TYR A C 1
ATOM 2997 O O . TYR A 1 357 ? 15.709 -11.872 -35.275 1.00 67.50 357 TYR A O 1
ATOM 3005 N N . HIS A 1 358 ? 14.176 -11.854 -33.682 1.00 65.81 358 HIS A N 1
ATOM 3006 C CA . HIS A 1 358 ? 13.039 -11.832 -34.601 1.00 65.81 358 HIS A CA 1
ATOM 3007 C C . HIS A 1 358 ? 12.373 -10.461 -34.666 1.00 65.81 358 HIS A C 1
ATOM 3009 O O . HIS A 1 358 ? 11.921 -9.922 -33.657 1.00 65.81 358 HIS A O 1
ATOM 3015 N N . LEU A 1 359 ? 12.229 -9.937 -35.886 1.00 71.00 359 LEU A N 1
ATOM 3016 C CA . LEU A 1 359 ? 11.643 -8.628 -36.154 1.00 71.00 359 LEU A CA 1
ATOM 3017 C C . LEU A 1 359 ? 10.499 -8.728 -37.167 1.00 71.00 359 LEU A C 1
ATOM 3019 O O . LEU A 1 359 ? 10.660 -9.235 -38.275 1.00 71.00 359 LEU A O 1
ATOM 3023 N N . SER A 1 360 ? 9.343 -8.180 -36.806 1.00 70.44 360 SER A N 1
ATOM 3024 C CA . SER A 1 360 ? 8.203 -7.997 -37.702 1.00 70.44 360 SER A CA 1
ATOM 3025 C C . SER A 1 360 ? 7.699 -6.555 -37.634 1.00 70.44 360 SER A C 1
ATOM 3027 O O . SER A 1 360 ? 7.360 -6.040 -36.568 1.00 70.44 360 SER A O 1
ATOM 3029 N N . LEU A 1 361 ? 7.671 -5.886 -38.789 1.00 67.94 361 LEU A N 1
ATOM 3030 C CA . LEU A 1 361 ? 7.280 -4.486 -38.932 1.00 67.94 361 LEU A CA 1
ATOM 3031 C C . LEU A 1 361 ? 6.119 -4.370 -39.919 1.00 67.94 361 LEU A C 1
ATOM 3033 O O . LEU A 1 361 ? 6.167 -4.918 -41.015 1.00 67.94 361 LEU A O 1
ATOM 3037 N N . VAL A 1 362 ? 5.077 -3.623 -39.553 1.00 67.19 362 VAL A N 1
ATOM 3038 C CA . VAL A 1 362 ? 3.951 -3.321 -40.444 1.00 67.19 362 VAL A CA 1
ATOM 3039 C C . VAL A 1 362 ? 3.591 -1.844 -40.324 1.00 67.19 362 VAL A C 1
ATOM 3041 O O . VAL A 1 362 ? 3.061 -1.401 -39.303 1.00 67.19 362 VAL A O 1
ATOM 3044 N N . ARG A 1 363 ? 3.818 -1.077 -41.399 1.00 66.56 363 ARG A N 1
ATOM 3045 C CA . ARG A 1 363 ? 3.497 0.363 -41.494 1.00 66.56 363 ARG A CA 1
ATOM 3046 C C . ARG A 1 363 ? 4.129 1.203 -40.369 1.00 66.56 363 ARG A C 1
ATOM 3048 O O . ARG A 1 363 ? 3.446 2.023 -39.752 1.00 66.56 363 ARG A O 1
ATOM 3055 N N . CYS A 1 364 ? 5.406 0.975 -40.077 1.00 63.44 364 CYS A N 1
ATOM 3056 C CA . CYS A 1 364 ? 6.180 1.780 -39.127 1.00 63.44 364 CYS A CA 1
ATOM 3057 C C . CYS A 1 364 ? 6.937 2.900 -39.859 1.00 63.44 364 CYS A C 1
ATOM 3059 O O . CYS A 1 364 ? 7.180 2.766 -41.051 1.00 63.44 364 CYS A O 1
ATOM 3061 N N . ARG A 1 365 ? 7.253 4.015 -39.181 1.00 61.56 365 ARG A N 1
ATOM 3062 C CA . ARG A 1 365 ? 7.932 5.163 -39.823 1.00 61.56 365 ARG A CA 1
ATOM 3063 C C . ARG A 1 365 ? 9.424 5.266 -39.524 1.00 61.56 365 ARG A C 1
ATOM 3065 O O . ARG A 1 365 ? 10.177 5.580 -40.432 1.00 61.56 365 ARG A O 1
ATOM 3072 N N . ALA A 1 366 ? 9.838 5.065 -38.276 1.00 58.06 366 ALA A N 1
ATOM 3073 C CA . ALA A 1 366 ? 11.233 5.218 -37.889 1.00 58.06 366 ALA A CA 1
ATOM 3074 C C . ALA A 1 366 ? 11.618 4.235 -36.777 1.00 58.06 366 ALA A C 1
ATOM 3076 O O . ALA A 1 366 ? 10.888 4.069 -35.794 1.00 58.06 366 ALA A O 1
ATOM 3077 N N . LEU A 1 367 ? 12.769 3.593 -36.951 1.00 63.69 367 LEU A N 1
ATOM 3078 C CA . LEU A 1 367 ? 13.420 2.745 -35.963 1.00 63.69 367 LEU A CA 1
ATOM 3079 C C . LEU A 1 367 ? 14.881 3.182 -35.896 1.00 63.69 367 LEU A C 1
ATOM 3081 O O . LEU A 1 367 ? 15.564 3.203 -36.915 1.00 63.69 367 LEU A O 1
ATOM 3085 N N . TYR A 1 368 ? 15.309 3.573 -34.705 1.00 64.81 368 TYR A N 1
ATOM 3086 C CA . TYR A 1 368 ? 16.650 4.037 -34.404 1.00 64.81 368 TYR A CA 1
ATOM 3087 C C . TYR A 1 368 ? 17.219 3.112 -33.337 1.00 64.81 368 TYR A C 1
ATOM 3089 O O . TYR A 1 368 ? 16.711 3.085 -32.218 1.00 64.81 368 TYR A O 1
ATOM 3097 N N . SER A 1 369 ? 18.241 2.345 -33.696 1.00 63.53 369 SER A N 1
ATOM 3098 C CA . SER A 1 369 ? 18.982 1.486 -32.777 1.00 63.53 369 SER A CA 1
ATOM 3099 C C . SER A 1 369 ? 20.453 1.870 -32.822 1.00 63.53 369 SER A C 1
ATOM 3101 O O . SER A 1 369 ? 21.039 1.894 -33.902 1.00 63.53 369 SER A O 1
ATOM 3103 N N . VAL A 1 370 ? 21.042 2.171 -31.669 1.00 57.56 370 VAL A N 1
ATOM 3104 C CA . VAL A 1 370 ? 22.449 2.570 -31.549 1.00 57.56 370 VAL A CA 1
ATOM 3105 C C . VAL A 1 370 ? 23.139 1.636 -30.564 1.00 57.56 370 VAL A C 1
ATOM 3107 O O . VAL A 1 370 ? 22.680 1.511 -29.427 1.00 57.56 370 VAL A O 1
ATOM 3110 N N . GLY A 1 371 ? 24.232 1.004 -30.995 1.00 56.19 371 GLY A N 1
ATOM 3111 C CA . GLY A 1 371 ? 25.111 0.249 -30.111 1.00 56.19 371 GLY A CA 1
ATOM 3112 C C . GLY A 1 371 ? 26.481 -0.049 -30.696 1.00 56.19 371 GLY A C 1
ATOM 3113 O O . GLY A 1 371 ? 26.658 0.014 -31.909 1.00 56.19 371 GLY A O 1
ATOM 3114 N N . ILE A 1 372 ? 27.440 -0.334 -29.810 1.00 38.94 372 ILE A N 1
ATOM 3115 C CA . ILE A 1 372 ? 28.841 -0.614 -30.163 1.00 38.94 372 ILE A CA 1
ATOM 3116 C C . ILE A 1 372 ? 28.941 -1.999 -30.813 1.00 38.94 372 ILE A C 1
ATOM 3118 O O . ILE A 1 372 ? 29.612 -2.162 -31.826 1.00 38.94 372 ILE A O 1
ATOM 3122 N N . TYR A 1 373 ? 28.190 -2.972 -30.286 1.00 37.31 373 TYR A N 1
ATOM 3123 C CA . TYR A 1 373 ? 28.056 -4.310 -30.858 1.00 37.31 373 TYR A CA 1
ATOM 3124 C C . TYR A 1 373 ? 26.601 -4.567 -31.255 1.00 37.31 373 TYR A C 1
ATOM 3126 O O . TYR A 1 373 ? 25.710 -4.598 -30.400 1.00 37.31 373 TYR A O 1
ATOM 3134 N N . HIS A 1 374 ? 26.362 -4.748 -32.557 1.00 47.72 374 HIS A N 1
ATOM 3135 C CA . HIS A 1 374 ? 25.032 -4.949 -33.129 1.00 47.72 374 HIS A CA 1
ATOM 3136 C C . HIS A 1 374 ? 24.988 -6.228 -33.972 1.00 47.72 374 HIS A C 1
ATOM 3138 O O . HIS A 1 374 ? 25.562 -6.279 -35.058 1.00 47.72 374 HIS A O 1
ATOM 3144 N N . LEU A 1 375 ? 24.267 -7.250 -33.504 1.00 39.06 375 LEU A N 1
ATOM 3145 C CA . LEU A 1 375 ? 24.051 -8.498 -34.244 1.00 39.06 375 LEU A CA 1
ATOM 3146 C C . LEU A 1 375 ? 22.543 -8.672 -34.501 1.00 39.06 375 LEU A C 1
ATOM 3148 O O . LEU A 1 375 ? 21.713 -8.543 -33.599 1.00 39.06 375 LEU A O 1
ATOM 3152 N N . SER A 1 376 ? 22.165 -8.888 -35.759 1.00 50.62 376 SER A N 1
ATOM 3153 C CA . SER A 1 376 ? 20.767 -8.877 -36.199 1.00 50.62 376 SER A CA 1
ATOM 3154 C C . SER A 1 376 ? 20.447 -10.143 -37.008 1.00 50.62 376 SER A C 1
ATOM 3156 O O . SER A 1 376 ? 20.746 -10.245 -38.196 1.00 50.62 376 SER A O 1
ATOM 3158 N N . LEU A 1 377 ? 19.798 -11.137 -36.389 1.00 39.50 377 LEU A N 1
ATOM 3159 C CA . LEU A 1 377 ? 19.388 -12.373 -37.081 1.00 39.50 377 LEU A CA 1
ATOM 3160 C C . LEU A 1 377 ? 17.977 -12.243 -37.681 1.00 39.50 377 LEU A C 1
ATOM 3162 O O . LEU A 1 377 ? 17.051 -12.983 -37.363 1.00 39.50 377 LEU A O 1
ATOM 3166 N N . VAL A 1 378 ? 17.793 -11.264 -38.557 1.00 50.91 378 VAL A N 1
ATOM 3167 C CA . VAL A 1 378 ? 16.465 -10.800 -38.973 1.00 50.91 378 VAL A CA 1
ATOM 3168 C C . VAL A 1 378 ? 15.775 -11.776 -39.943 1.00 50.91 378 VAL A C 1
ATOM 3170 O O . VAL A 1 378 ? 16.202 -11.942 -41.080 1.00 50.91 378 VAL A O 1
ATOM 3173 N N . ARG A 1 379 ? 14.630 -12.359 -39.551 1.00 41.59 379 ARG A N 1
ATOM 3174 C CA . ARG A 1 379 ? 13.616 -12.908 -40.483 1.00 41.59 379 ARG A CA 1
ATOM 3175 C C . ARG A 1 379 ? 12.427 -11.941 -40.576 1.00 41.59 379 ARG A C 1
ATOM 3177 O O . ARG A 1 379 ? 11.530 -11.990 -39.741 1.00 41.59 379 ARG A O 1
ATOM 3184 N N . CYS A 1 380 ? 12.422 -11.077 -41.592 1.00 44.41 380 CYS A N 1
ATOM 3185 C CA . CYS A 1 380 ? 11.422 -10.014 -41.794 1.00 44.41 380 CYS A CA 1
ATOM 3186 C C . CYS A 1 380 ? 10.335 -10.386 -42.823 1.00 44.41 380 CYS A C 1
ATOM 3188 O O . CYS A 1 380 ? 10.647 -10.956 -43.869 1.00 44.41 380 CYS A O 1
ATOM 3190 N N . ARG A 1 381 ? 9.069 -10.007 -42.560 1.00 39.53 381 ARG A N 1
ATOM 3191 C CA . ARG A 1 381 ? 7.909 -10.232 -43.460 1.00 39.53 381 ARG A CA 1
ATOM 3192 C C . ARG A 1 381 ? 7.487 -9.018 -44.314 1.00 39.53 381 ARG A C 1
ATOM 3194 O O . ARG A 1 381 ? 6.858 -9.235 -45.339 1.00 39.53 381 ARG A O 1
ATOM 3201 N N . ALA A 1 382 ? 7.805 -7.775 -43.930 1.00 40.34 382 ALA A N 1
ATOM 3202 C CA . ALA A 1 382 ? 7.538 -6.573 -44.738 1.00 40.34 382 ALA A CA 1
ATOM 3203 C C . ALA A 1 382 ? 8.354 -5.364 -44.236 1.00 40.34 382 ALA A C 1
ATOM 3205 O O . ALA A 1 382 ? 8.451 -5.153 -43.026 1.00 40.34 382 ALA A O 1
ATOM 3206 N N . LEU A 1 383 ? 8.910 -4.555 -45.146 1.00 45.59 383 LEU A N 1
ATOM 3207 C CA . LEU A 1 383 ? 9.638 -3.315 -44.835 1.00 45.59 383 LEU A CA 1
ATOM 3208 C C . LEU A 1 383 ? 9.069 -2.123 -45.615 1.00 45.59 383 LEU A C 1
ATOM 3210 O O . LEU A 1 383 ? 8.794 -2.244 -46.804 1.00 45.59 383 LEU A O 1
ATOM 3214 N N . TYR A 1 384 ? 8.944 -0.971 -44.949 1.00 38.22 384 TYR A N 1
ATOM 3215 C CA . TYR A 1 384 ? 8.629 0.329 -45.553 1.00 38.22 384 TYR A CA 1
ATOM 3216 C C . TYR A 1 384 ? 9.506 1.399 -44.879 1.00 38.22 384 TYR A C 1
ATOM 3218 O O . TYR A 1 384 ? 9.339 1.618 -43.683 1.00 38.22 384 TYR A O 1
ATOM 3226 N N . ARG A 1 385 ? 10.427 2.006 -45.653 1.00 33.53 385 ARG A N 1
ATOM 3227 C CA . ARG A 1 385 ? 11.397 3.087 -45.323 1.00 33.53 385 ARG A CA 1
ATOM 3228 C C . ARG A 1 385 ? 12.166 2.970 -43.986 1.00 33.53 385 ARG A C 1
ATOM 3230 O O . ARG A 1 385 ? 11.597 3.128 -42.913 1.00 33.53 385 ARG A O 1
ATOM 3237 N N . ILE A 1 386 ? 13.491 2.794 -44.057 1.00 40.94 386 ILE A N 1
ATOM 3238 C CA . ILE A 1 386 ? 14.430 2.810 -42.913 1.00 40.94 386 ILE A CA 1
ATOM 3239 C C . ILE A 1 386 ? 15.725 3.533 -43.338 1.00 40.94 386 ILE A C 1
ATOM 3241 O O . ILE A 1 386 ? 16.115 3.409 -44.494 1.00 40.94 386 ILE A O 1
ATOM 3245 N N . TYR A 1 387 ? 16.376 4.267 -42.422 1.00 33.06 387 TYR A N 1
ATOM 3246 C CA . TYR A 1 387 ? 17.592 5.062 -42.688 1.00 33.06 387 TYR A CA 1
ATOM 3247 C C . TYR A 1 387 ? 18.918 4.411 -42.238 1.00 33.06 387 TYR A C 1
ATOM 3249 O O . TYR A 1 387 ? 19.968 4.926 -42.587 1.00 33.06 387 TYR A O 1
ATOM 3257 N N . HIS A 1 388 ? 18.908 3.286 -41.514 1.00 36.00 388 HIS A N 1
ATOM 3258 C CA . HIS A 1 388 ? 20.109 2.478 -41.246 1.00 36.00 388 HIS A CA 1
ATOM 3259 C C . HIS A 1 388 ? 19.698 1.078 -40.758 1.00 36.00 388 HIS A C 1
ATOM 3261 O O . HIS A 1 388 ? 19.025 0.959 -39.735 1.00 36.00 388 HIS A O 1
ATOM 3267 N N . LEU A 1 389 ? 20.059 0.013 -41.480 1.00 45.91 389 LEU A N 1
ATOM 3268 C CA . LEU A 1 389 ? 19.912 -1.369 -41.005 1.00 45.91 389 LEU A CA 1
ATOM 3269 C C . LEU A 1 389 ? 20.991 -2.250 -41.654 1.00 45.91 389 LEU A C 1
ATOM 3271 O O . LEU A 1 389 ? 21.021 -2.361 -42.877 1.00 45.91 389 LEU A O 1
ATOM 3275 N N . SER A 1 390 ? 21.845 -2.902 -40.860 1.00 40.62 390 SER A N 1
ATOM 3276 C CA . SER A 1 390 ? 22.676 -4.015 -41.336 1.00 40.62 390 SER A CA 1
ATOM 3277 C C . SER A 1 390 ? 21.798 -5.270 -41.409 1.00 40.62 390 SER A C 1
ATOM 3279 O O . SER A 1 390 ? 21.207 -5.697 -40.412 1.00 40.62 390 SER A O 1
ATOM 3281 N N . LEU A 1 391 ? 21.599 -5.800 -42.618 1.00 44.75 391 LEU A N 1
ATOM 3282 C CA . LEU A 1 391 ? 20.524 -6.744 -42.936 1.00 44.75 391 LEU A CA 1
ATOM 3283 C C . LEU A 1 391 ? 21.115 -8.041 -43.504 1.00 44.75 391 LEU A C 1
ATOM 3285 O O . LEU A 1 391 ? 21.783 -8.000 -44.529 1.00 44.75 391 LEU A O 1
ATOM 3289 N N . VAL A 1 392 ? 20.843 -9.191 -42.870 1.00 37.28 392 VAL A N 1
ATOM 3290 C CA . VAL A 1 392 ? 21.373 -10.501 -43.313 1.00 37.28 392 VAL A CA 1
ATOM 3291 C C . VAL A 1 392 ? 20.350 -11.349 -44.100 1.00 37.28 392 VAL A C 1
ATOM 3293 O O . VAL A 1 392 ? 20.751 -12.265 -44.805 1.00 37.28 392 VAL A O 1
ATOM 3296 N N . ARG A 1 393 ? 19.036 -11.048 -44.083 1.00 33.69 393 ARG A N 1
ATOM 3297 C CA . ARG A 1 393 ? 18.030 -11.585 -45.044 1.00 33.69 393 ARG A CA 1
ATOM 3298 C C . ARG A 1 393 ? 16.656 -10.898 -44.903 1.00 33.69 393 ARG A C 1
ATOM 3300 O O . ARG A 1 393 ? 16.115 -10.794 -43.806 1.00 33.69 393 ARG A O 1
ATOM 3307 N N . CYS A 1 394 ? 16.035 -10.472 -46.008 1.00 36.94 394 CYS A N 1
ATOM 3308 C CA . CYS A 1 394 ? 14.671 -9.913 -46.032 1.00 36.94 394 CYS A CA 1
ATOM 3309 C C . CYS A 1 394 ? 13.820 -10.558 -47.134 1.00 36.94 394 CYS A C 1
ATOM 3311 O O . CYS A 1 394 ? 14.301 -10.691 -48.252 1.00 36.94 394 CYS A O 1
ATOM 3313 N N . ARG A 1 395 ? 12.565 -10.948 -46.840 1.00 36.62 395 ARG A N 1
ATOM 3314 C CA . ARG A 1 395 ? 11.680 -11.644 -47.805 1.00 36.62 395 ARG A CA 1
ATOM 3315 C C . ARG A 1 395 ? 10.735 -10.746 -48.618 1.00 36.62 395 ARG A C 1
ATOM 3317 O O . ARG A 1 395 ? 10.101 -11.264 -49.524 1.00 36.62 395 ARG A O 1
ATOM 3324 N N . ALA A 1 396 ? 10.632 -9.444 -48.346 1.00 36.62 396 ALA A N 1
ATOM 3325 C CA . ALA A 1 396 ? 9.906 -8.511 -49.219 1.00 36.62 396 ALA A CA 1
ATOM 3326 C C . ALA A 1 396 ? 10.237 -7.043 -48.892 1.00 36.62 396 ALA A C 1
ATOM 3328 O O . ALA A 1 396 ? 10.028 -6.588 -47.761 1.00 36.62 396 ALA A O 1
ATOM 3329 N N . LEU A 1 397 ? 10.711 -6.304 -49.897 1.00 38.41 397 LEU A N 1
ATOM 3330 C CA . LEU A 1 397 ? 10.840 -4.845 -49.911 1.00 38.41 397 LEU A CA 1
ATOM 3331 C C . LEU A 1 397 ? 9.747 -4.298 -50.833 1.00 38.41 397 LEU A C 1
ATOM 3333 O O . LEU A 1 397 ? 9.786 -4.553 -52.031 1.00 38.41 397 LEU A O 1
ATOM 3337 N N . TYR A 1 398 ? 8.784 -3.553 -50.293 1.00 34.44 398 TYR A N 1
ATOM 3338 C CA . TYR A 1 398 ? 7.788 -2.868 -51.118 1.00 34.44 398 TYR A CA 1
ATOM 3339 C C . TYR A 1 398 ? 8.191 -1.394 -51.251 1.00 34.44 398 TYR A C 1
ATOM 3341 O O . TYR A 1 398 ? 8.205 -0.657 -50.263 1.00 34.44 398 TYR A O 1
ATOM 3349 N N . ARG A 1 399 ? 8.572 -0.985 -52.469 1.00 26.28 399 ARG A N 1
ATOM 3350 C CA . ARG A 1 399 ? 8.777 0.416 -52.862 1.00 26.28 399 ARG A CA 1
ATOM 3351 C C . ARG A 1 399 ? 7.462 0.940 -53.452 1.00 26.28 399 ARG A C 1
ATOM 3353 O O . ARG A 1 399 ? 6.989 0.375 -54.430 1.00 26.28 399 ARG A O 1
ATOM 3360 N N . MET A 1 400 ? 6.892 1.984 -52.854 1.00 28.34 400 MET A N 1
ATOM 3361 C CA . MET A 1 400 ? 5.943 2.900 -53.498 1.00 28.34 400 MET A CA 1
ATOM 3362 C C . MET A 1 400 ? 6.298 4.316 -53.076 1.00 28.34 400 MET A C 1
ATOM 3364 O O . MET A 1 400 ? 6.497 4.517 -51.850 1.00 28.34 400 MET A O 1
#

Foldseek 3Di:
DDDDPDDDDPDDDDDDDQPPPQDDQEEEDEEAEDAEEEDADERHAEYYYEYAYADYEYYHYHNYAEYAAEYAAHEYEEYHYHQYAEYAHDYVHHAYAEYEEHEYAEYEYEHYQEYEYEDYEEYDYDYDDYENEEYEEEAYEEYEDEAYAEYAYEHYAEYAYDYPPHEHAYYHYEAYAEYHDEHYEAYHEEAYAEYEYEEYAYDDYEAYAEYEYEEAAYHYEYDAYANYAEYHHEYAAAEYEEHAYHQYAEYAAEYQAAEYEYAEEENYAEYAHDHVHYDYEAHAYEDYAEYEYEHYAEDHYHNYAEYEYEDQAHHYEYYAYACYEEYEYEYQAAHYEAYHEANYEEYAYEHQHHEYAEDEYHNYHEYHYDYVHYDYNYEYDEDDDYDDDDDDDYDDYDDD

Organism: Oncorhynchus mykiss (NCBI:txid8022)

Sequence (400 aa):
MASLRVRPKWHLIPFIEPWALVRRRALYSVEIYHLLYHLSLVRRRALYSMGIYHLLYHLSLVRCRALYSMGIYHLLYHLSLVRCRALYSMGIYHLIYHLSLVRCRALYSMGIYHLSLVRCRALYSVEIYHLLYHLSLVRRRALYSMGIYHLSLVRCRALYSIGIYHLIYHLSLVRCRALYSMGIYHLSLVRCRALYSIGIYHLSLVRCRALYRMGIYHLLYHLALVRCRALYSVGIYHLIYHLSLVRCRALYSMGIYHLIYHLSLVRCRALYSMGIYHLLYHLALVRCRALYSMGIYHLALVRCRALYSMGIYHILYHLSLVRCRALYSVGIYHLLYHLALVRCRALYSVGIYHLIYHLSLVRCRALYSVGIYHLSLVRCRALYRIYHLSLVRCRALYRM

Radius of gyration: 32.38 Å; chains: 1; bounding box: 72×42×120 Å

Secondary structure (DSSP, 8-state):
-----------------TTTTTT-SEEEEEEEEEEEEEEEEEEEEEEEEEEEEEEEEEEEEEEEEEEEEEEEEEEEEEEEEES-SEEEEEEEEEEEEEEEEES-SEEEES-EEEEEEES-S--EE--SS--EEEEEEEEES-EEES-EEEEEEEEEEEEEE--SS--EEEEEEEEEEEEEEEEEEEEEEEEEEEEEEEEEEEEEEEEEEEEEEEEEEEEEEEEEEEEEEEEEEEEEEEEEEEEEEES-SEEEEEEEEEEEEEEEEEEEEEEEEEEEEEEEEEEEEEEEEEEEEE-EEEEEEEEEEEEEEEEEEEEEEEEEEES-SEEEEEEEEEEEEEEEEES--EEEEE-SEEEEEEEEEES--EEEEE-SEEEE---BS-B---S----S-BS-B---

pLDDT: mean 71.0, std 17.02, range [22.73, 93.19]